Protein AF-0000000066524373 (afdb_homodimer)

pLDDT: mean 86.0, std 18.39, range [24.97, 98.81]

Sequence (520 aa):
MLSRLSRTVPLLGPRRSAAREKRLKDRVAAQLELEAQVKSRVACYPHRSLTRPALRLDKTQVNTPLFQSQLLSLKKMASDLRCISFSAPKGHWDATVVLIKGHPDEEVFEVWVSPSVPDYDARTSIAPMYGMWENCISCGATAAWVIRPQCVTCSGWDEYGNEKTELLDGMRARCLMHELDHLHGKTILHQALGPEFIVSGIAMGQRDLWPPNFPSAEAYVTAPHQFFDYVKNIPIVPPGMEWWYAQNMQQHFQDARLNQMLSRLSRTVPLLGPRRSAAREKRLKDRVAAQLELEAQVKSRVACYPHRSLTRPALRLDKTQVNTPLFQSQLLSLKKMASDLRCISFSAPKGHWDATVVLIKGHPDEEVFEVWVSPSVPDYDARTSIAPMYGMWENCISCGATAAWVIRPQCVTCSGWDEYGNEKTELLDGMRARCLMHELDHLHGKTILHQALGPEFIVSGIAMGQRDLWPPNFPSAEAYVTAPHQFFDYVKNIPIVPPGMEWWYAQNMQQHFQDARLNQ

Foldseek 3Di:
DPPPPPPPPPPPDPVVVVVLVVVVVVVVVVVVVLVVLLVVFWAAPPRVLQQAAFDADDLVPFQDPVLVVLVVVQLVSCVVSLHQKDASVRRVHRAGKMWHHLESPDNDTWIFHPKDWPCQLPQPDPAWKKWAFDDDSSHPQKTFIAITHQWTWIWGAGRNSHTDIDIDGWRRSVRVSQVVCRNGSHHSVVRHPDPQRMDGNVVLLVLVVDPAQPPHNQSSQEHHQWIQGPVVRGIDHTPSCVVVCVVCVVVCVVVSVSSD/DPPPPPPPPPPPDPVVVVVLVVVVVVVVVVVVVLLVLLVVFWAAPPRVLQQAAFDADDLVPFQDPVLVVLVVVQLVSCVVNLHQKDASVRRVHRAGKMWHHLESPDNDTWIFHPKDWPCQLVQPDPAWKKWAFDDDSNHPQKTFIAITHQWTWIWGAGRNSDTDIDIDGWRRSVRVSQVVCRNGSHHSVVRHPDPQRMDGNVVLLVLVVDPAQPPHNQSSQEHHQWIQGPVVRGIDHTPSCVVVCVVCVVVVVVVSVSSD

Radius of gyration: 25.82 Å; Cα contacts (8 Å, |Δi|>4): 911; chains: 2; bounding box: 102×69×76 Å

InterPro domains:
  IPR023635 Peptide deformylase [PF01327] (41-192)
  IPR023635 Peptide deformylase [PR01576] (146-164)
  IPR023635 Peptide deformylase [PR01576] (165-194)
  IPR023635 Peptide deformylase [PTHR10458] (31-192)
  IPR036821 Peptide deformylase superfamily [G3DSA:3.90.45.10] (38-196)
  IPR036821 Peptide deformylase superfamily [SSF56420] (35-192)

Structure (mmCIF, N/CA/C/O backbone):
data_AF-0000000066524373-model_v1
#
loop_
_entity.id
_entity.type
_entity.pdbx_description
1 polymer 'Peptide deformylase'
#
loop_
_atom_site.group_PDB
_atom_site.id
_atom_site.type_symbol
_atom_site.label_atom_id
_atom_site.label_alt_id
_atom_site.label_comp_id
_atom_site.label_asym_id
_atom_site.label_entity_id
_atom_site.label_seq_id
_atom_site.pdbx_PDB_ins_code
_atom_site.Cartn_x
_atom_site.Cartn_y
_atom_site.Cartn_z
_atom_site.occupancy
_atom_site.B_iso_or_equiv
_atom_site.auth_seq_id
_atom_site.auth_comp_id
_atom_site.auth_asym_id
_atom_site.auth_atom_id
_atom_site.pdbx_PDB_model_num
ATOM 1 N N . MET A 1 1 ? -43.281 -2.285 52.5 1 34.12 1 MET A N 1
ATOM 2 C CA . MET A 1 1 ? -41.906 -2.721 52.656 1 34.12 1 MET A CA 1
ATOM 3 C C . MET A 1 1 ? -41.281 -3.061 51.281 1 34.12 1 MET A C 1
ATOM 5 O O . MET A 1 1 ? -41.562 -4.125 50.719 1 34.12 1 MET A O 1
ATOM 9 N N . LEU A 1 2 ? -41.156 -2.045 50.375 1 41.28 2 LEU A N 1
ATOM 10 C CA . LEU A 1 2 ? -40.625 -2.045 49.031 1 41.28 2 LEU A CA 1
ATOM 11 C C . LEU A 1 2 ? -39.156 -2.447 49.031 1 41.28 2 LEU A C 1
ATOM 13 O O . LEU A 1 2 ? -38.312 -1.762 49.625 1 41.28 2 LEU A O 1
ATOM 17 N N . SER A 1 3 ? -38.812 -3.744 48.938 1 39.62 3 SER A N 1
ATOM 18 C CA . SER A 1 3 ? -37.5 -4.336 48.781 1 39.62 3 SER A CA 1
ATOM 19 C C . SER A 1 3 ? -36.781 -3.793 47.531 1 39.62 3 SER A C 1
ATOM 21 O O . SER A 1 3 ? -37.344 -3.818 46.438 1 39.62 3 SER A O 1
ATOM 23 N N . ARG A 1 4 ? -35.938 -2.76 47.719 1 37.66 4 ARG A N 1
ATOM 24 C CA . ARG A 1 4 ? -35.031 -2.217 46.719 1 37.66 4 ARG A CA 1
ATOM 25 C C . ARG A 1 4 ? -34.094 -3.303 46.188 1 37.66 4 ARG A C 1
ATOM 27 O O . ARG A 1 4 ? -33.25 -3.84 46.906 1 37.66 4 ARG A O 1
ATOM 34 N N . LEU A 1 5 ? -34.5 -4.082 45.219 1 41.94 5 LEU A N 1
ATOM 35 C CA . LEU A 1 5 ? -33.562 -4.938 44.469 1 41.94 5 LEU A CA 1
ATOM 36 C C . LEU A 1 5 ? -32.438 -4.129 43.875 1 41.94 5 LEU A C 1
ATOM 38 O O . LEU A 1 5 ? -32.656 -3.254 43.031 1 41.94 5 LEU A O 1
ATOM 42 N N . SER A 1 6 ? -31.375 -3.949 44.625 1 41.47 6 SER A N 1
ATOM 43 C CA . SER A 1 6 ? -30.125 -3.4 44.125 1 41.47 6 SER A CA 1
ATOM 44 C C . SER A 1 6 ? -29.594 -4.254 42.969 1 41.47 6 SER A C 1
ATOM 46 O O . SER A 1 6 ? -29.281 -5.43 43.156 1 41.47 6 SER A O 1
ATOM 48 N N . ARG A 1 7 ? -29.984 -3.986 41.75 1 43.38 7 ARG A N 1
ATOM 49 C CA . ARG A 1 7 ? -29.344 -4.578 40.594 1 43.38 7 ARG A CA 1
ATOM 50 C C . ARG A 1 7 ? -27.844 -4.277 40.594 1 43.38 7 ARG A C 1
ATOM 52 O O . ARG A 1 7 ? -27.438 -3.125 40.406 1 43.38 7 ARG A O 1
ATOM 59 N N . THR A 1 8 ? -27.078 -5.117 41.281 1 41.47 8 THR A N 1
ATOM 60 C CA . THR A 1 8 ? -25.625 -5.082 41.094 1 41.47 8 THR A CA 1
ATOM 61 C C . THR A 1 8 ? -25.25 -5.371 39.656 1 41.47 8 THR A C 1
ATOM 63 O O . THR A 1 8 ? -25.562 -6.441 39.125 1 41.47 8 THR A O 1
ATOM 66 N N . VAL A 1 9 ? -25.188 -4.344 38.875 1 46.12 9 VAL A N 1
ATOM 67 C CA . VAL A 1 9 ? -24.547 -4.504 37.594 1 46.12 9 VAL A CA 1
ATOM 68 C C . VAL A 1 9 ? -23.172 -5.145 37.75 1 46.12 9 VAL A C 1
ATOM 70 O O . VAL A 1 9 ? -22.344 -4.656 38.531 1 46.12 9 VAL A O 1
ATOM 73 N N . PRO A 1 10 ? -23.047 -6.434 37.375 1 40.16 10 PRO A N 1
ATOM 74 C CA . PRO A 1 10 ? -21.688 -6.992 37.406 1 40.16 10 PRO A CA 1
ATOM 75 C C . PRO A 1 10 ? -20.672 -6.109 36.719 1 40.16 10 PRO A C 1
ATOM 77 O O . PRO A 1 10 ? -20.938 -5.629 35.594 1 40.16 10 PRO A O 1
ATOM 80 N N . LEU A 1 11 ? -19.797 -5.473 37.438 1 38.28 11 LEU A N 1
ATOM 81 C CA . LEU A 1 11 ? -18.609 -4.84 36.875 1 38.28 11 LEU A CA 1
ATOM 82 C C . LEU A 1 11 ? -17.906 -5.781 35.906 1 38.28 11 LEU A C 1
ATOM 84 O O . LEU A 1 11 ? -17.562 -6.91 36.25 1 38.28 11 LEU A O 1
ATOM 88 N N . LEU A 1 12 ? -18.266 -5.754 34.719 1 44.31 12 LEU A N 1
ATOM 89 C CA . LEU A 1 12 ? -17.391 -6.395 33.75 1 44.31 12 LEU A CA 1
ATOM 90 C C . LEU A 1 12 ? -15.922 -6.191 34.125 1 44.31 12 LEU A C 1
ATOM 92 O O . LEU A 1 12 ? -15.43 -5.062 34.125 1 44.31 12 LEU A O 1
ATOM 96 N N . GLY A 1 13 ? -15.258 -6.934 35 1 41.53 13 GLY A N 1
ATOM 97 C CA . GLY A 1 13 ? -13.969 -6.945 35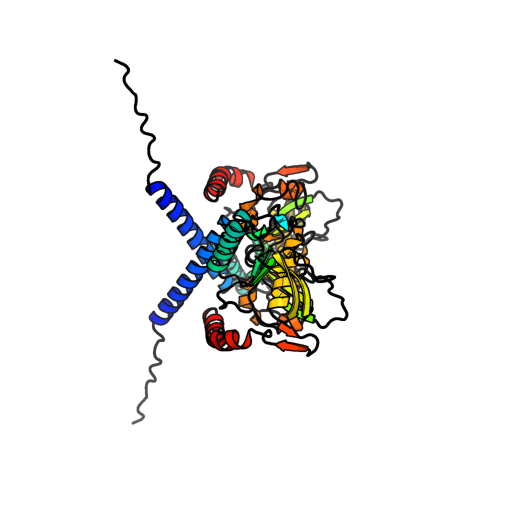.688 1 41.53 13 GLY A CA 1
ATOM 98 C C . GLY A 1 13 ? -12.789 -6.914 34.75 1 41.53 13 GLY A C 1
ATOM 99 O O . GLY A 1 13 ? -12.953 -7.117 33.531 1 41.53 13 GLY A O 1
ATOM 100 N N . PRO A 1 14 ? -11.523 -6.496 35.219 1 49.31 14 PRO A N 1
ATOM 101 C CA . PRO A 1 14 ? -10.188 -6.359 34.625 1 49.31 14 PRO A CA 1
ATOM 102 C C . PRO A 1 14 ? -9.773 -7.582 33.812 1 49.31 14 PRO A C 1
ATOM 104 O O . PRO A 1 14 ? -8.875 -7.492 32.969 1 49.31 14 PRO A O 1
ATOM 107 N N . ARG A 1 15 ? -10.375 -8.672 33.969 1 50.78 15 ARG A N 1
ATOM 108 C CA . ARG A 1 15 ? -9.945 -9.906 33.312 1 50.78 15 ARG A CA 1
ATOM 109 C C . ARG A 1 15 ? -10.25 -9.867 31.828 1 50.78 15 ARG A C 1
ATOM 111 O O . ARG A 1 15 ? -9.477 -10.383 31.016 1 50.78 15 ARG A O 1
ATOM 118 N N . ARG A 1 16 ? -11.43 -9.344 31.516 1 53.47 16 ARG A N 1
ATOM 119 C CA . ARG A 1 16 ? -11.812 -9.273 30.109 1 53.47 16 ARG A CA 1
ATOM 120 C C . ARG A 1 16 ? -10.867 -8.375 29.328 1 53.47 16 ARG A C 1
ATOM 122 O O . ARG A 1 16 ? -10.555 -8.648 28.172 1 53.47 16 ARG A O 1
ATOM 129 N N . SER A 1 17 ? -10.359 -7.348 30.062 1 58.66 17 SER A N 1
ATOM 130 C CA . SER A 1 17 ? -9.406 -6.422 29.453 1 58.66 17 SER A CA 1
ATOM 131 C C . SER A 1 17 ? -8.047 -7.086 29.234 1 58.66 17 SER A C 1
ATOM 133 O O . SER A 1 17 ? -7.422 -6.898 28.188 1 58.66 17 SER A O 1
ATOM 135 N N . ALA A 1 18 ? -7.789 -7.965 30.109 1 59.12 18 ALA A N 1
ATOM 136 C CA . ALA A 1 18 ? -6.5 -8.641 30.016 1 59.12 18 ALA A CA 1
ATOM 137 C C . ALA A 1 18 ? -6.496 -9.664 28.891 1 59.12 18 ALA A C 1
ATOM 139 O O . ALA A 1 18 ? -5.508 -9.789 28.156 1 59.12 18 ALA A O 1
ATOM 140 N N . ALA A 1 19 ? -7.555 -10.508 28.828 1 60.12 19 ALA A N 1
ATOM 141 C CA . ALA A 1 19 ? -7.66 -11.5 27.766 1 60.12 19 ALA A CA 1
ATOM 142 C C . ALA A 1 19 ? -7.691 -10.836 26.391 1 60.12 19 ALA A C 1
ATOM 144 O O . ALA A 1 19 ? -7.074 -11.328 25.438 1 60.12 19 ALA A O 1
ATOM 145 N N . ARG A 1 20 ? -8.5 -9.781 26.312 1 61.97 20 ARG A N 1
ATOM 146 C CA . ARG A 1 20 ? -8.539 -9.016 25.062 1 61.97 20 ARG A CA 1
ATOM 147 C C . ARG A 1 20 ? -7.164 -8.445 24.734 1 61.97 20 ARG A C 1
ATOM 149 O O . ARG A 1 20 ? -6.738 -8.469 23.578 1 61.97 20 ARG A O 1
ATOM 156 N N . GLU A 1 21 ? -6.59 -7.992 25.766 1 63.72 21 GLU A N 1
ATOM 157 C CA . GLU A 1 21 ? -5.246 -7.453 25.594 1 63.72 21 GLU A CA 1
ATOM 158 C C . GLU A 1 21 ? -4.262 -8.539 25.172 1 63.72 21 GLU A C 1
ATOM 160 O O . GLU A 1 21 ? -3.402 -8.312 24.328 1 63.72 21 GLU A O 1
ATOM 165 N N . LYS A 1 22 ? -4.387 -9.672 25.812 1 68.06 22 LYS A N 1
ATOM 166 C CA . LYS A 1 22 ? -3.514 -10.789 25.453 1 68.06 22 LYS A CA 1
ATOM 167 C C . LYS A 1 22 ? -3.754 -11.242 24.016 1 68.06 22 LYS A C 1
ATOM 169 O O . LYS A 1 22 ? -2.803 -11.5 23.281 1 68.06 22 LYS A O 1
ATOM 174 N N . ARG A 1 23 ? -5.012 -11.383 23.625 1 63.5 23 ARG A N 1
ATOM 175 C CA . ARG A 1 23 ? -5.34 -11.773 22.266 1 63.5 23 ARG A CA 1
ATOM 176 C C . ARG A 1 23 ? -4.785 -10.766 21.266 1 63.5 23 ARG A C 1
ATOM 178 O O . ARG A 1 23 ? -4.266 -11.148 20.219 1 63.5 23 ARG A O 1
ATOM 185 N N . LEU A 1 24 ? -4.906 -9.633 21.641 1 61.56 24 LEU A N 1
ATOM 186 C CA . LEU A 1 24 ? -4.371 -8.578 20.781 1 61.56 24 LEU A CA 1
ATOM 187 C C . LEU A 1 24 ? -2.854 -8.68 20.672 1 61.56 24 LEU A C 1
ATOM 189 O O . LEU A 1 24 ? -2.291 -8.531 19.594 1 61.56 24 LEU A O 1
ATOM 193 N N . LYS A 1 25 ? -2.309 -8.914 21.766 1 63.5 25 LYS A N 1
ATOM 194 C CA . LYS A 1 25 ? -0.856 -9.062 21.797 1 63.5 25 LYS A CA 1
ATOM 195 C C . LYS A 1 25 ? -0.406 -10.25 20.953 1 63.5 25 LYS A C 1
ATOM 197 O O . LYS A 1 25 ? 0.59 -10.172 20.234 1 63.5 25 LYS A O 1
ATOM 202 N N . ASP A 1 26 ? -1.103 -11.391 21.094 1 67.19 26 ASP A N 1
ATOM 203 C CA . ASP A 1 26 ? -0.769 -12.586 20.344 1 67.19 26 ASP A CA 1
ATOM 204 C C . ASP A 1 26 ? -0.929 -12.352 18.844 1 67.19 26 ASP A C 1
ATOM 206 O O . ASP A 1 26 ? -0.104 -12.805 18.047 1 67.19 26 ASP A O 1
ATOM 210 N N . ARG A 1 27 ? -1.938 -11.703 18.453 1 64.44 27 ARG A N 1
ATOM 211 C CA . ARG A 1 27 ? -2.189 -11.406 17.047 1 64.44 27 ARG A CA 1
ATOM 212 C C . ARG A 1 27 ? -1.107 -10.492 16.484 1 64.44 27 ARG A C 1
ATOM 214 O O . ARG A 1 27 ? -0.652 -10.695 15.352 1 64.44 27 ARG A O 1
ATOM 221 N N . VAL A 1 28 ? -0.823 -9.703 17.344 1 61.34 28 VAL A N 1
ATOM 222 C CA . VAL A 1 28 ? 0.194 -8.742 16.922 1 61.34 28 VAL A CA 1
ATOM 223 C C . VAL A 1 28 ? 1.541 -9.453 16.781 1 61.34 28 VAL A C 1
ATOM 225 O O . VAL A 1 28 ? 2.268 -9.227 15.805 1 61.34 28 VAL A O 1
ATOM 228 N N . ALA A 1 29 ? 1.812 -10.289 17.734 1 65.56 29 ALA A N 1
ATOM 229 C CA . ALA A 1 29 ? 3.057 -11.047 17.672 1 65.56 29 ALA A CA 1
ATOM 230 C C . ALA A 1 29 ? 3.102 -11.93 16.422 1 65.56 29 ALA A C 1
ATOM 232 O O . ALA A 1 29 ? 4.137 -12.023 15.766 1 65.56 29 ALA A O 1
ATOM 233 N N . ALA A 1 30 ? 2.02 -12.523 16.094 1 68.12 30 ALA A N 1
ATOM 234 C CA . ALA A 1 30 ? 1.94 -13.375 14.914 1 68.12 30 ALA A CA 1
ATOM 235 C C . ALA A 1 30 ? 2.141 -12.562 13.641 1 68.12 30 ALA A C 1
ATOM 237 O O . ALA A 1 30 ? 2.84 -13 12.719 1 68.12 30 ALA A O 1
ATOM 238 N N . GLN A 1 31 ? 1.582 -11.43 13.562 1 68.88 31 GLN A N 1
ATOM 239 C CA . GLN A 1 31 ? 1.699 -10.562 12.398 1 68.88 31 GLN A CA 1
ATOM 240 C C . GLN A 1 31 ? 3.133 -10.078 12.211 1 68.88 31 GLN A C 1
ATOM 242 O O . GLN A 1 31 ? 3.631 -10.008 11.086 1 68.88 31 GLN A O 1
ATOM 247 N N . LEU A 1 32 ? 3.768 -9.867 13.25 1 64.81 32 LEU A N 1
ATOM 248 C CA . LEU A 1 32 ? 5.145 -9.391 13.188 1 64.81 32 LEU A CA 1
ATOM 249 C C . LEU A 1 32 ? 6.09 -10.492 12.734 1 64.81 32 LEU A C 1
ATOM 251 O O . LEU A 1 32 ? 7.004 -10.25 11.945 1 64.81 32 LEU A O 1
ATOM 255 N N . GLU A 1 33 ? 5.852 -11.594 13.359 1 71.94 33 GLU A N 1
ATOM 256 C CA . GLU A 1 33 ? 6.656 -12.734 12.922 1 71.94 33 GLU A CA 1
ATOM 257 C C . GLU A 1 33 ? 6.5 -12.969 11.422 1 71.94 33 GLU A C 1
ATOM 259 O O . GLU A 1 33 ? 7.48 -13.242 10.727 1 71.94 33 GLU A O 1
ATOM 264 N N . LEU A 1 34 ? 5.344 -12.766 11.016 1 76.12 34 LEU A N 1
ATOM 265 C CA . LEU A 1 34 ? 5.09 -12.938 9.586 1 76.12 34 LEU A CA 1
ATOM 266 C C . LEU A 1 34 ? 5.82 -11.883 8.766 1 76.12 34 LEU A C 1
ATOM 268 O O . LEU A 1 34 ? 6.449 -12.195 7.758 1 76.12 34 LEU A O 1
ATOM 272 N N . GLU A 1 35 ? 5.824 -10.703 9.219 1 74.31 35 GLU A N 1
ATOM 273 C CA . GLU A 1 35 ? 6.492 -9.625 8.5 1 74.31 35 GLU A CA 1
ATOM 274 C C . GLU A 1 35 ? 8 -9.844 8.461 1 74.31 35 GLU A C 1
ATOM 276 O O . GLU A 1 35 ? 8.648 -9.539 7.453 1 74.31 35 GLU A O 1
ATOM 281 N N . ALA A 1 36 ? 8.5 -10.312 9.508 1 76.5 36 ALA A N 1
ATOM 282 C CA . ALA A 1 36 ? 9.93 -10.602 9.555 1 76.5 36 ALA A CA 1
ATOM 283 C C . ALA A 1 36 ? 10.297 -11.711 8.57 1 76.5 36 ALA A C 1
ATOM 285 O O . ALA A 1 36 ? 11.328 -11.641 7.902 1 76.5 36 ALA A O 1
ATOM 286 N N . GLN A 1 37 ? 9.484 -12.656 8.57 1 81.06 37 GLN A N 1
ATOM 287 C CA . GLN A 1 37 ? 9.711 -13.75 7.633 1 81.06 37 GLN A CA 1
ATOM 288 C C . GLN A 1 37 ? 9.633 -13.258 6.188 1 81.06 37 GLN A C 1
ATOM 290 O O . GLN A 1 37 ? 10.461 -13.633 5.355 1 81.06 37 GLN A O 1
ATOM 295 N N . VAL A 1 38 ? 8.719 -12.414 5.953 1 82.62 38 VAL A N 1
ATOM 296 C CA . VAL A 1 38 ? 8.547 -11.883 4.605 1 82.62 38 VAL A CA 1
ATOM 297 C C . VAL A 1 38 ? 9.773 -11.055 4.219 1 82.62 38 VAL A C 1
ATOM 299 O O . VAL A 1 38 ? 10.328 -11.234 3.133 1 82.62 38 VAL A O 1
ATOM 302 N N . LYS A 1 39 ? 10.195 -10.297 5.105 1 79.81 39 LYS A N 1
ATOM 303 C CA . LYS A 1 39 ? 11.336 -9.43 4.836 1 79.81 39 LYS A CA 1
ATOM 304 C C . LYS A 1 39 ? 12.586 -10.242 4.531 1 79.81 39 LYS A C 1
ATOM 306 O O . LYS A 1 39 ? 13.383 -9.875 3.67 1 79.81 39 LYS A O 1
ATOM 311 N N . SER A 1 40 ? 12.703 -11.328 5.133 1 86.19 40 SER A N 1
ATOM 312 C CA . SER A 1 40 ? 13.938 -12.102 5.023 1 86.19 40 SER A CA 1
ATOM 313 C C . SER A 1 40 ? 13.859 -13.117 3.891 1 86.19 40 SER A C 1
ATOM 315 O O . SER A 1 40 ? 14.883 -13.492 3.312 1 86.19 40 SER A O 1
ATOM 317 N N . ARG A 1 41 ? 12.664 -13.477 3.541 1 91.44 41 ARG A N 1
ATOM 318 C CA . ARG A 1 41 ? 12.578 -14.656 2.686 1 91.44 41 ARG A CA 1
ATOM 319 C C . ARG A 1 41 ? 11.906 -14.32 1.357 1 91.44 41 ARG A C 1
ATOM 321 O O . ARG A 1 41 ? 12.102 -15.023 0.362 1 91.44 41 ARG A O 1
ATOM 328 N N . VAL A 1 42 ? 11.125 -13.336 1.325 1 96.19 42 VAL A N 1
ATOM 329 C CA . VAL A 1 42 ? 10.273 -13.086 0.168 1 96.19 42 VAL A CA 1
ATOM 330 C C . VAL A 1 42 ? 10.836 -11.93 -0.652 1 96.19 42 VAL A C 1
ATOM 332 O O . VAL A 1 42 ? 11.266 -10.914 -0.094 1 96.19 42 VAL A O 1
ATOM 335 N N . ALA A 1 43 ? 10.906 -12.086 -1.958 1 97.69 43 ALA A N 1
ATOM 336 C CA . ALA A 1 43 ? 11.148 -10.953 -2.846 1 97.69 43 ALA A CA 1
ATOM 337 C C . ALA A 1 43 ? 9.922 -10.047 -2.926 1 97.69 43 ALA A C 1
ATOM 339 O O . ALA A 1 43 ? 8.859 -10.469 -3.402 1 97.69 43 ALA A O 1
ATOM 340 N N . CYS A 1 44 ? 10.086 -8.875 -2.494 1 96.69 44 CYS A N 1
ATOM 341 C CA . CYS A 1 44 ? 8.969 -7.934 -2.545 1 96.69 44 CYS A CA 1
ATOM 342 C C . CYS A 1 44 ? 9.102 -6.988 -3.734 1 96.69 44 CYS A C 1
ATOM 344 O O . CYS A 1 44 ? 10.211 -6.578 -4.086 1 96.69 44 CYS A O 1
ATOM 346 N N . TYR A 1 45 ? 7.926 -6.723 -4.395 1 97.69 45 TYR A N 1
ATOM 347 C CA . TYR A 1 45 ? 7.945 -5.723 -5.453 1 97.69 45 TYR A CA 1
ATOM 348 C C . TYR A 1 45 ? 8.531 -4.406 -4.949 1 97.69 45 TYR A C 1
ATOM 350 O O . TYR A 1 45 ? 8.164 -3.93 -3.873 1 97.69 45 TYR A O 1
ATOM 358 N N . PRO A 1 46 ? 9.547 -3.754 -5.648 1 98.19 46 PRO A N 1
ATOM 359 C CA . PRO A 1 46 ? 9.969 -4.004 -7.027 1 98.19 46 PRO A CA 1
ATOM 360 C C . PRO A 1 46 ? 11.289 -4.766 -7.109 1 98.19 46 PRO A C 1
ATOM 362 O O . PRO A 1 46 ? 12.18 -4.383 -7.875 1 98.19 46 PRO A O 1
ATOM 365 N N . HIS A 1 47 ? 11.375 -5.898 -6.398 1 97.62 47 HIS A N 1
ATOM 366 C CA . HIS A 1 47 ? 12.508 -6.785 -6.629 1 97.62 47 HIS A CA 1
ATOM 367 C C . HIS A 1 47 ? 12.781 -6.957 -8.117 1 97.62 47 HIS A C 1
ATOM 369 O O . HIS A 1 47 ? 11.844 -7.035 -8.922 1 97.62 47 HIS A O 1
ATOM 375 N N . ARG A 1 48 ? 13.977 -7.098 -8.508 1 97.44 48 ARG A N 1
ATOM 376 C CA . ARG A 1 48 ? 14.391 -7.121 -9.906 1 97.44 48 ARG A CA 1
ATOM 377 C C . ARG A 1 48 ? 13.664 -8.227 -10.672 1 97.44 48 ARG A C 1
ATOM 379 O O . ARG A 1 48 ? 13.383 -8.078 -11.859 1 97.44 48 ARG A O 1
ATOM 386 N N . SER A 1 49 ? 13.328 -9.305 -10.039 1 97.12 49 SER A N 1
ATOM 387 C CA . SER A 1 49 ? 12.641 -10.398 -10.719 1 97.12 49 SER A CA 1
ATOM 388 C C . SER A 1 49 ? 11.133 -10.156 -10.781 1 97.12 49 SER A C 1
ATOM 390 O O . SER A 1 49 ? 10.406 -10.93 -11.398 1 97.12 49 SER A O 1
ATOM 392 N N . LEU A 1 50 ? 10.656 -9.102 -10.18 1 98.31 50 LEU A N 1
ATOM 393 C CA . LEU A 1 50 ? 9.219 -8.867 -10.094 1 98.31 50 LEU A CA 1
ATOM 394 C C . LEU A 1 50 ? 8.812 -7.648 -10.914 1 98.31 50 LEU A C 1
ATOM 396 O O . LEU A 1 50 ? 7.645 -7.254 -10.922 1 98.31 50 LEU A O 1
ATOM 400 N N . THR A 1 51 ? 9.742 -7.012 -11.656 1 98.25 51 THR A N 1
ATOM 401 C CA . THR A 1 51 ? 9.43 -5.82 -12.445 1 98.25 51 THR A CA 1
ATOM 402 C C . THR A 1 51 ? 9.516 -6.117 -13.938 1 98.25 51 THR A C 1
ATOM 404 O O . THR A 1 51 ? 9.406 -5.211 -14.766 1 98.25 51 THR A O 1
ATOM 407 N N . ARG A 1 52 ? 9.758 -7.297 -14.305 1 97.75 52 ARG A N 1
ATOM 408 C CA . ARG A 1 52 ? 9.859 -7.781 -15.672 1 97.75 52 ARG A CA 1
ATOM 409 C C . ARG A 1 52 ? 9.305 -9.195 -15.797 1 97.75 52 ARG A C 1
ATOM 411 O O . ARG A 1 52 ? 9.062 -9.867 -14.789 1 97.75 52 ARG A O 1
ATOM 418 N N . PRO A 1 53 ? 9.047 -9.648 -17.031 1 97.88 53 PRO A N 1
ATOM 419 C CA . PRO A 1 53 ? 8.625 -11.047 -17.172 1 97.88 53 PRO A CA 1
ATOM 420 C C . PRO A 1 53 ? 9.648 -12.031 -16.625 1 97.88 53 PRO A C 1
ATOM 422 O O . PRO A 1 53 ? 10.852 -11.852 -16.812 1 97.88 53 PRO A O 1
ATOM 425 N N . ALA A 1 54 ? 9.188 -12.969 -15.859 1 98.19 54 ALA A N 1
ATOM 426 C CA . ALA A 1 54 ? 10.039 -14.031 -15.344 1 98.19 54 ALA A CA 1
ATOM 427 C C . ALA A 1 54 ? 10.602 -14.891 -16.469 1 98.19 54 ALA A C 1
ATOM 429 O O . ALA A 1 54 ? 10.031 -14.93 -17.562 1 98.19 54 ALA A O 1
ATOM 430 N N . LEU A 1 55 ? 11.672 -15.523 -16.203 1 97.25 55 LEU A N 1
ATOM 431 C CA . LEU A 1 55 ? 12.32 -16.344 -17.219 1 97.25 55 LEU A CA 1
ATOM 432 C C . LEU A 1 55 ? 11.523 -17.625 -17.469 1 97.25 55 LEU A C 1
ATOM 434 O O . LEU A 1 55 ? 11.266 -18.391 -16.547 1 97.25 55 LEU A O 1
ATOM 438 N N . ARG A 1 56 ? 11.227 -17.781 -18.688 1 95.69 56 ARG A N 1
ATOM 439 C CA . ARG A 1 56 ? 10.5 -19 -19.047 1 95.69 56 ARG A CA 1
ATOM 440 C C . ARG A 1 56 ? 11.406 -20.219 -18.969 1 95.69 56 ARG A C 1
ATOM 442 O O . ARG A 1 56 ? 12.531 -20.203 -19.484 1 95.69 56 ARG A O 1
ATOM 449 N N . LEU A 1 57 ? 10.922 -21.219 -18.391 1 95.06 57 LEU A N 1
ATOM 450 C CA . LEU A 1 57 ? 11.688 -22.469 -18.312 1 95.06 57 LEU A CA 1
ATOM 451 C C . LEU A 1 57 ? 11.578 -23.25 -19.609 1 95.06 57 LEU A C 1
ATOM 453 O O . LEU A 1 57 ? 10.531 -23.266 -20.25 1 95.06 57 LEU A O 1
ATOM 457 N N . ASP A 1 58 ? 12.703 -23.891 -19.906 1 93.25 58 ASP A N 1
ATOM 458 C CA . ASP A 1 58 ? 12.656 -24.906 -20.969 1 93.25 58 ASP A CA 1
ATOM 459 C C . ASP A 1 58 ? 12.055 -26.203 -20.453 1 93.25 58 ASP A C 1
ATOM 461 O O . ASP A 1 58 ? 12.273 -26.594 -19.297 1 93.25 58 ASP A O 1
ATOM 465 N N . LYS A 1 59 ? 11.406 -26.844 -21.297 1 92.31 59 LYS A N 1
ATOM 466 C CA . LYS A 1 59 ? 10.773 -28.109 -20.906 1 92.31 59 LYS A CA 1
ATOM 467 C C . LYS A 1 59 ? 11.805 -29.094 -20.344 1 92.31 59 LYS A C 1
ATOM 469 O O . LYS A 1 59 ? 11.5 -29.875 -19.453 1 92.31 59 LYS A O 1
ATOM 474 N N . THR A 1 60 ? 13.031 -29.016 -20.891 1 94 60 THR A N 1
ATOM 475 C CA . THR A 1 60 ? 14.086 -29.938 -20.484 1 94 60 THR A CA 1
ATOM 476 C C . THR A 1 60 ? 14.516 -29.672 -19.047 1 94 60 THR A C 1
ATOM 478 O O . THR A 1 60 ? 15.172 -30.5 -18.422 1 94 60 THR A O 1
ATOM 481 N N . GLN A 1 61 ? 14.156 -28.516 -18.531 1 94.94 61 GLN A N 1
ATOM 482 C CA . GLN A 1 61 ? 14.555 -28.141 -17.172 1 94.94 61 GLN A CA 1
ATOM 483 C C . GLN A 1 61 ? 13.547 -28.641 -16.141 1 94.94 61 GLN A C 1
ATOM 485 O O . GLN A 1 61 ? 13.828 -28.656 -14.945 1 94.94 61 GLN A O 1
ATOM 490 N N . VAL A 1 62 ? 12.469 -29 -16.703 1 94.56 62 VAL A N 1
ATOM 491 C CA . VAL A 1 62 ? 11.391 -29.422 -15.812 1 94.56 62 VAL A CA 1
ATOM 492 C C . VAL A 1 62 ? 1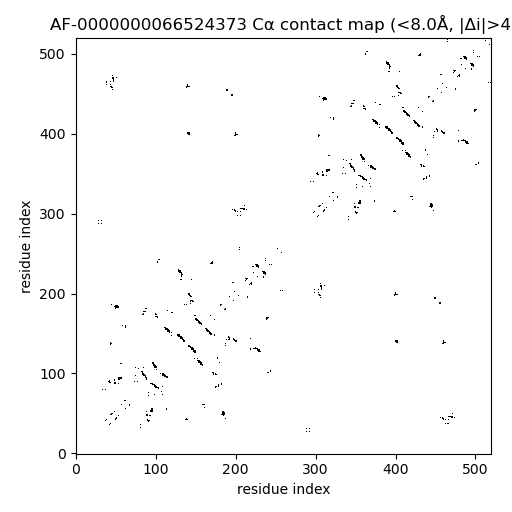1.594 -30.891 -15.445 1 94.56 62 VAL A C 1
ATOM 494 O O . VAL A 1 62 ? 12.117 -31.672 -16.234 1 94.56 62 VAL A O 1
ATOM 497 N N . ASN A 1 63 ? 11.352 -31.266 -14.297 1 92.25 63 ASN A N 1
ATOM 498 C CA . ASN A 1 63 ? 11.469 -32.594 -13.75 1 92.25 63 ASN A CA 1
ATOM 499 C C . ASN A 1 63 ? 12.93 -33 -13.578 1 92.25 63 ASN A C 1
ATOM 501 O O . ASN A 1 63 ? 13.273 -34.188 -13.75 1 92.25 63 ASN A O 1
ATOM 505 N N . THR A 1 64 ? 13.805 -32.125 -13.523 1 96.25 64 THR A N 1
ATOM 506 C CA . THR A 1 64 ? 15.18 -32.375 -13.109 1 96.25 64 THR A CA 1
ATOM 507 C C . THR A 1 64 ? 15.305 -32.312 -11.586 1 96.25 64 THR A C 1
ATOM 509 O O . THR A 1 64 ? 14.445 -31.734 -10.914 1 96.25 64 THR A O 1
ATOM 512 N N . PRO A 1 65 ? 16.344 -32.938 -11.07 1 97.25 65 PRO A N 1
ATOM 513 C CA . PRO A 1 65 ? 16.547 -32.875 -9.617 1 97.25 65 PRO A CA 1
ATOM 514 C C . PRO A 1 65 ? 16.641 -31.422 -9.117 1 97.25 65 PRO A C 1
ATOM 516 O O . PRO A 1 65 ? 16.109 -31.109 -8.047 1 97.25 65 PRO A O 1
ATOM 519 N N . LEU A 1 66 ? 17.297 -30.562 -9.883 1 97 66 LEU A N 1
ATOM 520 C CA . LEU A 1 66 ? 17.406 -29.156 -9.5 1 97 66 LEU A CA 1
ATOM 521 C C . LEU A 1 66 ? 16.047 -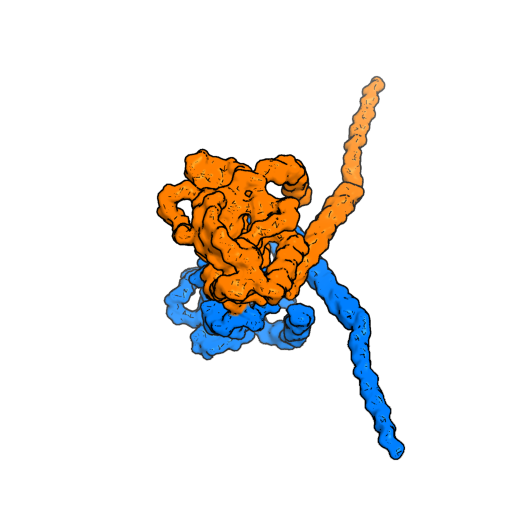28.484 -9.453 1 97 66 LEU A C 1
ATOM 523 O O . LEU A 1 66 ? 15.727 -27.781 -8.492 1 97 66 LEU A O 1
ATOM 527 N N . PHE A 1 67 ? 15.281 -28.734 -10.492 1 97.94 67 PHE A N 1
ATOM 528 C CA . PHE A 1 67 ? 13.93 -28.172 -10.547 1 97.94 67 PHE A CA 1
ATOM 529 C C . PHE A 1 67 ? 13.109 -28.641 -9.344 1 97.94 67 PHE A C 1
ATOM 531 O O . PHE A 1 67 ? 12.469 -27.828 -8.68 1 97.94 67 PHE A O 1
ATOM 538 N N . GLN A 1 68 ? 13.141 -29.922 -9.07 1 97.88 68 GLN A N 1
ATOM 539 C CA . GLN A 1 68 ? 12.352 -30.5 -7.988 1 97.88 68 GLN A CA 1
ATOM 540 C C . GLN A 1 68 ? 12.781 -29.938 -6.637 1 97.88 68 GLN A C 1
ATOM 542 O O . GLN A 1 68 ? 11.953 -29.703 -5.758 1 97.88 68 GLN A O 1
ATOM 547 N N . SER A 1 69 ? 14.062 -29.766 -6.469 1 98.19 69 SER A N 1
ATOM 548 C CA . SER A 1 69 ? 14.57 -29.188 -5.23 1 98.19 69 SER A CA 1
ATOM 549 C C . SER A 1 69 ? 14.078 -27.75 -5.039 1 98.19 69 SER A C 1
ATOM 551 O O . SER A 1 69 ? 13.664 -27.375 -3.943 1 98.19 69 SER A O 1
ATOM 553 N N . GLN A 1 70 ? 14.148 -26.953 -6.082 1 98.12 70 GLN A N 1
ATOM 554 C CA . GLN A 1 70 ? 13.672 -25.562 -6.031 1 98.12 70 GLN A CA 1
ATOM 555 C C . GLN A 1 70 ? 12.172 -25.516 -5.766 1 98.12 70 GLN A C 1
ATOM 557 O O . GLN A 1 70 ? 11.703 -24.672 -4.992 1 98.12 70 GLN A O 1
ATOM 562 N N . LEU A 1 71 ? 11.492 -26.422 -6.414 1 98.44 71 LEU A N 1
ATOM 563 C CA . LEU A 1 71 ? 10.047 -26.484 -6.238 1 98.44 71 LEU A CA 1
ATOM 564 C C . LEU A 1 71 ? 9.68 -26.812 -4.797 1 98.44 71 LEU A C 1
ATOM 566 O O . LEU A 1 71 ? 8.773 -26.219 -4.223 1 98.44 71 LEU A O 1
ATOM 570 N N . LEU A 1 72 ? 10.359 -27.781 -4.254 1 97.94 72 LEU A N 1
ATOM 571 C CA . LEU A 1 72 ? 10.117 -28.172 -2.867 1 97.94 72 LEU A CA 1
ATOM 572 C C . LEU A 1 72 ? 10.359 -27 -1.926 1 97.94 72 LEU A C 1
ATOM 574 O O . LEU A 1 72 ? 9.586 -26.766 -0.991 1 97.94 72 LEU A O 1
ATOM 578 N N . SER A 1 73 ? 11.422 -26.266 -2.141 1 97.88 73 SER A N 1
ATOM 579 C CA . SER A 1 73 ? 11.727 -25.078 -1.342 1 97.88 73 SER A CA 1
ATOM 580 C C . SER A 1 73 ? 10.633 -24.016 -1.471 1 97.88 73 SER A C 1
ATOM 582 O O . SER A 1 73 ? 10.25 -23.391 -0.481 1 97.88 73 SER A O 1
ATOM 584 N N . LEU A 1 74 ? 10.156 -23.844 -2.674 1 98.44 74 LEU A N 1
ATOM 585 C CA . LEU A 1 74 ? 9.102 -22.859 -2.926 1 98.44 74 LEU A CA 1
ATOM 586 C C . LEU A 1 74 ? 7.816 -23.25 -2.197 1 98.44 74 LEU A C 1
ATOM 588 O O . LEU A 1 74 ? 7.184 -22.406 -1.559 1 98.44 74 LEU A O 1
ATOM 592 N N . LYS A 1 75 ? 7.441 -24.531 -2.318 1 97.81 75 LYS A N 1
ATOM 593 C CA . LYS A 1 75 ? 6.25 -25.047 -1.645 1 97.81 75 LYS A CA 1
ATOM 594 C C . LYS A 1 75 ? 6.348 -24.844 -0.133 1 97.81 75 LYS A C 1
ATOM 596 O O . LYS A 1 75 ? 5.383 -24.438 0.51 1 97.81 75 LYS A O 1
ATOM 601 N N . LYS A 1 76 ? 7.492 -25.188 0.403 1 96.5 76 LYS A N 1
ATOM 602 C CA . LYS A 1 76 ? 7.711 -25.047 1.84 1 96.5 76 LYS A CA 1
ATOM 603 C C . LYS A 1 76 ? 7.562 -23.594 2.277 1 96.5 76 LYS A C 1
ATOM 605 O O . LYS A 1 76 ? 6.926 -23.297 3.291 1 96.5 76 LYS A O 1
ATOM 610 N N . MET A 1 77 ? 8.164 -22.703 1.536 1 96.12 77 MET A N 1
ATOM 611 C CA . MET A 1 77 ? 8.062 -21.281 1.844 1 96.12 77 MET A CA 1
ATOM 612 C C . MET A 1 77 ? 6.613 -20.812 1.821 1 96.12 77 MET A C 1
ATOM 614 O O . MET A 1 77 ? 6.145 -20.188 2.768 1 96.12 77 MET A O 1
ATOM 618 N N . ALA A 1 78 ? 5.914 -21.141 0.756 1 96.19 78 ALA A N 1
ATOM 619 C CA . ALA A 1 78 ? 4.516 -20.734 0.604 1 96.19 78 ALA A CA 1
ATOM 620 C C . ALA A 1 78 ? 3.666 -21.281 1.748 1 96.19 78 ALA A C 1
ATOM 622 O O . ALA A 1 78 ? 2.795 -20.594 2.273 1 96.19 78 ALA A O 1
ATOM 623 N N . SER A 1 79 ? 3.949 -22.516 2.107 1 93.56 79 SER A N 1
ATOM 624 C CA . SER A 1 79 ? 3.221 -23.141 3.203 1 93.56 79 SER A CA 1
ATOM 625 C C . SER A 1 79 ? 3.512 -22.453 4.531 1 93.56 79 SER A C 1
ATOM 627 O O . SER A 1 79 ? 2.594 -22.156 5.301 1 93.56 79 SER A O 1
ATOM 629 N N . ASP A 1 80 ? 4.809 -22.203 4.82 1 90.81 80 ASP A N 1
ATOM 630 C CA . ASP A 1 80 ? 5.219 -21.531 6.047 1 90.81 80 ASP A CA 1
ATOM 631 C C . ASP A 1 80 ? 4.543 -20.156 6.176 1 90.81 80 ASP A C 1
ATOM 633 O O . ASP A 1 80 ? 4.188 -19.75 7.277 1 90.81 80 ASP A O 1
ATOM 637 N N . LEU A 1 81 ? 4.34 -19.516 5.074 1 90.62 81 LEU A N 1
ATOM 638 C CA . LEU A 1 81 ? 3.799 -18.172 5.062 1 90.62 81 LEU A CA 1
ATOM 639 C C . LEU A 1 81 ? 2.281 -18.188 4.914 1 90.62 81 LEU A C 1
ATOM 641 O O . LEU A 1 81 ? 1.65 -17.141 4.773 1 90.62 81 LEU A O 1
ATOM 645 N N . ARG A 1 82 ? 1.716 -19.375 4.789 1 88 82 ARG A N 1
ATOM 646 C CA . ARG A 1 82 ? 0.276 -19.609 4.75 1 88 82 ARG A CA 1
ATOM 647 C C . ARG A 1 82 ? -0.355 -18.938 3.531 1 88 82 ARG A C 1
ATOM 649 O O . ARG A 1 82 ? -1.431 -18.344 3.627 1 88 82 ARG A O 1
ATOM 656 N N . CYS A 1 83 ? 0.346 -19.031 2.447 1 92.62 83 CYS A N 1
ATOM 657 C CA . CYS A 1 83 ? -0.138 -18.438 1.202 1 92.62 83 CYS A CA 1
ATOM 658 C C . CYS A 1 83 ? -1.121 -19.375 0.508 1 92.62 83 CYS A C 1
ATOM 660 O O . CYS A 1 83 ? -0.972 -20.594 0.569 1 92.62 83 CYS A O 1
ATOM 662 N N . ILE A 1 84 ? -2.096 -18.812 -0.137 1 92.62 84 ILE A N 1
ATOM 663 C CA . ILE A 1 84 ? -3.023 -19.578 -0.958 1 92.62 84 ILE A CA 1
ATOM 664 C C . ILE A 1 84 ? -2.445 -19.75 -2.361 1 92.62 84 ILE A C 1
ATOM 666 O O . ILE A 1 84 ? -2.746 -20.734 -3.045 1 92.62 84 ILE A O 1
ATOM 670 N N . SER A 1 85 ? -1.687 -18.828 -2.797 1 96.94 85 SER A N 1
ATOM 671 C CA . SER A 1 85 ? -0.938 -18.906 -4.047 1 96.94 85 SER A CA 1
ATOM 672 C C . SER A 1 85 ? 0.424 -18.234 -3.92 1 96.94 85 SER A C 1
ATOM 674 O O . SER A 1 85 ? 0.651 -17.453 -2.996 1 96.94 85 SER A O 1
ATOM 676 N N . PHE A 1 86 ? 1.289 -18.578 -4.801 1 98.44 86 PHE A N 1
ATOM 677 C CA . PHE A 1 86 ? 2.664 -18.109 -4.75 1 98.44 86 PHE A CA 1
ATOM 678 C C . PHE A 1 86 ? 3.359 -18.312 -6.09 1 98.44 86 PHE A C 1
ATOM 680 O O . PHE A 1 86 ? 3.066 -19.266 -6.809 1 98.44 86 PHE A O 1
ATOM 687 N N . SER A 1 87 ? 4.223 -17.422 -6.449 1 98.69 87 SER A N 1
ATOM 688 C CA . SER A 1 87 ? 4.984 -17.578 -7.688 1 98.69 87 SER A CA 1
ATOM 689 C C . SER A 1 87 ? 6.477 -17.719 -7.406 1 98.69 87 SER A C 1
ATOM 691 O O . SER A 1 87 ? 6.961 -17.25 -6.367 1 98.69 87 SER A O 1
ATOM 693 N N . ALA A 1 88 ? 7.188 -18.281 -8.273 1 98.81 88 ALA A N 1
ATOM 694 C CA . ALA A 1 88 ? 8.617 -18.547 -8.133 1 98.81 88 ALA A CA 1
ATOM 695 C C . ALA A 1 88 ? 9.398 -17.25 -7.926 1 98.81 88 ALA A C 1
ATOM 697 O O . ALA A 1 88 ? 10.266 -17.172 -7.051 1 98.81 88 ALA A O 1
ATOM 698 N N . PRO A 1 89 ? 9.102 -16.172 -8.688 1 98.44 89 PRO A N 1
ATOM 699 C CA . PRO A 1 89 ? 9.898 -14.961 -8.484 1 98.44 89 PRO A CA 1
ATOM 700 C C . PRO A 1 89 ? 9.75 -14.398 -7.07 1 98.44 89 PRO A C 1
ATOM 702 O O . PRO A 1 89 ? 10.695 -13.805 -6.539 1 98.44 89 PRO A O 1
ATOM 705 N N . LYS A 1 90 ? 8.633 -14.578 -6.453 1 98.12 90 LYS A N 1
ATOM 706 C CA . LYS A 1 90 ? 8.477 -14.141 -5.07 1 98.12 90 LYS A CA 1
ATOM 707 C C . LYS A 1 90 ? 9.422 -14.898 -4.141 1 98.12 90 LYS A C 1
ATOM 709 O O . LYS A 1 90 ? 9.773 -14.398 -3.07 1 98.12 90 LYS A O 1
ATOM 714 N N . GLY A 1 91 ? 9.789 -16.062 -4.523 1 97.94 91 GLY A N 1
ATOM 715 C CA . GLY A 1 91 ? 10.727 -16.875 -3.771 1 97.94 91 GLY A CA 1
ATOM 716 C C . GLY A 1 91 ? 12.156 -16.766 -4.273 1 97.94 91 GLY A C 1
ATOM 717 O O . GLY A 1 91 ? 12.938 -17.719 -4.133 1 97.94 91 GLY A O 1
ATOM 718 N N . HIS A 1 92 ? 12.477 -15.789 -4.973 1 97.31 92 HIS A N 1
ATOM 719 C CA . HIS A 1 92 ? 13.805 -15.508 -5.504 1 97.31 92 HIS A CA 1
ATOM 720 C C . HIS A 1 92 ? 14.219 -16.562 -6.535 1 97.31 92 HIS A C 1
ATOM 722 O O . HIS A 1 92 ? 15.406 -16.844 -6.684 1 97.31 92 HIS A O 1
ATOM 728 N N . TRP A 1 93 ? 13.289 -17.203 -7.07 1 98.06 93 TRP A N 1
ATOM 729 C CA . TRP A 1 93 ? 13.484 -18.141 -8.18 1 98.06 93 TRP A CA 1
ATOM 730 C C . TRP A 1 93 ? 12.93 -17.547 -9.477 1 98.06 93 TRP A C 1
ATOM 732 O O . TRP A 1 93 ? 11.719 -17.562 -9.703 1 98.06 93 TRP A O 1
ATOM 742 N N . ASP A 1 94 ? 13.844 -17.016 -10.32 1 97.75 94 ASP A N 1
ATOM 743 C CA . ASP A 1 94 ? 13.438 -16.375 -11.562 1 97.75 94 ASP A CA 1
ATOM 744 C C . ASP A 1 94 ? 12.969 -17.406 -12.594 1 97.75 94 ASP A C 1
ATOM 746 O O . ASP A 1 94 ? 13.727 -17.797 -13.477 1 97.75 94 ASP A O 1
ATOM 750 N N . ALA A 1 95 ? 11.742 -17.828 -12.461 1 98.5 95 ALA A N 1
ATOM 751 C CA . ALA A 1 95 ? 11.156 -18.844 -13.328 1 98.5 95 ALA A CA 1
ATOM 752 C C . ALA A 1 95 ? 9.641 -18.703 -13.398 1 98.5 95 ALA A C 1
ATOM 754 O O . ALA A 1 95 ? 9.008 -18.219 -12.461 1 98.5 95 ALA A O 1
ATOM 755 N N . THR A 1 96 ? 9.078 -19.125 -14.477 1 98.44 96 THR A N 1
ATOM 756 C CA . THR A 1 96 ? 7.633 -19.062 -14.68 1 98.44 96 THR A CA 1
ATOM 757 C C . THR A 1 96 ? 6.938 -20.25 -14.023 1 98.44 96 THR A C 1
ATOM 759 O O . THR A 1 96 ? 6.395 -21.109 -14.711 1 98.44 96 THR A O 1
ATOM 762 N N . VAL A 1 97 ? 6.953 -20.281 -12.703 1 98.81 97 VAL A N 1
ATOM 763 C CA . VAL A 1 97 ? 6.32 -21.328 -11.914 1 98.81 97 VAL A CA 1
ATOM 764 C C . VAL A 1 97 ? 5.355 -20.719 -10.906 1 98.81 97 VAL A C 1
ATOM 766 O O . VAL A 1 97 ? 5.688 -19.734 -10.25 1 98.81 97 VAL A O 1
ATOM 769 N N . VAL A 1 98 ? 4.203 -21.281 -10.828 1 98.5 98 VAL A N 1
ATOM 770 C CA . VAL A 1 98 ? 3.174 -20.781 -9.93 1 98.5 98 VAL A CA 1
ATOM 771 C C . VAL A 1 98 ? 2.611 -21.906 -9.078 1 98.5 98 VAL A C 1
ATOM 773 O O . VAL A 1 98 ? 2.475 -23.047 -9.555 1 98.5 98 VAL A O 1
ATOM 776 N N . LEU A 1 99 ? 2.357 -21.625 -7.859 1 98.56 99 LEU A N 1
ATOM 777 C CA . LEU A 1 99 ? 1.635 -22.469 -6.926 1 98.56 99 LEU A CA 1
ATOM 778 C C . LEU A 1 99 ? 0.248 -21.906 -6.629 1 98.56 99 LEU A C 1
ATOM 780 O O . LEU A 1 99 ? 0.108 -20.719 -6.32 1 98.56 99 LEU A O 1
ATOM 784 N N . ILE A 1 100 ? -0.803 -22.719 -6.738 1 96.94 100 ILE A N 1
ATOM 785 C CA . ILE A 1 100 ? -2.123 -22.234 -6.348 1 96.94 100 ILE A CA 1
ATOM 786 C C . ILE A 1 100 ? -2.846 -23.312 -5.535 1 96.94 100 ILE A C 1
ATOM 788 O O . ILE A 1 100 ? -2.578 -24.5 -5.691 1 96.94 100 ILE A O 1
ATOM 792 N N . LYS A 1 101 ? -3.635 -22.859 -4.621 1 90.81 101 LYS A N 1
ATOM 793 C CA . LYS A 1 101 ? -4.605 -23.672 -3.895 1 90.81 101 LYS A CA 1
ATOM 794 C C . LYS A 1 101 ? -6.031 -23.234 -4.199 1 90.81 101 LYS A C 1
ATOM 796 O O . LYS A 1 101 ? -6.254 -22.125 -4.68 1 90.81 101 LYS A O 1
ATOM 801 N N . GLY A 1 102 ? -6.906 -24.172 -3.975 1 80.88 102 GLY A N 1
ATOM 802 C CA . GLY A 1 102 ? -8.305 -23.797 -4.113 1 80.88 102 GLY A CA 1
ATOM 803 C C . GLY A 1 102 ? -8.875 -23.125 -2.883 1 80.88 102 GLY A C 1
ATOM 804 O O . GLY A 1 102 ? -9.867 -22.391 -2.969 1 80.88 102 GLY A O 1
ATOM 805 N N . HIS A 1 103 ? -8.352 -23.422 -1.745 1 80.62 103 HIS A N 1
ATOM 806 C CA . HIS A 1 103 ? -8.711 -22.766 -0.49 1 80.62 103 HIS A CA 1
ATOM 807 C C . HIS A 1 103 ? -7.543 -22.797 0.493 1 80.62 103 HIS A C 1
ATOM 809 O O . HIS A 1 103 ? -6.613 -23.578 0.341 1 80.62 103 HIS A O 1
ATOM 815 N N . PRO A 1 104 ? -7.539 -21.922 1.545 1 79.81 104 PRO A N 1
ATOM 816 C CA . PRO A 1 104 ? -6.391 -21.719 2.434 1 79.81 104 PRO A CA 1
ATOM 817 C C . PRO A 1 104 ? -6 -22.984 3.188 1 79.81 104 PRO A C 1
ATOM 819 O O . PRO A 1 104 ? -4.828 -23.172 3.529 1 79.81 104 PRO A O 1
ATOM 822 N N . ASP A 1 105 ? -6.914 -23.906 3.422 1 81 105 ASP A N 1
ATOM 823 C CA . ASP A 1 105 ? -6.629 -25.062 4.266 1 81 105 ASP A CA 1
ATOM 824 C C . ASP A 1 105 ? -6.145 -26.25 3.428 1 81 105 ASP A C 1
ATOM 826 O O . ASP A 1 105 ? -5.777 -27.281 3.973 1 81 105 ASP A O 1
ATOM 830 N N . GLU A 1 106 ? -6.156 -26.031 2.166 1 84.81 106 GLU A N 1
ATOM 831 C CA . GLU A 1 106 ? -5.602 -27.094 1.326 1 84.81 106 GLU A CA 1
ATOM 832 C C . GLU A 1 106 ? -4.109 -27.281 1.589 1 84.81 106 GLU A C 1
ATOM 834 O O . GLU A 1 106 ? -3.363 -26.312 1.687 1 84.81 106 GLU A O 1
ATOM 839 N N . GLU A 1 107 ? -3.67 -28.469 1.718 1 84.88 107 GLU A N 1
ATOM 840 C CA . GLU A 1 107 ? -2.289 -28.766 2.092 1 84.88 107 GLU A CA 1
ATOM 841 C C . GLU A 1 107 ? -1.375 -28.766 0.871 1 84.88 107 GLU A C 1
ATOM 843 O O . GLU A 1 107 ? -0.215 -28.359 0.954 1 84.88 107 GLU A O 1
ATOM 848 N N . VAL A 1 108 ? -1.94 -29.266 -0.164 1 91.31 108 VAL A N 1
ATOM 849 C CA . VAL A 1 108 ? -1.092 -29.484 -1.33 1 91.31 108 VAL A CA 1
ATOM 850 C C . VAL A 1 108 ? -1.31 -28.359 -2.346 1 91.31 108 VAL A C 1
ATOM 852 O O . VAL A 1 108 ? -2.449 -27.984 -2.635 1 91.31 108 VAL A O 1
ATOM 855 N N . PHE A 1 109 ? -0.23 -27.828 -2.885 1 96.56 109 PHE A N 1
ATOM 856 C CA . PHE A 1 109 ? -0.284 -26.828 -3.939 1 96.56 109 PHE A CA 1
ATOM 857 C C . PHE A 1 109 ? -0.395 -27.484 -5.309 1 96.56 109 PHE A C 1
ATOM 859 O O . PHE A 1 109 ? 0.298 -28.469 -5.59 1 96.56 109 PHE A O 1
ATOM 866 N N . GLU A 1 110 ? -1.317 -26.969 -6.078 1 96.5 110 GLU A N 1
ATOM 867 C CA . GLU A 1 110 ? -1.261 -27.203 -7.52 1 96.5 110 GLU A CA 1
ATOM 868 C C . GLU A 1 110 ? -0.123 -26.422 -8.164 1 96.5 110 GLU A C 1
ATOM 870 O O . GLU A 1 110 ? 0.106 -25.25 -7.816 1 96.5 110 GLU A O 1
ATOM 875 N N . VAL A 1 111 ? 0.606 -27.125 -9.117 1 98.5 111 VAL A N 1
ATOM 876 C CA . VAL A 1 111 ? 1.772 -26.5 -9.719 1 98.5 111 VAL A CA 1
ATOM 877 C C . VAL A 1 111 ? 1.502 -26.219 -11.203 1 98.5 111 VAL A C 1
ATOM 879 O O . VAL A 1 111 ? 1.005 -27.094 -11.922 1 98.5 111 VAL A O 1
ATOM 882 N N . TRP A 1 112 ? 1.74 -25.031 -11.656 1 98.56 112 TRP A N 1
ATOM 883 C CA . TRP A 1 112 ? 1.737 -24.656 -13.07 1 98.56 112 TRP A CA 1
ATOM 884 C C . TRP A 1 112 ? 3.109 -24.156 -13.5 1 98.56 112 TRP A C 1
ATOM 886 O O . TRP A 1 112 ? 3.654 -23.219 -12.906 1 98.56 112 TRP A O 1
ATOM 896 N N . VAL A 1 113 ? 3.66 -24.797 -14.445 1 98.56 113 VAL A N 1
ATOM 897 C CA . VAL A 1 113 ? 4.914 -24.359 -15.055 1 98.56 113 VAL A CA 1
ATOM 898 C C . VAL A 1 113 ? 4.641 -23.719 -16.406 1 98.56 113 VAL A C 1
ATOM 900 O O . VAL A 1 113 ? 4 -24.312 -17.281 1 98.56 113 VAL A O 1
ATOM 903 N N . SER A 1 114 ? 5.082 -22.469 -16.594 1 98 114 SER A N 1
ATOM 904 C CA . SER A 1 114 ? 4.914 -21.656 -17.797 1 98 114 SER A CA 1
ATOM 905 C C . SER A 1 114 ? 3.443 -21.562 -18.188 1 98 114 SER A C 1
ATOM 907 O O . SER A 1 114 ? 3.088 -21.812 -19.344 1 98 114 SER A O 1
ATOM 909 N N . PRO A 1 115 ? 2.643 -21.203 -17.188 1 98.12 115 PRO A N 1
ATOM 910 C CA . PRO A 1 115 ? 1.219 -21.062 -17.5 1 98.12 115 PRO A CA 1
ATOM 911 C C . PRO A 1 115 ? 0.94 -19.922 -18.484 1 98.12 115 PRO A C 1
ATOM 913 O O . PRO A 1 115 ? 1.589 -18.875 -18.422 1 98.12 115 PRO A O 1
ATOM 916 N N . SER A 1 116 ? 0.006 -20.172 -19.281 1 96.56 116 SER A N 1
ATOM 917 C CA . SER A 1 116 ? -0.403 -19.188 -20.281 1 96.56 116 SER A CA 1
ATOM 918 C C . SER A 1 116 ? -1.921 -19.062 -20.328 1 96.56 116 SER A C 1
ATOM 920 O O . SER A 1 116 ? -2.635 -20.062 -20.453 1 96.56 116 SER A O 1
ATOM 922 N N . VAL A 1 117 ? -2.373 -17.891 -20.141 1 96 117 VAL A N 1
ATOM 923 C CA . VAL A 1 117 ? -3.773 -17.516 -20.297 1 96 117 VAL A CA 1
ATOM 924 C C . VAL A 1 117 ? -3.883 -16.312 -21.234 1 96 117 VAL A C 1
ATOM 926 O O . VAL A 1 117 ? -3.609 -15.18 -20.828 1 96 117 VAL A O 1
ATOM 929 N N . PRO A 1 118 ? -4.289 -16.578 -22.406 1 87 118 PRO A N 1
ATOM 930 C CA . PRO A 1 118 ? -4.426 -15.43 -23.312 1 87 118 PRO A CA 1
ATOM 931 C C . PRO A 1 118 ? -5.363 -14.352 -22.781 1 87 118 PRO A C 1
ATOM 933 O O . PRO A 1 118 ? -6.418 -14.672 -22.219 1 87 118 PRO A O 1
ATOM 936 N N . ASP A 1 119 ? -5.074 -13.125 -22.75 1 82.88 119 ASP A N 1
ATOM 937 C CA . ASP A 1 119 ? -5.863 -11.953 -22.391 1 82.88 119 ASP A CA 1
ATOM 938 C C . ASP A 1 119 ? -6.336 -12.023 -20.953 1 82.88 119 ASP A C 1
ATOM 940 O O . ASP A 1 119 ? -7.465 -11.633 -20.641 1 82.88 119 ASP A O 1
ATOM 944 N N . TYR A 1 120 ? -5.512 -12.641 -20.094 1 83.44 120 TYR A N 1
ATOM 945 C CA . TYR A 1 120 ? -5.902 -12.82 -18.703 1 83.44 120 TYR A CA 1
ATOM 946 C C . TYR A 1 120 ? -6.109 -11.469 -18.016 1 83.44 120 TYR A C 1
ATOM 948 O O . TYR A 1 120 ? -6.816 -11.383 -17.016 1 83.44 120 TYR A O 1
ATOM 956 N N . ASP A 1 121 ? -5.469 -10.406 -18.625 1 75.62 121 ASP A N 1
ATOM 957 C CA . ASP A 1 121 ? -5.531 -9.086 -18 1 75.62 121 ASP A CA 1
ATOM 958 C C . ASP A 1 121 ? -6.559 -8.203 -18.703 1 75.62 121 ASP A C 1
ATOM 960 O O . ASP A 1 121 ? -6.586 -6.988 -18.484 1 75.62 121 ASP A O 1
ATOM 964 N N . ALA A 1 122 ? -7.371 -8.836 -19.531 1 76.75 122 ALA A N 1
ATOM 965 C CA . ALA A 1 122 ? -8.398 -8.062 -20.219 1 76.75 122 ALA A CA 1
ATOM 966 C C . ALA A 1 122 ? -9.516 -7.648 -19.266 1 76.75 122 ALA A C 1
ATOM 968 O O . ALA A 1 122 ? -10.172 -8.5 -18.656 1 76.75 122 ALA A O 1
ATOM 969 N N . ARG A 1 123 ? -9.609 -6.469 -18.969 1 69.94 123 ARG A N 1
ATOM 970 C CA . ARG A 1 123 ? -10.617 -5.945 -18.047 1 69.94 123 ARG A CA 1
ATOM 971 C C . ARG A 1 123 ? -11.906 -5.598 -18.781 1 69.94 123 ARG A C 1
ATOM 973 O O . ARG A 1 123 ? -12.961 -5.484 -18.156 1 69.94 123 ARG A O 1
ATOM 980 N N . THR A 1 124 ? -11.695 -5.434 -19.969 1 68.94 124 THR A N 1
ATOM 981 C CA . THR A 1 124 ? -12.844 -4.965 -20.734 1 68.94 124 THR A CA 1
ATOM 982 C C . THR A 1 124 ? -13.453 -6.105 -21.547 1 68.94 124 THR A C 1
ATOM 984 O O . THR A 1 124 ? -14.227 -5.867 -22.484 1 68.94 124 THR A O 1
ATOM 987 N N . SER A 1 125 ? -13.031 -7.156 -21.156 1 67.81 125 SER A N 1
ATOM 988 C CA . SER A 1 125 ? -13.594 -8.273 -21.906 1 67.81 125 SER A CA 1
ATOM 989 C C . SER A 1 125 ? -15.086 -8.438 -21.625 1 67.81 125 SER A C 1
ATOM 991 O O . SER A 1 125 ? -15.57 -8.031 -20.562 1 67.81 125 SER A O 1
ATOM 993 N N . ILE A 1 126 ? -15.734 -8.766 -22.562 1 75.81 126 ILE A N 1
ATOM 994 C CA . ILE A 1 126 ? -17.156 -9.07 -22.484 1 75.81 126 ILE A CA 1
ATOM 995 C C . ILE A 1 126 ? -17.375 -10.281 -21.578 1 75.81 126 ILE A C 1
ATOM 997 O O . ILE A 1 126 ? -18.516 -10.648 -21.281 1 75.81 126 ILE A O 1
ATOM 1001 N N . ALA A 1 127 ? -16.406 -10.766 -21.047 1 83.25 127 ALA A N 1
ATOM 1002 C CA . ALA A 1 127 ? -16.5 -11.961 -20.203 1 83.25 127 ALA A CA 1
ATOM 1003 C C . ALA A 1 127 ? -17.047 -11.617 -18.828 1 83.25 127 ALA A C 1
ATOM 1005 O O . ALA A 1 127 ? -16.906 -10.492 -18.359 1 83.25 127 ALA A O 1
ATOM 1006 N N . PRO A 1 128 ? -17.797 -12.625 -18.281 1 93.62 128 PRO A N 1
ATOM 1007 C CA . PRO A 1 128 ? -18.219 -12.43 -16.891 1 93.62 128 PRO A CA 1
ATOM 1008 C C . PRO A 1 128 ? -17.062 -12.141 -15.945 1 93.62 128 PRO A C 1
ATOM 1010 O O . PRO A 1 128 ? -15.977 -12.719 -16.094 1 93.62 128 PRO A O 1
ATOM 1013 N N . MET A 1 129 ? -17.281 -11.172 -15 1 96.06 129 MET A N 1
ATOM 1014 C CA . MET A 1 129 ? -16.172 -10.695 -14.172 1 96.06 129 MET A CA 1
ATOM 1015 C C . MET A 1 129 ? -16.5 -10.859 -12.688 1 96.06 129 MET A C 1
ATOM 1017 O O . MET A 1 129 ? -17.672 -10.781 -12.297 1 96.06 129 MET A O 1
ATOM 1021 N N . TYR A 1 130 ? -15.484 -11.117 -11.914 1 96.56 130 TYR A N 1
ATOM 1022 C CA . TYR A 1 130 ? -15.539 -10.992 -10.469 1 96.56 130 TYR A CA 1
ATOM 1023 C C . TYR A 1 130 ? -14.695 -9.812 -9.992 1 96.56 130 TYR A C 1
ATOM 1025 O O . TYR A 1 130 ? -13.609 -9.57 -10.516 1 96.56 130 TYR A O 1
ATOM 1033 N N . GLY A 1 131 ? -15.25 -9.062 -9.039 1 97.44 131 GLY A N 1
ATOM 1034 C CA . GLY A 1 131 ? -14.43 -8.156 -8.25 1 97.44 131 GLY A CA 1
ATOM 1035 C C . GLY A 1 131 ? -14.016 -8.742 -6.914 1 97.44 131 GLY A C 1
ATOM 1036 O O . GLY A 1 131 ? -14.727 -9.57 -6.348 1 97.44 131 GLY A O 1
ATOM 1037 N N . MET A 1 132 ? -12.836 -8.312 -6.422 1 97.81 132 MET A N 1
ATOM 1038 C CA . MET A 1 132 ? -12.375 -8.766 -5.113 1 97.81 132 MET A CA 1
ATOM 1039 C C . MET A 1 132 ? -11.297 -7.832 -4.566 1 97.81 132 MET A C 1
ATOM 1041 O O . MET A 1 132 ? -10.477 -7.309 -5.32 1 97.81 132 MET A O 1
ATOM 1045 N N . TRP A 1 133 ? -11.383 -7.602 -3.262 1 97.81 133 TRP A N 1
ATOM 1046 C CA . TRP A 1 133 ? -10.227 -7.027 -2.59 1 97.81 133 TRP A CA 1
ATOM 1047 C C . TRP A 1 133 ? -9.086 -8.039 -2.506 1 97.81 133 TRP A C 1
ATOM 1049 O O . TRP A 1 133 ? -9.18 -9.023 -1.775 1 97.81 133 TRP A O 1
ATOM 1059 N N . GLU A 1 134 ? -8.023 -7.777 -3.254 1 97.38 134 GLU A N 1
ATOM 1060 C CA . GLU A 1 134 ? -6.863 -8.664 -3.246 1 97.38 134 GLU A CA 1
ATOM 1061 C C . GLU A 1 134 ? -5.746 -8.109 -2.371 1 97.38 134 GLU A C 1
ATOM 1063 O O . GLU A 1 134 ? -5.562 -6.891 -2.287 1 97.38 134 GLU A O 1
ATOM 1068 N N . ASN A 1 135 ? -5.047 -8.93 -1.758 1 94.69 135 ASN A N 1
ATOM 1069 C CA . ASN A 1 135 ? -3.773 -8.633 -1.11 1 94.69 135 ASN A CA 1
ATOM 1070 C C . ASN A 1 135 ? -2.635 -9.445 -1.72 1 94.69 135 ASN A C 1
ATOM 1072 O O . ASN A 1 135 ? -2.873 -10.391 -2.471 1 94.69 135 ASN A O 1
ATOM 1076 N N . CYS A 1 136 ? -1.501 -9.07 -1.462 1 95.5 136 CYS A N 1
ATOM 1077 C CA . CYS A 1 136 ? -0.315 -9.742 -1.976 1 95.5 136 CYS A CA 1
ATOM 1078 C C . CYS A 1 136 ? 0.838 -9.648 -0.984 1 95.5 136 CYS A C 1
ATOM 1080 O O . CYS A 1 136 ? 1.215 -8.555 -0.562 1 95.5 136 CYS A O 1
ATOM 1082 N N . ILE A 1 137 ? 1.391 -10.727 -0.718 1 93.69 137 ILE A N 1
ATOM 1083 C CA . ILE A 1 137 ? 2.457 -10.789 0.274 1 93.69 137 ILE A CA 1
ATOM 1084 C C . ILE A 1 137 ? 3.656 -9.969 -0.2 1 93.69 137 ILE A C 1
ATOM 1086 O O . ILE A 1 137 ? 4.391 -9.406 0.614 1 93.69 137 ILE A O 1
ATOM 1090 N N . SER A 1 138 ? 3.867 -9.898 -1.442 1 95.81 138 SER A N 1
ATOM 1091 C CA . SER A 1 138 ? 5.02 -9.18 -1.98 1 95.81 138 SER A CA 1
ATOM 1092 C C . SER A 1 138 ? 4.75 -7.68 -2.051 1 95.81 138 SER A C 1
ATOM 1094 O O . SER A 1 138 ? 5.641 -6.898 -2.398 1 95.81 138 SER A O 1
ATOM 1096 N N . CYS A 1 139 ? 3.549 -7.227 -1.76 1 95.06 139 CYS A N 1
ATOM 1097 C CA . CYS A 1 139 ? 3.191 -5.812 -1.813 1 95.06 139 CYS A CA 1
ATOM 1098 C C . CYS A 1 139 ? 2.91 -5.27 -0.418 1 95.06 139 CYS A C 1
ATOM 1100 O O . CYS A 1 139 ? 2.383 -4.164 -0.273 1 95.06 139 CYS A O 1
ATOM 1102 N N . GLY A 1 140 ? 3.227 -6.027 0.604 1 90.31 140 GLY A N 1
ATOM 1103 C CA . GLY A 1 140 ? 3.002 -5.574 1.968 1 90.31 140 GLY A CA 1
ATOM 1104 C C . GLY A 1 140 ? 1.544 -5.625 2.381 1 90.31 140 GLY A C 1
ATOM 1105 O O . GLY A 1 140 ? 0.765 -6.41 1.834 1 90.31 140 GLY A O 1
ATOM 1106 N N . ALA A 1 141 ? 1.175 -4.836 3.406 1 87.06 141 ALA A N 1
ATOM 1107 C CA . ALA A 1 141 ? -0.173 -4.867 3.971 1 87.06 141 ALA A CA 1
ATOM 1108 C C . ALA A 1 141 ? -1.095 -3.895 3.238 1 87.06 141 ALA A C 1
ATOM 1110 O O . ALA A 1 141 ? -1.666 -2.99 3.854 1 87.06 141 ALA A O 1
ATOM 1111 N N . THR A 1 142 ? -1.167 -4.039 2.018 1 93.06 142 THR A N 1
ATOM 1112 C CA . THR A 1 142 ? -2 -3.234 1.132 1 93.06 142 THR A CA 1
ATOM 1113 C C . THR A 1 142 ? -3.008 -4.109 0.391 1 93.06 142 THR A C 1
ATOM 1115 O O . THR A 1 142 ? -2.699 -5.246 0.023 1 93.06 142 THR A O 1
ATOM 1118 N N . ALA A 1 143 ? -4.168 -3.586 0.244 1 96.69 143 ALA A N 1
ATOM 1119 C CA . ALA A 1 143 ? -5.191 -4.25 -0.56 1 96.69 143 ALA A CA 1
ATOM 1120 C C . ALA A 1 143 ? -5.613 -3.377 -1.738 1 96.69 143 ALA A C 1
ATOM 1122 O O . ALA A 1 143 ? -5.582 -2.146 -1.65 1 96.69 143 ALA A O 1
ATOM 1123 N N . ALA A 1 144 ? -5.953 -3.959 -2.811 1 98.38 144 ALA A N 1
ATOM 1124 C CA . ALA A 1 144 ? -6.492 -3.273 -3.982 1 98.38 144 ALA A CA 1
ATOM 1125 C C . ALA A 1 144 ? -7.742 -3.977 -4.5 1 98.38 144 ALA A C 1
ATOM 1127 O O . ALA A 1 144 ? -7.832 -5.207 -4.465 1 98.38 144 ALA A O 1
ATOM 1128 N N . TRP A 1 145 ? -8.742 -3.209 -4.871 1 98.38 145 TRP A N 1
ATOM 1129 C CA . TRP A 1 145 ? -9.898 -3.752 -5.574 1 98.38 145 TRP A CA 1
ATOM 1130 C C . TRP A 1 145 ? -9.547 -4.109 -7.012 1 98.38 145 TRP A C 1
ATOM 1132 O O . TRP A 1 145 ? -9.117 -3.25 -7.785 1 98.38 145 TRP A O 1
ATOM 1142 N N . VAL A 1 146 ? -9.727 -5.391 -7.379 1 97.88 146 VAL A N 1
ATOM 1143 C CA . VAL A 1 146 ? -9.297 -5.871 -8.688 1 97.88 146 VAL A CA 1
ATOM 1144 C C . VAL A 1 146 ? -10.438 -6.637 -9.352 1 97.88 146 VAL A C 1
ATOM 1146 O O . VAL A 1 146 ? -11.117 -7.434 -8.703 1 97.88 146 VAL A O 1
ATOM 1149 N N . ILE A 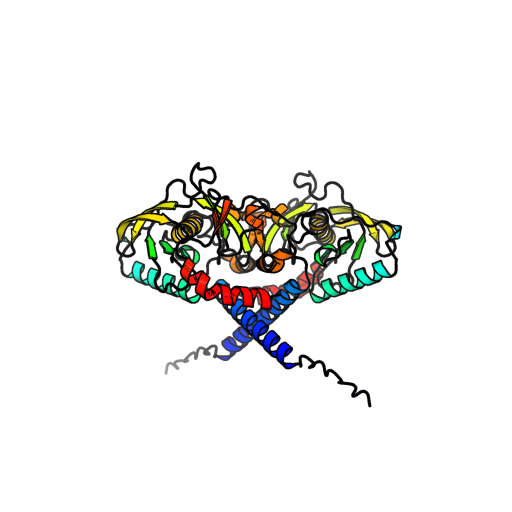1 147 ? -10.625 -6.402 -10.625 1 96.75 147 ILE A N 1
ATOM 1150 C CA . ILE A 1 147 ? -11.633 -7.09 -11.43 1 96.75 147 ILE A CA 1
ATOM 1151 C C . ILE A 1 147 ? -10.945 -8.07 -12.383 1 96.75 147 ILE A C 1
ATOM 1153 O O . ILE A 1 147 ? -10 -7.703 -13.086 1 96.75 147 ILE A O 1
ATOM 1157 N N . ARG A 1 148 ? -11.383 -9.344 -12.32 1 95.88 148 ARG A N 1
ATOM 1158 C CA . ARG A 1 148 ? -10.828 -10.383 -13.18 1 95.88 148 ARG A CA 1
ATOM 1159 C C . ARG A 1 148 ? -11.93 -11.266 -13.758 1 95.88 148 ARG A C 1
ATOM 1161 O O . ARG A 1 148 ? -13.023 -11.352 -13.188 1 95.88 148 ARG A O 1
ATOM 1168 N N . PRO A 1 149 ? -11.602 -11.969 -14.883 1 95 149 PRO A N 1
ATOM 1169 C CA . PRO A 1 149 ? -12.57 -12.922 -15.414 1 95 149 PRO A CA 1
ATOM 1170 C C . PRO A 1 149 ? -12.953 -14.008 -14.406 1 95 149 PRO A C 1
ATOM 1172 O O . PRO A 1 149 ? -12.117 -14.414 -13.586 1 95 149 PRO A O 1
ATOM 1175 N N . GLN A 1 150 ? -14.195 -14.508 -14.5 1 94.5 150 GLN A N 1
ATOM 1176 C CA . GLN A 1 150 ? -14.688 -15.547 -13.602 1 94.5 150 GLN A CA 1
ATOM 1177 C C . GLN A 1 150 ? -14 -16.875 -13.875 1 94.5 150 GLN A C 1
ATOM 1179 O O . GLN A 1 150 ? -13.828 -17.703 -12.961 1 94.5 150 GLN A O 1
ATOM 1184 N N . CYS A 1 151 ? -13.68 -17.031 -15.117 1 93.38 151 CYS A N 1
ATOM 1185 C CA . CYS A 1 151 ? -13.047 -18.281 -15.555 1 93.38 151 CYS A CA 1
ATOM 1186 C C . CYS A 1 151 ? -12.008 -18 -16.625 1 93.38 151 CYS A C 1
ATOM 1188 O O . CYS A 1 151 ? -12.117 -17.031 -17.391 1 93.38 151 CYS A O 1
ATOM 1190 N N . VAL A 1 152 ? -11.016 -18.859 -16.609 1 95 152 VAL A N 1
ATOM 1191 C CA . VAL A 1 152 ? -9.992 -18.781 -17.641 1 95 152 VAL A CA 1
ATOM 1192 C C . VAL A 1 152 ? -9.516 -20.188 -18.016 1 95 152 VAL A C 1
ATOM 1194 O O . VAL A 1 152 ? -9.508 -21.078 -17.172 1 95 152 VAL A O 1
ATOM 1197 N N . THR A 1 153 ? -9.172 -20.359 -19.219 1 96.62 153 THR A N 1
ATOM 1198 C CA . THR A 1 153 ? -8.484 -21.562 -19.641 1 96.62 153 THR A CA 1
ATOM 1199 C C . THR A 1 153 ? -6.973 -21.375 -19.609 1 96.62 153 THR A C 1
ATOM 1201 O O . THR A 1 153 ? -6.441 -20.453 -20.25 1 96.62 153 THR A O 1
ATOM 1204 N N . CYS A 1 154 ? -6.348 -22.188 -18.844 1 97.94 154 CYS A N 1
ATOM 1205 C CA . CYS A 1 154 ? -4.902 -22.094 -18.703 1 97.94 154 CYS A CA 1
ATOM 1206 C C . CYS A 1 154 ? -4.203 -23.281 -19.328 1 97.94 154 CYS A C 1
ATOM 1208 O O . CYS A 1 154 ? -4.648 -24.422 -19.172 1 97.94 154 CYS A O 1
ATOM 1210 N N . SER A 1 155 ? -3.193 -23.016 -20.094 1 98.25 155 SER A N 1
ATOM 1211 C CA . SER A 1 155 ? -2.316 -24.047 -20.625 1 98.25 155 SER A CA 1
ATOM 1212 C C . SER A 1 155 ? -0.902 -23.922 -20.078 1 98.25 155 SER A C 1
ATOM 1214 O O . SER A 1 155 ? -0.45 -22.812 -19.766 1 98.25 155 SER A O 1
ATOM 1216 N N . GLY A 1 156 ? -0.166 -25 -19.906 1 97.88 156 GLY A N 1
ATOM 1217 C CA . GLY A 1 156 ? 1.196 -25.062 -19.391 1 97.88 156 GLY A CA 1
ATOM 1218 C C . GLY A 1 156 ? 1.669 -26.469 -19.094 1 97.88 156 GLY A C 1
ATOM 1219 O O . GLY A 1 156 ? 1.329 -27.406 -19.828 1 97.88 156 GLY A O 1
ATOM 1220 N N . TRP A 1 157 ? 2.555 -26.641 -18.141 1 98.38 157 TRP A N 1
ATOM 1221 C CA . TRP A 1 157 ? 3.062 -27.938 -17.734 1 98.38 157 TRP A CA 1
ATOM 1222 C C . TRP A 1 157 ? 2.857 -28.172 -16.234 1 98.38 157 TRP A C 1
ATOM 1224 O O . TRP A 1 157 ? 2.742 -27.219 -15.469 1 98.38 157 TRP A O 1
ATOM 1234 N N . ASP A 1 158 ? 2.707 -29.406 -15.875 1 97.69 158 ASP A N 1
ATOM 1235 C CA . ASP A 1 158 ? 2.717 -29.734 -14.453 1 97.69 158 ASP A CA 1
ATOM 1236 C C . ASP A 1 158 ? 4.145 -29.906 -13.945 1 97.69 158 ASP A C 1
ATOM 1238 O O . ASP A 1 158 ? 5.105 -29.625 -14.656 1 97.69 158 ASP A O 1
ATOM 1242 N N . GLU A 1 159 ? 4.363 -30.266 -12.695 1 96.75 159 GLU A N 1
ATOM 1243 C CA . GLU A 1 159 ? 5.668 -30.312 -12.047 1 96.75 159 GLU A CA 1
ATOM 1244 C C . GLU A 1 159 ? 6.527 -31.438 -12.617 1 96.75 159 GLU A C 1
ATOM 1246 O O . GLU A 1 159 ? 7.727 -31.516 -12.344 1 96.75 159 GLU A O 1
ATOM 1251 N N . TYR A 1 160 ? 5.961 -32.281 -13.516 1 96.12 160 TYR A N 1
ATOM 1252 C CA . TYR A 1 160 ? 6.691 -33.375 -14.125 1 96.12 160 TYR A CA 1
ATOM 1253 C C . TYR A 1 160 ? 6.949 -33.125 -15.602 1 96.12 160 TYR A C 1
ATOM 1255 O O . TYR A 1 160 ? 7.539 -33.938 -16.297 1 96.12 160 TYR A O 1
ATOM 1263 N N . GLY A 1 161 ? 6.434 -32 -16.094 1 96.19 161 GLY A N 1
ATOM 1264 C CA . GLY A 1 161 ? 6.68 -31.609 -17.469 1 96.19 161 GLY A CA 1
ATOM 1265 C C . GLY A 1 161 ? 5.582 -32.062 -18.422 1 96.19 161 GLY A C 1
ATOM 1266 O O . GLY A 1 161 ? 5.699 -31.875 -19.641 1 96.19 161 GLY A O 1
ATOM 1267 N N . ASN A 1 162 ? 4.566 -32.625 -17.891 1 97.38 162 ASN A N 1
ATOM 1268 C CA . ASN A 1 162 ? 3.439 -33.031 -18.719 1 97.38 162 ASN A CA 1
ATOM 1269 C C . ASN A 1 162 ? 2.588 -31.812 -19.109 1 97.38 162 ASN A C 1
ATOM 1271 O O . ASN A 1 162 ? 2.352 -30.922 -18.297 1 97.38 162 ASN A O 1
ATOM 1275 N N . GLU A 1 163 ? 2.16 -31.812 -20.344 1 97.25 163 GLU A N 1
ATOM 1276 C CA . GLU A 1 163 ? 1.267 -30.75 -20.797 1 97.25 163 GLU A CA 1
ATOM 1277 C C . GLU A 1 163 ? -0.069 -30.797 -20.062 1 97.25 163 GLU A C 1
ATOM 1279 O O . GLU A 1 163 ? -0.604 -31.891 -19.812 1 97.25 163 GLU A O 1
ATOM 1284 N N . LYS A 1 164 ? -0.523 -29.641 -19.734 1 95.88 164 LYS A N 1
ATOM 1285 C CA . LYS A 1 164 ? -1.822 -29.547 -19.078 1 95.88 164 LYS A CA 1
ATOM 1286 C C . LYS A 1 164 ? -2.592 -28.328 -19.547 1 95.88 164 LYS A C 1
ATOM 1288 O O . LYS A 1 164 ? -2.006 -27.266 -19.766 1 95.88 164 LYS A O 1
ATOM 1293 N N . THR A 1 165 ? -3.855 -28.469 -19.828 1 98.06 165 THR A N 1
ATOM 1294 C CA . THR A 1 165 ? -4.824 -27.422 -20.125 1 98.06 165 THR A CA 1
ATOM 1295 C C . THR A 1 165 ? -6.094 -27.609 -19.297 1 98.06 165 THR A C 1
ATOM 1297 O O . THR A 1 165 ? -6.711 -28.672 -19.328 1 98.06 165 THR A O 1
ATOM 1300 N N . GLU A 1 166 ? -6.461 -26.656 -18.562 1 97.12 166 GLU A N 1
ATOM 1301 C CA . GLU A 1 166 ? -7.594 -26.766 -17.641 1 97.12 166 GLU A CA 1
ATOM 1302 C C . GLU A 1 166 ? -8.406 -25.484 -17.609 1 97.12 166 GLU A C 1
ATOM 1304 O O . GLU A 1 166 ? -7.84 -24.391 -17.641 1 97.12 166 GLU A O 1
ATOM 1309 N N . LEU A 1 167 ? -9.727 -25.625 -17.594 1 95.94 167 LEU A N 1
ATOM 1310 C CA . LEU A 1 167 ? -10.602 -24.516 -17.266 1 95.94 167 LEU A CA 1
ATOM 1311 C C . LEU A 1 167 ? -10.656 -24.281 -15.758 1 95.94 167 LEU A C 1
ATOM 1313 O O . LEU A 1 167 ? -11.062 -25.172 -15.008 1 95.94 167 LEU A O 1
ATOM 1317 N N . LEU A 1 168 ? -10.148 -23.156 -15.344 1 94.81 168 LEU A N 1
ATOM 1318 C CA . LEU A 1 168 ? -10.164 -22.797 -13.93 1 94.81 168 LEU A CA 1
ATOM 1319 C C . LEU A 1 168 ? -11.258 -21.781 -13.641 1 94.81 168 LEU A C 1
ATOM 1321 O O . LEU A 1 168 ? -11.547 -20.922 -14.477 1 94.81 168 LEU A O 1
ATOM 1325 N N . ASP A 1 169 ? -11.875 -21.859 -12.492 1 93.06 169 ASP A N 1
ATOM 1326 C CA . ASP A 1 169 ? -12.883 -20.906 -12.047 1 93.06 169 ASP A CA 1
ATOM 1327 C C . ASP A 1 169 ? -12.703 -20.562 -10.57 1 93.06 169 ASP A C 1
ATOM 1329 O O . ASP A 1 169 ? -11.797 -21.094 -9.914 1 93.06 169 ASP A O 1
ATOM 1333 N N . GLY A 1 170 ? -13.484 -19.562 -10.18 1 92.12 170 GLY A N 1
ATOM 1334 C CA . GLY A 1 170 ? -13.484 -19.219 -8.766 1 92.12 170 GLY A CA 1
ATOM 1335 C C . GLY A 1 170 ? -12.117 -18.781 -8.258 1 92.12 170 GLY A C 1
ATOM 1336 O O . GLY A 1 170 ? -11.414 -18.031 -8.922 1 92.12 170 GLY A O 1
ATOM 1337 N N . MET A 1 171 ? -11.789 -19.312 -7.074 1 92.62 171 MET A N 1
ATOM 1338 C CA . MET A 1 171 ? -10.57 -18.875 -6.395 1 92.62 171 MET A CA 1
ATOM 1339 C C . MET A 1 171 ? -9.328 -19.391 -7.113 1 92.62 171 MET A C 1
ATOM 1341 O O . MET A 1 171 ? -8.305 -18.703 -7.152 1 92.62 171 MET A O 1
ATOM 1345 N N . ARG A 1 172 ? -9.414 -20.547 -7.707 1 94.38 172 ARG A N 1
ATOM 1346 C CA . ARG A 1 172 ? -8.273 -21.062 -8.453 1 94.38 172 ARG A CA 1
ATOM 1347 C C . ARG A 1 172 ? -7.91 -20.156 -9.617 1 94.38 172 ARG A C 1
ATOM 1349 O O . ARG A 1 172 ? -6.734 -19.859 -9.836 1 94.38 172 ARG A O 1
ATOM 1356 N N . ALA A 1 173 ? -8.969 -19.734 -10.352 1 95.12 173 ALA A N 1
ATOM 1357 C CA . ALA A 1 173 ? -8.742 -18.812 -11.461 1 95.12 173 ALA A CA 1
ATOM 1358 C C . ALA A 1 173 ? -8.18 -17.484 -10.969 1 95.12 173 ALA A C 1
ATOM 1360 O O . ALA A 1 173 ? -7.23 -16.953 -11.547 1 95.12 173 ALA A O 1
ATOM 1361 N N . ARG A 1 174 ? -8.789 -17 -9.906 1 95.06 174 ARG A N 1
ATOM 1362 C CA . ARG A 1 174 ? -8.352 -15.742 -9.305 1 95.06 174 ARG A CA 1
ATOM 1363 C C . ARG A 1 174 ? -6.875 -15.797 -8.922 1 95.06 174 ARG A C 1
ATOM 1365 O O . ARG A 1 174 ? -6.098 -14.914 -9.289 1 95.06 174 ARG A O 1
ATOM 1372 N N . CYS A 1 175 ? -6.504 -16.812 -8.242 1 95.88 175 CYS A N 1
ATOM 1373 C CA . CYS A 1 175 ? -5.137 -16.984 -7.762 1 95.88 175 CYS A CA 1
ATOM 1374 C C . CYS A 1 175 ? -4.16 -17.109 -8.93 1 95.88 175 CYS A C 1
ATOM 1376 O O . CYS A 1 175 ? -3.078 -16.516 -8.898 1 95.88 175 CYS A O 1
ATOM 1378 N N . LEU A 1 176 ? -4.539 -17.875 -9.875 1 97.56 176 LEU A N 1
ATOM 1379 C CA . LEU A 1 176 ? -3.66 -18.047 -11.031 1 97.56 176 LEU A CA 1
ATOM 1380 C C . LEU A 1 176 ? -3.4 -16.703 -11.711 1 97.56 176 LEU A C 1
ATOM 1382 O O . LEU A 1 176 ? -2.252 -16.359 -12 1 97.56 176 LEU A O 1
ATOM 1386 N N . MET A 1 177 ? -4.457 -15.961 -11.992 1 97.12 177 MET A N 1
ATOM 1387 C CA . MET A 1 177 ? -4.309 -14.68 -12.68 1 97.12 177 MET A CA 1
ATOM 1388 C C . MET A 1 177 ? -3.518 -13.695 -11.82 1 97.12 177 MET A C 1
ATOM 1390 O O . MET A 1 177 ? -2.732 -12.906 -12.344 1 97.12 177 MET A O 1
ATOM 1394 N N . HIS A 1 178 ? -3.717 -13.703 -10.523 1 97.25 178 HIS A N 1
ATOM 1395 C CA . HIS A 1 178 ? -2.906 -12.914 -9.609 1 97.25 178 HIS A CA 1
ATOM 1396 C C . HIS A 1 178 ? -1.422 -13.219 -9.773 1 97.25 178 HIS A C 1
ATOM 1398 O O . HIS A 1 178 ? -0.606 -12.305 -9.914 1 97.25 178 HIS A O 1
ATOM 1404 N N . GLU A 1 179 ? -1.094 -14.516 -9.773 1 98.31 179 GLU A N 1
ATOM 1405 C CA . GLU A 1 179 ? 0.307 -14.906 -9.891 1 98.31 179 GLU A CA 1
ATOM 1406 C C . GLU A 1 179 ? 0.835 -14.641 -11.297 1 98.31 179 GLU A C 1
ATOM 1408 O O . GLU A 1 179 ? 2.02 -14.352 -11.477 1 98.31 179 GLU A O 1
ATOM 1413 N N . LEU A 1 180 ? -0.05 -14.727 -12.328 1 98.25 180 LEU A N 1
ATOM 1414 C CA . LEU A 1 180 ? 0.366 -14.359 -13.68 1 98.25 180 LEU A CA 1
ATOM 1415 C C . LEU A 1 180 ? 0.81 -12.906 -13.734 1 98.25 180 LEU A C 1
ATOM 1417 O O . LEU A 1 180 ? 1.745 -12.562 -14.469 1 98.25 180 LEU A O 1
ATOM 1421 N N . ASP A 1 181 ? 0.066 -12.031 -13.055 1 97.88 181 ASP A N 1
ATOM 1422 C CA . ASP A 1 181 ? 0.542 -10.656 -12.961 1 97.88 181 ASP A CA 1
ATOM 1423 C C . ASP A 1 181 ? 2.014 -10.617 -12.555 1 97.88 181 ASP A C 1
ATOM 1425 O O . ASP A 1 181 ? 2.816 -9.93 -13.188 1 97.88 181 ASP A O 1
ATOM 1429 N N . HIS A 1 182 ? 2.383 -11.359 -11.555 1 98.25 182 HIS A N 1
ATOM 1430 C CA . HIS A 1 182 ? 3.758 -11.359 -11.07 1 98.25 182 HIS A CA 1
ATOM 1431 C C . HIS A 1 182 ? 4.711 -11.93 -12.125 1 98.25 182 HIS A C 1
ATOM 1433 O O . HIS A 1 182 ? 5.816 -11.414 -12.305 1 98.25 182 HIS A O 1
ATOM 1439 N N . LEU A 1 183 ? 4.309 -13 -12.758 1 98.31 183 LEU A N 1
ATOM 1440 C CA . LEU A 1 183 ? 5.148 -13.57 -13.805 1 98.31 183 LEU A CA 1
ATOM 1441 C C . LEU A 1 183 ? 5.371 -12.562 -14.93 1 98.31 183 LEU A C 1
ATOM 1443 O O . LEU A 1 183 ? 6.305 -12.703 -15.727 1 98.31 183 LEU A O 1
ATOM 1447 N N . HIS A 1 184 ? 4.516 -11.57 -15.031 1 97.31 184 HIS A N 1
ATOM 1448 C CA . HIS A 1 184 ? 4.637 -10.57 -16.078 1 97.31 184 HIS A CA 1
ATOM 1449 C C . HIS A 1 184 ? 5.137 -9.242 -15.523 1 97.31 184 HIS A C 1
ATOM 1451 O O . HIS A 1 184 ? 5.043 -8.211 -16.188 1 97.31 184 HIS A O 1
ATOM 1457 N N . GLY A 1 185 ? 5.598 -9.195 -14.297 1 97.38 185 GLY A N 1
ATOM 1458 C CA . GLY A 1 185 ? 6.215 -8.016 -13.719 1 97.38 185 GLY A CA 1
ATOM 1459 C C . GLY A 1 185 ? 5.207 -7.012 -13.195 1 97.38 185 GLY A C 1
ATOM 1460 O O . GLY A 1 185 ? 5.504 -5.82 -13.094 1 97.38 185 GLY A O 1
ATOM 1461 N N . LYS A 1 186 ? 4.016 -7.473 -12.961 1 97.62 186 LYS A N 1
ATOM 1462 C CA . LYS A 1 186 ? 2.943 -6.609 -12.477 1 97.62 186 LYS A CA 1
ATOM 1463 C C . LYS A 1 186 ? 2.416 -7.09 -11.125 1 97.62 186 LYS A C 1
ATOM 1465 O O . LYS A 1 186 ? 2.734 -8.195 -10.688 1 97.62 186 LYS A O 1
ATOM 1470 N N . THR A 1 187 ? 1.716 -6.266 -10.453 1 97.88 187 THR A N 1
ATOM 1471 C CA . THR A 1 187 ? 1.097 -6.582 -9.172 1 97.88 187 THR A CA 1
ATOM 1472 C C . THR A 1 187 ? -0.352 -6.105 -9.141 1 97.88 187 THR A C 1
ATOM 1474 O O . THR A 1 187 ? -0.875 -5.617 -10.141 1 97.88 187 THR A O 1
ATOM 1477 N N . ILE A 1 188 ? -0.94 -6.234 -7.996 1 97.94 188 ILE A N 1
ATOM 1478 C CA . ILE A 1 188 ? -2.312 -5.785 -7.789 1 97.94 188 ILE A CA 1
ATOM 1479 C C . ILE A 1 188 ? -2.389 -4.27 -7.938 1 97.94 188 ILE A C 1
ATOM 1481 O O . ILE A 1 188 ? -3.447 -3.721 -8.25 1 97.94 188 ILE A O 1
ATOM 1485 N N . LEU A 1 189 ? -1.313 -3.6 -7.746 1 97.75 189 LEU A N 1
ATOM 1486 C CA . LEU A 1 189 ? -1.291 -2.146 -7.879 1 97.75 189 LEU A CA 1
ATOM 1487 C C . LEU A 1 189 ? -1.479 -1.729 -9.336 1 97.75 189 LEU A C 1
ATOM 1489 O O . LEU A 1 189 ? -2.074 -0.688 -9.609 1 97.75 189 LEU A O 1
ATOM 1493 N N . HIS A 1 190 ? -0.988 -2.559 -10.234 1 97.25 190 HIS A N 1
ATOM 1494 C CA . HIS A 1 190 ? -1.162 -2.314 -11.664 1 97.25 190 HIS A CA 1
ATOM 1495 C C . HIS A 1 190 ? -2.6 -2.58 -12.094 1 97.25 190 HIS A C 1
ATOM 1497 O O . HIS A 1 190 ? -3.059 -2.039 -13.102 1 97.25 190 HIS A O 1
ATOM 1503 N N . GLN A 1 191 ? -3.27 -3.416 -11.352 1 96.94 191 GLN A N 1
ATOM 1504 C CA . GLN A 1 191 ? -4.609 -3.844 -11.734 1 96.94 191 GLN A CA 1
ATOM 1505 C C . GLN A 1 191 ? -5.676 -2.971 -11.078 1 96.94 191 GLN A C 1
ATOM 1507 O O . GLN A 1 191 ? -6.848 -3.018 -11.461 1 96.94 191 GLN A O 1
ATOM 1512 N N . ALA A 1 192 ? -5.254 -2.17 -10.047 1 96.69 192 ALA A N 1
ATOM 1513 C CA . ALA A 1 192 ? -6.203 -1.297 -9.359 1 96.69 192 ALA A CA 1
ATOM 1514 C C . ALA A 1 192 ? -6.832 -0.3 -10.328 1 96.69 192 ALA A C 1
ATOM 1516 O O . ALA A 1 192 ? -6.172 0.172 -11.258 1 96.69 192 ALA A O 1
ATOM 1517 N N . LEU A 1 193 ? -8.062 0.092 -10.125 1 95.31 193 LEU A N 1
ATOM 1518 C CA . LEU A 1 193 ? -8.812 0.979 -11.008 1 95.31 193 LEU A CA 1
ATOM 1519 C C . LEU A 1 193 ? -8.414 2.434 -10.781 1 95.31 193 LEU A C 1
ATOM 1521 O O . LEU A 1 193 ? -8.727 3.301 -11.602 1 95.31 193 LEU A O 1
ATOM 1525 N N . GLY A 1 194 ? -7.77 2.75 -9.758 1 96.69 194 GLY A N 1
ATOM 1526 C CA . GLY A 1 194 ? -7.305 4.07 -9.359 1 96.69 194 GLY A CA 1
ATOM 1527 C C . GLY A 1 194 ? -6.793 4.117 -7.934 1 96.69 194 GLY A C 1
ATOM 1528 O O . GLY A 1 194 ? -6.879 3.125 -7.207 1 96.69 194 GLY A O 1
ATOM 1529 N N . PRO A 1 195 ? -6.277 5.238 -7.57 1 96.94 195 PRO A N 1
ATOM 1530 C CA . PRO A 1 195 ? -5.707 5.348 -6.227 1 96.94 195 PRO A CA 1
ATOM 1531 C C . PRO A 1 195 ? -6.738 5.105 -5.129 1 96.94 195 PRO A C 1
ATOM 1533 O O . PRO A 1 195 ? -6.395 4.602 -4.055 1 96.94 195 PRO A O 1
ATOM 1536 N N . GLU A 1 196 ? -8.023 5.418 -5.391 1 97.69 196 GLU A N 1
ATOM 1537 C CA . GLU A 1 196 ? -9.07 5.262 -4.391 1 97.69 196 GLU A CA 1
ATOM 1538 C C . GLU A 1 196 ? -9.359 3.787 -4.121 1 97.69 196 GLU A C 1
ATOM 1540 O O . GLU A 1 196 ? -10.016 3.449 -3.135 1 97.69 196 GLU A O 1
ATOM 1545 N N . PHE A 1 197 ? -8.883 2.973 -5.016 1 98.25 197 PHE A N 1
ATOM 1546 C CA . PHE A 1 197 ? -9.172 1.545 -4.922 1 98.25 197 PHE A CA 1
ATOM 1547 C C . PHE A 1 197 ? -8.016 0.805 -4.258 1 98.25 197 PHE A C 1
ATOM 1549 O O . PHE A 1 197 ? -7.957 -0.426 -4.285 1 98.25 197 PHE A O 1
ATOM 1556 N N . ILE A 1 198 ? -7.031 1.474 -3.756 1 98 198 ILE A N 1
ATOM 1557 C CA . ILE A 1 198 ? -5.91 0.941 -2.988 1 98 198 ILE A CA 1
ATOM 1558 C C . ILE A 1 198 ? -6.035 1.372 -1.528 1 98 198 ILE A C 1
ATOM 1560 O O . ILE A 1 198 ? -6.09 2.568 -1.229 1 98 198 ILE A O 1
ATOM 1564 N N . VAL A 1 199 ? -6.102 0.404 -0.593 1 96.94 199 VAL A N 1
ATOM 1565 C CA . VAL A 1 199 ? -6.305 0.741 0.812 1 96.94 199 VAL A CA 1
ATOM 1566 C C . VAL A 1 199 ? -5.363 -0.083 1.685 1 96.94 199 VAL A C 1
ATOM 1568 O O . VAL A 1 199 ? -4.879 -1.137 1.264 1 96.94 199 VAL A O 1
ATOM 1571 N N . SER A 1 200 ? -5.09 0.424 2.863 1 93.56 200 SER A N 1
ATOM 1572 C CA . SER A 1 200 ? -4.219 -0.286 3.795 1 93.56 200 SER A CA 1
ATOM 1573 C C . SER A 1 200 ? -4.961 -1.428 4.484 1 93.56 200 SER A C 1
ATOM 1575 O O . SER A 1 200 ? -6.191 -1.449 4.512 1 93.56 200 SER A O 1
ATOM 1577 N N . GLY A 1 201 ? -4.141 -2.373 5.004 1 89.69 201 GLY A N 1
ATOM 1578 C CA . GLY A 1 201 ? -4.738 -3.414 5.828 1 89.69 201 GLY A CA 1
ATOM 1579 C C . GLY A 1 201 ? -5.516 -2.869 7.008 1 89.69 201 GLY A C 1
ATOM 1580 O O . GLY A 1 201 ? -6.57 -3.4 7.363 1 89.69 201 GLY A O 1
ATOM 1581 N N . ILE A 1 202 ? -5.043 -1.822 7.602 1 88.44 202 ILE A N 1
ATOM 1582 C CA . ILE A 1 202 ? -5.715 -1.2 8.734 1 88.44 202 ILE A CA 1
ATOM 1583 C C . ILE A 1 202 ? -7.066 -0.641 8.289 1 88.44 202 ILE A C 1
ATOM 1585 O O . ILE A 1 202 ? -8.078 -0.819 8.977 1 88.44 202 ILE A O 1
ATOM 1589 N N . ALA A 1 203 ? -7.055 0.015 7.176 1 94.19 203 ALA A N 1
ATOM 1590 C CA . ALA A 1 203 ? -8.281 0.6 6.648 1 94.19 203 ALA A CA 1
ATOM 1591 C C . ALA A 1 203 ? -9.328 -0.477 6.379 1 94.19 203 ALA A C 1
ATOM 1593 O O . ALA A 1 203 ? -10.531 -0.241 6.543 1 94.19 203 ALA A O 1
ATOM 1594 N N . MET A 1 204 ? -8.875 -1.631 5.938 1 92.81 204 MET A N 1
ATOM 1595 C CA . MET A 1 204 ? -9.797 -2.742 5.703 1 92.81 204 MET A CA 1
ATOM 1596 C C . MET A 1 204 ? -10.516 -3.137 6.992 1 92.81 204 MET A C 1
ATOM 1598 O O . MET A 1 204 ? -11.648 -3.617 6.957 1 92.81 204 MET A O 1
ATOM 1602 N N . GLY A 1 205 ? -9.867 -2.914 8.062 1 88 205 GLY A N 1
ATOM 1603 C CA . GLY A 1 205 ? -10.461 -3.189 9.359 1 88 205 GLY A CA 1
ATOM 1604 C C . GLY A 1 205 ? -11.375 -2.082 9.844 1 88 205 GLY A C 1
ATOM 1605 O O . GLY A 1 205 ? -12.039 -2.223 10.875 1 88 205 GLY A O 1
ATOM 1606 N N . GLN A 1 206 ? -11.414 -0.944 9.156 1 92.25 206 GLN A N 1
ATOM 1607 C CA . GLN A 1 206 ? -12.234 0.215 9.492 1 92.25 206 GLN A CA 1
ATOM 1608 C C . GLN A 1 206 ? -13.305 0.46 8.438 1 92.25 206 GLN A C 1
ATOM 1610 O O . GLN A 1 206 ? -13.641 1.608 8.141 1 92.25 206 GLN A O 1
ATOM 1615 N N . ARG A 1 207 ? -13.797 -0.517 7.863 1 93.94 207 ARG A N 1
ATOM 1616 C CA . ARG A 1 207 ? -14.688 -0.353 6.719 1 93.94 207 ARG A CA 1
ATOM 1617 C C . ARG A 1 207 ? -15.969 0.363 7.121 1 93.94 207 ARG A C 1
ATOM 1619 O O . ARG A 1 207 ? -16.578 1.057 6.305 1 93.94 207 ARG A O 1
ATOM 1626 N N . ASP A 1 208 ? -16.406 0.155 8.352 1 94.25 208 ASP A N 1
ATOM 1627 C CA . ASP A 1 208 ? -17.625 0.811 8.828 1 94.25 208 ASP A CA 1
ATOM 1628 C C . ASP A 1 208 ? -17.453 2.33 8.836 1 94.25 208 ASP A C 1
ATOM 1630 O O . ASP A 1 208 ? -18.438 3.064 8.906 1 94.25 208 ASP A O 1
ATOM 1634 N N . LEU A 1 209 ? -16.234 2.783 8.734 1 96.12 209 LEU A N 1
ATOM 1635 C CA . LEU A 1 209 ? -15.953 4.215 8.797 1 96.12 209 LEU A CA 1
ATOM 1636 C C . LEU A 1 209 ? -15.828 4.801 7.395 1 96.12 209 LEU A C 1
ATOM 1638 O O . LEU A 1 209 ? -15.641 6.008 7.238 1 96.12 209 LEU A O 1
ATOM 1642 N N . TRP A 1 210 ? -15.938 3.992 6.363 1 97.69 210 TRP A N 1
ATOM 1643 C CA . TRP A 1 210 ? -15.867 4.461 4.984 1 97.69 210 TRP A CA 1
ATOM 1644 C C . TRP A 1 210 ? -17.156 5.184 4.59 1 97.69 210 TRP A C 1
ATOM 1646 O O . TRP A 1 210 ? -18.219 4.938 5.172 1 97.69 210 TRP A O 1
ATOM 1656 N N . PRO A 1 211 ? -17.062 6.152 3.646 1 97.94 211 PRO A N 1
ATOM 1657 C CA . PRO A 1 211 ? -18.328 6.648 3.113 1 97.94 211 PRO A CA 1
ATOM 1658 C C . PRO A 1 211 ? -19.109 5.578 2.344 1 97.94 211 PRO A C 1
ATOM 1660 O O . PRO A 1 211 ? -18.5 4.754 1.652 1 97.94 211 PRO A O 1
ATOM 1663 N N . PRO A 1 212 ? -20.391 5.605 2.426 1 97.19 212 PRO A N 1
ATOM 1664 C CA . PRO A 1 212 ? -21.172 4.621 1.661 1 97.19 212 PRO A CA 1
ATOM 1665 C C . PRO A 1 212 ? -20.812 4.625 0.175 1 97.19 212 PRO A C 1
ATOM 1667 O O . PRO A 1 212 ? -20.594 5.688 -0.409 1 97.19 212 PRO A O 1
ATOM 1670 N N . ASN A 1 213 ? -20.703 3.367 -0.427 1 97.81 213 ASN A N 1
ATOM 1671 C CA . ASN A 1 213 ? -20.484 3.139 -1.853 1 97.81 213 ASN A CA 1
ATOM 1672 C C . ASN A 1 213 ? -19.125 3.654 -2.309 1 97.81 213 ASN A C 1
ATOM 1674 O O . ASN A 1 213 ? -18.953 4.004 -3.477 1 97.81 213 ASN A O 1
ATOM 1678 N N . PHE A 1 214 ? -18.172 3.791 -1.464 1 97.75 214 PHE A N 1
ATOM 1679 C CA . PHE A 1 214 ? -16.812 4.188 -1.812 1 97.75 214 PHE A CA 1
ATOM 1680 C C . PHE A 1 214 ? -15.859 3.01 -1.671 1 97.75 214 PHE A C 1
ATOM 1682 O O . PHE A 1 214 ? -15.922 2.266 -0.691 1 97.75 214 PHE A O 1
ATOM 1689 N N . PRO A 1 215 ? -14.883 2.902 -2.479 1 97.94 215 PRO A N 1
ATOM 1690 C CA . PRO A 1 215 ? -14.641 3.697 -3.686 1 97.94 215 PRO A CA 1
ATOM 1691 C C . PRO A 1 215 ? -15.633 3.383 -4.805 1 97.94 215 PRO A C 1
ATOM 1693 O O . PRO A 1 215 ? -15.703 4.113 -5.797 1 97.94 215 PRO A O 1
ATOM 1696 N N . SER A 1 216 ? -16.328 2.371 -4.848 1 98.25 216 SER A N 1
ATOM 1697 C CA . SER A 1 216 ? -17.5 2.01 -5.637 1 98.25 216 SER A CA 1
ATOM 1698 C C . SER A 1 216 ? -18.5 1.215 -4.801 1 98.25 216 SER A C 1
ATOM 1700 O O . SER A 1 216 ? -18.156 0.693 -3.74 1 98.25 216 SER A O 1
ATOM 1702 N N . ALA A 1 217 ? -19.703 1.101 -5.254 1 98.31 217 ALA A N 1
ATOM 1703 C CA . ALA A 1 217 ? -20.719 0.322 -4.539 1 98.31 217 ALA A CA 1
ATOM 1704 C C . ALA A 1 217 ? -20.281 -1.137 -4.406 1 98.31 217 ALA A C 1
ATOM 1706 O O . ALA A 1 217 ? -20.438 -1.739 -3.34 1 98.31 217 ALA A O 1
ATOM 1707 N N . GLU A 1 218 ? -19.719 -1.697 -5.465 1 98.5 218 GLU A N 1
ATOM 1708 C CA . GLU A 1 218 ? -19.297 -3.094 -5.508 1 98.5 218 GLU A CA 1
ATOM 1709 C C . GLU A 1 218 ? -18.172 -3.355 -4.516 1 98.5 218 GLU A C 1
ATOM 1711 O O . GLU A 1 218 ? -18.234 -4.309 -3.734 1 98.5 218 GLU A O 1
ATOM 1716 N N . ALA A 1 219 ? -17.172 -2.496 -4.562 1 98.5 219 ALA A N 1
ATOM 1717 C CA . ALA A 1 219 ? -16.031 -2.635 -3.666 1 98.5 219 ALA A CA 1
ATOM 1718 C C . ALA A 1 219 ? -16.453 -2.451 -2.211 1 98.5 219 ALA A C 1
ATOM 1720 O O . ALA A 1 219 ? -15.945 -3.141 -1.321 1 98.5 219 ALA A O 1
ATOM 1721 N N . TYR A 1 220 ? -17.359 -1.52 -1.978 1 98.19 220 TYR A N 1
ATOM 1722 C CA . TYR A 1 220 ? -17.812 -1.166 -0.639 1 98.19 220 TYR A CA 1
ATOM 1723 C C . TYR A 1 220 ? -18.562 -2.326 0.004 1 98.19 220 TYR A C 1
ATOM 1725 O O . TYR A 1 220 ? -18.344 -2.639 1.177 1 98.19 220 TYR A O 1
ATOM 1733 N N . VAL A 1 221 ? -19.375 -3.029 -0.697 1 98 221 VAL A N 1
ATOM 1734 C CA . VAL A 1 221 ? -20.281 -4.016 -0.116 1 98 221 VAL A CA 1
ATOM 1735 C C . VAL A 1 221 ? -19.578 -5.367 -0.019 1 98 221 VAL A C 1
ATOM 1737 O O . VAL A 1 221 ? -20.078 -6.285 0.639 1 98 221 VAL A O 1
ATOM 1740 N N . THR A 1 222 ? -18.484 -5.562 -0.694 1 97.75 222 THR A N 1
ATOM 1741 C CA . THR A 1 222 ? -17.828 -6.863 -0.77 1 97.75 222 THR A CA 1
ATOM 1742 C C . THR A 1 222 ? -16.844 -7.039 0.385 1 97.75 222 THR A C 1
ATOM 1744 O O . THR A 1 222 ? -15.898 -6.266 0.526 1 97.75 222 THR A O 1
ATOM 1747 N N . ALA A 1 223 ? -17 -8.016 1.151 1 93.38 223 ALA A N 1
ATOM 1748 C CA . ALA A 1 223 ? -16.125 -8.305 2.285 1 93.38 223 ALA A CA 1
ATOM 1749 C C . ALA A 1 223 ? -14.828 -8.969 1.827 1 93.38 223 ALA A C 1
ATOM 1751 O O . ALA A 1 223 ? -14.75 -9.484 0.709 1 93.38 223 ALA A O 1
ATOM 1752 N N . PRO A 1 224 ? -13.773 -8.875 2.715 1 89.5 224 PRO A N 1
ATOM 1753 C CA . PRO A 1 224 ? -12.547 -9.602 2.387 1 89.5 224 PRO A CA 1
ATOM 1754 C C . PRO A 1 224 ? -12.797 -11.078 2.1 1 89.5 224 PRO A C 1
ATOM 1756 O O . PRO A 1 224 ? -13.633 -11.711 2.754 1 89.5 224 PRO A O 1
ATOM 1759 N N . HIS A 1 225 ? -12.148 -11.664 1.112 1 88.81 225 HIS A N 1
ATOM 1760 C CA . HIS A 1 225 ? -12.18 -13.07 0.716 1 88.81 225 HIS A CA 1
ATOM 1761 C C . HIS A 1 225 ? -13.492 -13.414 0.016 1 88.81 225 HIS A C 1
ATOM 1763 O O . HIS A 1 225 ? -13.805 -14.594 -0.186 1 88.81 225 HIS A O 1
ATOM 1769 N N . GLN A 1 226 ? -14.273 -12.406 -0.268 1 94.69 226 GLN A N 1
ATOM 1770 C CA . GLN A 1 226 ? -15.453 -12.602 -1.097 1 94.69 226 GLN A CA 1
ATOM 1771 C C . GLN A 1 226 ? -15.25 -12.023 -2.492 1 94.69 226 GLN A C 1
ATOM 1773 O O . GLN A 1 226 ? -14.32 -11.242 -2.719 1 94.69 226 GLN A O 1
ATOM 1778 N N . PHE A 1 227 ? -16.125 -12.539 -3.412 1 97.56 227 PHE A N 1
ATOM 1779 C CA . PHE A 1 227 ? -16.203 -11.961 -4.75 1 97.56 227 PHE A CA 1
ATOM 1780 C C . PHE A 1 227 ? -17.422 -11.039 -4.859 1 97.56 227 PHE A C 1
ATOM 1782 O O . PHE A 1 227 ? -18.406 -11.219 -4.148 1 97.56 227 PHE A O 1
ATOM 1789 N N . PHE A 1 228 ? -17.312 -10.039 -5.602 1 98.06 228 PHE A N 1
ATOM 1790 C CA . PHE A 1 228 ? -18.5 -9.43 -6.191 1 98.06 228 PHE A CA 1
ATOM 1791 C C . PHE A 1 228 ? -18.781 -10.008 -7.574 1 98.06 228 PHE A C 1
ATOM 1793 O O . PHE A 1 228 ? -17.938 -9.906 -8.469 1 98.06 228 PHE A O 1
ATOM 1800 N N . ASP A 1 229 ? -19.875 -10.609 -7.758 1 98.12 229 ASP A N 1
ATOM 1801 C CA . ASP A 1 229 ? -20.281 -11.156 -9.047 1 98.12 229 ASP A CA 1
ATOM 1802 C C . ASP A 1 229 ? -20.969 -10.094 -9.898 1 98.12 229 ASP A C 1
ATOM 1804 O O . ASP A 1 229 ? -22.125 -9.734 -9.656 1 98.12 229 ASP A O 1
ATOM 1808 N N . TYR A 1 230 ? -20.328 -9.641 -10.906 1 96.31 230 TYR A N 1
ATOM 1809 C CA . TYR A 1 230 ? -20.844 -8.539 -11.711 1 96.31 230 TYR A CA 1
ATOM 1810 C C . TYR A 1 230 ? -22 -9.008 -12.602 1 96.31 230 TYR A C 1
ATOM 1812 O O . TYR A 1 230 ? -22.719 -8.188 -13.164 1 96.31 230 TYR A O 1
ATOM 1820 N N . VAL A 1 231 ? -22.094 -10.305 -12.812 1 96.31 231 VAL A N 1
ATOM 1821 C CA . VAL A 1 231 ? -23.234 -10.844 -13.555 1 96.31 231 VAL A CA 1
ATOM 1822 C C . VAL A 1 231 ? -24.469 -10.844 -12.672 1 96.31 231 VAL A C 1
ATOM 1824 O O . VAL A 1 231 ? -25.531 -10.367 -13.086 1 96.31 231 VAL A O 1
ATOM 1827 N N . LYS A 1 232 ? -24.344 -11.242 -11.477 1 97.12 232 LYS A N 1
ATOM 1828 C CA . LYS A 1 232 ? -25.453 -11.336 -10.539 1 97.12 232 LYS A CA 1
ATOM 1829 C C . LYS A 1 232 ? -25.625 -10.039 -9.75 1 97.12 232 LYS A C 1
ATOM 1831 O O . LYS A 1 232 ? -26.656 -9.836 -9.102 1 97.12 232 LYS A O 1
ATOM 1836 N N . ASN A 1 233 ? -24.641 -9.258 -9.711 1 97.75 233 ASN A N 1
ATOM 1837 C CA . ASN A 1 233 ? -24.625 -7.957 -9.047 1 97.75 233 ASN A CA 1
ATOM 1838 C C . ASN A 1 233 ? -24.766 -8.102 -7.531 1 97.75 233 ASN A C 1
ATOM 1840 O O . ASN A 1 233 ? -25.578 -7.406 -6.918 1 97.75 233 ASN A O 1
ATOM 1844 N N . ILE A 1 234 ? -24.078 -9.047 -6.957 1 98 234 ILE A N 1
ATOM 1845 C CA . ILE A 1 234 ? -24.094 -9.289 -5.52 1 98 234 ILE A CA 1
ATOM 1846 C C . ILE A 1 234 ? -22.75 -9.859 -5.07 1 98 234 ILE A C 1
ATOM 1848 O O . ILE A 1 234 ? -22.031 -10.477 -5.859 1 98 234 ILE A O 1
ATOM 1852 N N . PRO A 1 235 ? -22.406 -9.664 -3.768 1 97.75 235 PRO A N 1
ATOM 1853 C CA . PRO A 1 235 ? -21.266 -10.391 -3.215 1 97.75 235 PRO A CA 1
ATOM 1854 C C . PRO A 1 235 ? -21.531 -11.891 -3.076 1 97.75 235 PRO A C 1
ATOM 1856 O O . PRO A 1 235 ? -22.656 -12.289 -2.752 1 97.75 235 PRO A O 1
ATOM 1859 N N . ILE A 1 236 ? -20.531 -12.688 -3.303 1 96.88 236 ILE A N 1
ATOM 1860 C CA . ILE A 1 236 ? -20.672 -14.133 -3.164 1 96.88 236 ILE A CA 1
ATOM 1861 C C . ILE A 1 236 ? -19.422 -14.719 -2.512 1 96.88 236 ILE A C 1
ATOM 1863 O O . ILE A 1 236 ? -18.359 -14.094 -2.521 1 96.88 236 ILE A O 1
ATOM 1867 N N . VAL A 1 237 ? -19.625 -15.891 -1.914 1 93.69 237 VAL A N 1
ATOM 1868 C CA . VAL A 1 237 ? -18.469 -16.703 -1.533 1 93.69 237 VAL A CA 1
ATOM 1869 C C . VAL A 1 237 ? -17.844 -17.328 -2.779 1 93.69 237 VAL A C 1
ATOM 1871 O O . VAL A 1 237 ? -18.531 -17.891 -3.621 1 93.69 237 VAL A O 1
ATOM 1874 N N . PRO A 1 238 ? -16.562 -17.094 -2.906 1 92.81 238 PRO A N 1
ATOM 1875 C CA . PRO A 1 238 ? -15.938 -17.703 -4.086 1 92.81 238 PRO A CA 1
ATOM 1876 C C . PRO A 1 238 ? -16.219 -19.188 -4.211 1 92.81 238 PRO A C 1
ATOM 1878 O O . PRO A 1 238 ? -16.125 -19.922 -3.221 1 92.81 238 PRO A O 1
ATOM 1881 N N . PRO A 1 239 ? -16.531 -19.531 -5.445 1 87.62 239 PRO A N 1
ATOM 1882 C CA . PRO A 1 239 ? -16.703 -20.969 -5.645 1 87.62 239 PRO A CA 1
ATOM 1883 C C . PRO A 1 239 ? -15.5 -21.781 -5.172 1 87.62 239 PRO A C 1
ATOM 1885 O O . PRO A 1 239 ? -14.359 -21.422 -5.453 1 87.62 239 PRO A O 1
ATOM 1888 N N . GLY A 1 240 ? -15.734 -22.859 -4.383 1 78.81 240 GLY A N 1
ATOM 1889 C CA . GLY A 1 240 ? -14.68 -23.703 -3.85 1 78.81 240 GLY A CA 1
ATOM 1890 C C . GLY A 1 240 ? -14.297 -23.359 -2.424 1 78.81 240 GLY A C 1
ATOM 1891 O O . GLY A 1 240 ? -13.617 -24.141 -1.748 1 78.81 240 GLY A O 1
ATOM 1892 N N . MET A 1 241 ? -14.773 -22.188 -1.962 1 85.31 241 MET A N 1
ATOM 1893 C CA . MET A 1 241 ? -14.391 -21.75 -0.627 1 85.31 241 MET A CA 1
ATOM 1894 C C . MET A 1 241 ? -15.555 -21.875 0.348 1 85.31 241 MET A C 1
ATOM 1896 O O . MET A 1 241 ? -15.469 -21.422 1.49 1 85.31 241 MET A O 1
ATOM 1900 N N . GLU A 1 242 ? -16.641 -22.438 -0.088 1 82.88 242 GLU A N 1
ATOM 1901 C CA . GLU A 1 242 ? -17.875 -22.453 0.699 1 82.88 242 GLU A CA 1
ATOM 1902 C C . GLU A 1 242 ? -17.656 -23.141 2.045 1 82.88 242 GLU A C 1
ATOM 1904 O O . GLU A 1 242 ? -18.078 -22.625 3.084 1 82.88 242 GLU A O 1
ATOM 1909 N N . TRP A 1 243 ? -16.969 -24.219 2.012 1 79.38 243 TRP A N 1
ATOM 1910 C CA . TRP A 1 243 ? -16.734 -24.953 3.248 1 79.38 243 TRP A CA 1
ATOM 1911 C C . TRP A 1 243 ? -15.789 -24.188 4.172 1 79.38 243 TRP A C 1
ATOM 1913 O O . TRP A 1 243 ? -16.031 -24.109 5.375 1 79.38 243 TRP A O 1
ATOM 1923 N N . TRP A 1 244 ? -14.781 -23.672 3.607 1 81 244 TRP A N 1
ATOM 1924 C CA . TRP A 1 244 ? -13.828 -22.891 4.379 1 81 244 TRP A CA 1
ATOM 1925 C C . TRP A 1 244 ? -14.516 -21.703 5.047 1 81 244 TRP A C 1
ATOM 1927 O O . TRP A 1 244 ? -14.281 -21.422 6.227 1 81 244 TRP A O 1
ATOM 1937 N N . TYR A 1 245 ? -15.352 -21.031 4.293 1 79.81 245 TYR A N 1
ATOM 1938 C CA . TYR A 1 245 ? -16.094 -19.875 4.809 1 79.81 245 TYR A CA 1
ATOM 1939 C C . TYR A 1 245 ? -17.031 -20.297 5.93 1 79.81 245 TYR A C 1
ATOM 1941 O O . TYR A 1 245 ? -17.172 -19.578 6.93 1 79.81 245 TYR A O 1
ATOM 1949 N N . ALA A 1 246 ? -17.688 -21.375 5.703 1 75.31 246 ALA A N 1
ATOM 1950 C CA . ALA A 1 246 ? -18.625 -21.875 6.707 1 75.31 246 ALA A CA 1
ATOM 1951 C C . ALA A 1 246 ? -17.922 -22.172 8.023 1 75.31 246 ALA A C 1
ATOM 1953 O O . ALA A 1 246 ? -18.469 -21.922 9.102 1 75.31 246 ALA A O 1
ATOM 1954 N N . GLN A 1 247 ? -16.734 -22.641 7.957 1 71.69 247 GLN A N 1
ATOM 1955 C CA . GLN A 1 247 ? -15.984 -23.016 9.148 1 71.69 247 GLN A CA 1
ATOM 1956 C C . GLN A 1 247 ? -15.375 -21.781 9.82 1 71.69 247 GLN A C 1
ATOM 1958 O O . GLN A 1 247 ? -15.203 -21.766 11.047 1 71.69 247 GLN A O 1
ATOM 1963 N N . ASN A 1 248 ? -15 -20.781 9.078 1 63.75 248 ASN A N 1
ATOM 1964 C CA . ASN A 1 248 ? -14.195 -19.688 9.594 1 63.75 248 ASN A CA 1
ATOM 1965 C C . ASN A 1 248 ? -15.031 -18.422 9.781 1 63.75 248 ASN A C 1
ATOM 1967 O O . ASN A 1 248 ? -14.57 -17.453 10.383 1 63.75 248 ASN A O 1
ATOM 1971 N N . MET A 1 249 ? -16.109 -18.266 9.117 1 57.44 249 MET A N 1
ATOM 1972 C CA . MET A 1 249 ? -16.953 -17.094 9.305 1 57.44 249 MET A CA 1
ATOM 1973 C C . MET A 1 249 ? -17.359 -16.938 10.766 1 57.44 249 MET A C 1
ATOM 1975 O O . MET A 1 249 ? -17.562 -15.812 11.242 1 57.44 249 MET A O 1
ATOM 1979 N N . GLN A 1 250 ? -17.594 -18.016 11.352 1 48.44 250 GLN A N 1
ATOM 1980 C CA . GLN A 1 250 ? -17.906 -17.797 12.766 1 48.44 250 GLN A CA 1
ATOM 1981 C C . GLN A 1 250 ? -16.75 -17.109 13.477 1 48.44 250 GLN A C 1
ATOM 1983 O O . GLN A 1 250 ? -16.969 -16.234 14.32 1 48.44 250 GLN A O 1
ATOM 1988 N N . GLN A 1 251 ? -15.641 -17.531 13.195 1 44.84 251 GLN A N 1
ATOM 1989 C CA . GLN A 1 251 ? -14.453 -16.969 13.836 1 44.84 251 GLN A CA 1
ATOM 1990 C C . GLN A 1 251 ? -14.141 -15.578 13.312 1 44.84 251 GLN A C 1
ATOM 1992 O O . GLN A 1 251 ? -13.688 -14.711 14.062 1 44.84 251 GLN A O 1
ATOM 1997 N N . HIS A 1 252 ? -14.227 -15.297 12.07 1 45.25 252 HIS A N 1
ATOM 1998 C CA . HIS A 1 252 ? -13.961 -13.992 11.469 1 45.25 252 HIS A CA 1
ATOM 1999 C C . HIS A 1 252 ? -14.953 -12.945 11.961 1 45.25 252 HIS A C 1
ATOM 2001 O O . HIS A 1 252 ? -14.586 -11.789 12.172 1 45.25 252 HIS A O 1
ATOM 2007 N N . PHE A 1 253 ? -16.266 -13.375 12.039 1 42.25 253 PHE A N 1
ATOM 2008 C CA . PHE A 1 253 ? -17.203 -12.492 12.719 1 42.25 253 PHE A CA 1
ATOM 2009 C C . PHE A 1 253 ? -16.75 -12.211 14.141 1 42.25 253 PHE A C 1
ATOM 2011 O O . PHE A 1 253 ? -16.875 -11.086 14.633 1 42.25 253 PHE A O 1
ATOM 2018 N N . GLN A 1 254 ? -16.25 -13.156 14.711 1 41.09 254 GLN A N 1
ATOM 2019 C CA . GLN A 1 254 ? -15.742 -12.969 16.062 1 41.09 254 GLN A CA 1
ATOM 2020 C C . GLN A 1 254 ? -14.445 -12.156 16.062 1 41.09 254 GLN A C 1
ATOM 2022 O O . GLN A 1 254 ? -14.25 -11.289 16.922 1 41.09 254 GLN A O 1
ATOM 2027 N N . ASP A 1 255 ? -13.547 -12.391 15.234 1 39.88 255 ASP A N 1
ATOM 2028 C CA . ASP A 1 255 ? -12.281 -11.664 15.148 1 39.88 255 ASP A CA 1
ATOM 2029 C C . ASP A 1 255 ? -12.484 -10.258 14.594 1 39.88 255 ASP A C 1
ATOM 2031 O O . ASP A 1 255 ? -11.828 -9.312 15.023 1 39.88 255 ASP A O 1
ATOM 2035 N N . ALA A 1 256 ? -13.312 -10.148 13.625 1 37.22 256 ALA A N 1
ATOM 2036 C CA . ALA A 1 256 ? -13.742 -8.812 13.203 1 37.22 256 ALA A CA 1
ATOM 2037 C C . ALA A 1 256 ? -14.336 -8.031 14.367 1 37.22 256 ALA A C 1
ATOM 2039 O O . ALA A 1 256 ? -14.18 -6.809 14.438 1 37.22 256 ALA A O 1
ATOM 2040 N N . ARG A 1 257 ? -15.078 -8.727 15.203 1 34.31 257 ARG A N 1
ATOM 2041 C CA . ARG A 1 257 ? -15.617 -8.156 16.438 1 34.31 257 ARG A CA 1
ATOM 2042 C C . ARG A 1 257 ? -14.516 -7.855 17.438 1 34.31 257 ARG A C 1
ATOM 2044 O O . ARG A 1 257 ? -14.648 -6.953 18.266 1 34.31 257 ARG A O 1
ATOM 2051 N N . LEU A 1 258 ? -13.68 -8.766 17.656 1 32.19 258 LEU A N 1
ATOM 2052 C CA . LEU A 1 258 ? -12.609 -8.492 18.609 1 32.19 258 LEU A CA 1
ATOM 2053 C C . LEU A 1 258 ? -11.719 -7.359 18.109 1 32.19 258 LEU A C 1
ATOM 2055 O O . LEU A 1 258 ? -10.961 -6.777 18.891 1 32.19 258 LEU A O 1
ATOM 2059 N N . ASN A 1 259 ? -11.531 -7.191 16.891 1 30.08 259 ASN A N 1
ATOM 2060 C CA . ASN A 1 259 ? -10.859 -5.992 16.391 1 30.08 259 ASN A CA 1
ATOM 2061 C C . ASN A 1 259 ? -11.82 -4.805 16.328 1 30.08 259 ASN A C 1
ATOM 2063 O O . ASN A 1 259 ? -11.516 -3.795 15.688 1 30.08 259 ASN A O 1
ATOM 2067 N N . GLN A 1 260 ? -13.078 -4.961 16.625 1 24.97 260 GLN A N 1
ATOM 2068 C CA . GLN A 1 260 ? -13.961 -3.883 17.062 1 24.97 260 GLN A CA 1
ATOM 2069 C C . GLN A 1 260 ? -13.742 -3.551 18.531 1 24.97 260 GLN A C 1
ATOM 2071 O O . GLN A 1 260 ? -13.555 -4.449 19.359 1 24.97 260 GLN A O 1
ATOM 2076 N N . MET B 1 1 ? 61.406 -27.016 15.062 1 33.47 1 MET B N 1
ATOM 2077 C CA . MET B 1 1 ? 60.344 -26.922 16.062 1 33.47 1 MET B CA 1
ATOM 2078 C C . MET B 1 1 ? 59.312 -25.891 15.664 1 33.47 1 MET B C 1
ATOM 2080 O O . MET B 1 1 ? 59.5 -24.688 15.875 1 33.47 1 MET B O 1
ATOM 2084 N N . LEU B 1 2 ? 58.656 -26.062 14.492 1 41.31 2 LEU B N 1
ATOM 2085 C CA . LEU B 1 2 ? 57.625 -25.25 13.852 1 41.31 2 LEU B CA 1
ATOM 2086 C C . LEU B 1 2 ? 56.344 -25.203 14.711 1 41.31 2 LEU B C 1
ATOM 2088 O O . LEU B 1 2 ? 55.75 -26.234 14.961 1 41.31 2 LEU B O 1
ATOM 2092 N N . SER B 1 3 ? 56.25 -24.25 15.656 1 39.78 3 SER B N 1
ATOM 2093 C CA . SER B 1 3 ? 55.094 -23.938 16.484 1 39.78 3 SER B CA 1
ATOM 2094 C C . SER B 1 3 ? 53.875 -23.609 15.633 1 39.78 3 SER B C 1
ATOM 2096 O O . SER B 1 3 ? 53.938 -22.734 14.758 1 39.78 3 SER B O 1
ATOM 2098 N N . ARG B 1 4 ? 53 -24.609 15.375 1 39.09 4 ARG B N 1
ATOM 2099 C CA . ARG B 1 4 ? 51.688 -24.484 14.773 1 39.09 4 ARG B CA 1
ATOM 2100 C C . ARG B 1 4 ? 50.812 -23.484 15.547 1 39.09 4 ARG B C 1
ATOM 2102 O O . ARG B 1 4 ? 50.5 -23.734 16.703 1 39.09 4 ARG B O 1
ATOM 2109 N N . LEU B 1 5 ? 50.906 -22.203 15.312 1 42.25 5 LEU B N 1
ATOM 2110 C CA . LEU B 1 5 ? 49.938 -21.219 15.797 1 42.25 5 LEU B CA 1
ATOM 2111 C C . LEU B 1 5 ? 48.531 -21.594 15.359 1 42.25 5 LEU B C 1
ATOM 2113 O O . LEU B 1 5 ? 48.25 -21.625 14.156 1 42.25 5 LEU B O 1
ATOM 2117 N N . SER B 1 6 ? 47.875 -22.438 16.141 1 42.03 6 SER B N 1
ATOM 2118 C CA . SER B 1 6 ? 46.438 -22.672 15.953 1 42.03 6 SER B CA 1
ATOM 2119 C C . SER B 1 6 ? 45.656 -21.375 16.078 1 42.03 6 SER B C 1
ATOM 2121 O O . SER B 1 6 ? 45.656 -20.719 17.125 1 42.03 6 SER B O 1
ATOM 2123 N N . ARG B 1 7 ? 45.469 -20.656 15 1 43.78 7 ARG B N 1
ATOM 2124 C CA . ARG B 1 7 ? 44.5 -19.562 14.977 1 43.78 7 ARG B CA 1
ATOM 2125 C C . ARG B 1 7 ? 43.125 -20.031 15.391 1 43.78 7 ARG B C 1
ATOM 2127 O O . ARG B 1 7 ? 42.469 -20.797 14.672 1 43.78 7 ARG B O 1
ATOM 2134 N N . THR B 1 8 ? 42.875 -20.031 16.688 1 41.44 8 THR B N 1
ATOM 2135 C CA . THR B 1 8 ? 41.5 -20.172 17.156 1 41.44 8 THR B CA 1
ATOM 2136 C C . THR B 1 8 ? 40.625 -19.047 16.625 1 41.44 8 THR B C 1
ATOM 2138 O O . THR B 1 8 ? 40.875 -17.875 16.922 1 41.44 8 THR B O 1
ATOM 2141 N N . VAL B 1 9 ? 40.062 -19.266 15.477 1 46.75 9 VAL B N 1
ATOM 2142 C CA . VAL B 1 9 ? 39 -18.359 15.062 1 46.75 9 VAL B CA 1
ATOM 2143 C C . VAL B 1 9 ? 37.938 -18.25 16.172 1 46.75 9 VAL B C 1
ATOM 2145 O O . VAL B 1 9 ? 37.438 -19.266 16.641 1 46.75 9 VAL B O 1
ATOM 2148 N N . PRO B 1 10 ? 37.938 -17.109 16.875 1 41.03 10 PRO B N 1
ATOM 2149 C CA . PRO B 1 10 ? 36.812 -16.969 17.828 1 41.03 10 PRO B CA 1
ATOM 2150 C C . PRO B 1 10 ? 35.469 -17.281 17.219 1 41.03 10 PRO B C 1
ATOM 2152 O O . PRO B 1 10 ? 35.156 -16.828 16.109 1 41.03 10 PRO B O 1
ATOM 2155 N N . LEU B 1 11 ? 34.875 -18.391 17.594 1 38.78 11 LEU B N 1
ATOM 2156 C CA . LEU B 1 11 ? 33.469 -18.641 17.297 1 38.78 11 LEU B CA 1
ATOM 2157 C C . LEU B 1 11 ? 32.625 -17.422 17.641 1 38.78 11 LEU B C 1
ATOM 2159 O O . LEU B 1 11 ? 32.656 -16.953 18.781 1 38.78 11 LEU B O 1
ATOM 2163 N N . LEU B 1 12 ? 32.469 -16.562 16.797 1 44.72 12 LEU B N 1
ATOM 2164 C CA . LEU B 1 12 ? 31.375 -15.609 17.016 1 44.72 12 LEU B CA 1
ATOM 2165 C C . LEU B 1 12 ? 30.188 -16.266 17.688 1 44.72 12 LEU B C 1
ATOM 2167 O O . LEU B 1 12 ? 29.531 -17.141 17.094 1 44.72 12 LEU B O 1
ATOM 2171 N N . GLY B 1 13 ? 30.078 -16.484 18.984 1 41.75 13 GLY B N 1
ATOM 2172 C CA . GLY B 1 13 ? 29.203 -17.188 19.922 1 41.75 13 GLY B CA 1
ATOM 2173 C C . GLY B 1 13 ? 27.75 -16.75 19.828 1 41.75 13 GLY B C 1
ATOM 2174 O O . GLY B 1 13 ? 27.438 -15.742 19.188 1 41.75 13 GLY B O 1
ATOM 2175 N N . PRO B 1 14 ? 26.719 -17.578 20.344 1 49.12 14 PRO B N 1
ATOM 2176 C CA . PRO B 1 14 ? 25.25 -17.5 20.469 1 49.12 14 PRO B CA 1
ATOM 2177 C C . PRO B 1 14 ? 24.766 -16.156 21 1 49.12 14 PRO B C 1
ATOM 2179 O O . PRO B 1 14 ? 23.609 -15.797 20.828 1 49.12 14 PRO B O 1
ATOM 2182 N N . ARG B 1 15 ? 25.562 -15.375 21.578 1 51.25 15 ARG B N 1
ATOM 2183 C CA . ARG B 1 15 ? 25.141 -14.141 22.234 1 51.25 15 ARG B CA 1
ATOM 2184 C C . ARG B 1 15 ? 24.781 -13.078 21.203 1 51.25 15 ARG B C 1
ATOM 2186 O O . ARG B 1 15 ? 23.844 -12.297 21.406 1 51.25 15 ARG B O 1
ATOM 2193 N N . ARG B 1 16 ? 25.578 -13 20.156 1 53.62 16 ARG B N 1
ATOM 2194 C CA . ARG B 1 16 ? 25.312 -12.008 19.125 1 53.62 16 ARG B CA 1
ATOM 2195 C C . ARG B 1 16 ? 23.969 -12.273 18.438 1 53.62 16 ARG B C 1
ATOM 2197 O O . ARG B 1 16 ? 23.25 -11.336 18.094 1 53.62 16 ARG B O 1
ATOM 2204 N N . SER B 1 17 ? 23.656 -13.594 18.359 1 58.09 17 SER B N 1
ATOM 2205 C CA . SER B 1 17 ? 22.391 -14 17.781 1 58.09 17 SER B CA 1
ATOM 2206 C C . SER B 1 17 ? 21.219 -13.633 18.672 1 58.09 17 SER B C 1
ATOM 2208 O O . SER B 1 17 ? 20.172 -13.164 18.203 1 58.09 17 SER B O 1
ATOM 2210 N N . ALA B 1 18 ? 21.5 -13.672 19.922 1 58.75 18 ALA B N 1
ATOM 2211 C CA . ALA B 1 18 ? 20.438 -13.367 20.875 1 58.75 18 ALA B CA 1
ATOM 2212 C C . ALA B 1 18 ? 20.156 -11.867 20.922 1 58.75 18 ALA B C 1
ATOM 2214 O O . ALA B 1 18 ? 19 -11.453 21 1 58.75 18 ALA B O 1
ATOM 2215 N N . ALA B 1 19 ? 21.234 -11.047 21.016 1 59.91 19 ALA B N 1
ATOM 2216 C CA . ALA B 1 19 ? 21.062 -9.602 21.016 1 59.91 19 ALA B CA 1
ATOM 2217 C C . ALA B 1 19 ? 20.391 -9.117 19.734 1 59.91 19 ALA B C 1
ATOM 2219 O O . ALA B 1 19 ? 19.531 -8.227 19.781 1 59.91 19 ALA B O 1
ATOM 2220 N N . ARG B 1 20 ? 20.875 -9.648 18.641 1 61.09 20 ARG B N 1
ATOM 2221 C CA . ARG B 1 20 ? 20.234 -9.312 17.359 1 61.09 20 ARG B CA 1
ATOM 2222 C C . ARG B 1 20 ? 18.781 -9.742 17.359 1 61.09 20 ARG B C 1
ATOM 2224 O O . ARG B 1 20 ? 17.922 -9.008 16.859 1 61.09 20 ARG B O 1
ATOM 2231 N N . GLU B 1 21 ? 18.641 -10.867 17.906 1 63.16 21 GLU B N 1
ATOM 2232 C CA . GLU B 1 21 ? 17.281 -11.383 18 1 63.16 21 GLU B CA 1
ATOM 2233 C C . GLU B 1 21 ? 16.422 -10.516 18.906 1 63.16 21 GLU B C 1
ATOM 2235 O O . GLU B 1 21 ? 15.25 -10.25 18.625 1 63.16 21 GLU B O 1
ATOM 2240 N N . LYS B 1 22 ? 17 -10.141 20.016 1 66.56 22 LYS B N 1
ATOM 2241 C CA . LYS B 1 22 ? 16.281 -9.281 20.938 1 66.56 22 LYS B CA 1
ATOM 2242 C C . LYS B 1 22 ? 15.969 -7.93 20.312 1 66.56 22 LYS B C 1
ATOM 2244 O O . LYS B 1 22 ? 14.852 -7.418 20.453 1 66.56 22 LYS B O 1
ATOM 2249 N N . ARG B 1 23 ? 16.938 -7.336 19.656 1 62.75 23 ARG B N 1
ATOM 2250 C CA . ARG B 1 23 ? 16.719 -6.059 18.984 1 62.75 23 ARG B CA 1
ATOM 2251 C C . ARG B 1 23 ? 15.609 -6.176 17.938 1 62.75 23 ARG B C 1
ATOM 2253 O O . ARG B 1 23 ? 14.773 -5.281 17.797 1 62.75 23 ARG B O 1
ATOM 2260 N N . LEU B 1 24 ? 15.672 -7.207 17.328 1 60.88 24 LEU B N 1
ATOM 2261 C CA . LEU B 1 24 ? 14.641 -7.457 16.328 1 60.88 24 LEU B CA 1
ATOM 2262 C C . LEU B 1 24 ? 13.266 -7.594 16.984 1 60.88 24 LEU B C 1
ATOM 2264 O O . LEU B 1 24 ? 12.281 -7.055 16.484 1 60.88 24 LEU B O 1
ATOM 2268 N N . LYS B 1 25 ? 13.312 -8.266 18.016 1 63.31 25 LYS B N 1
ATOM 2269 C CA . LYS B 1 25 ? 12.062 -8.453 18.734 1 63.31 25 LYS B CA 1
ATOM 2270 C C . LYS B 1 25 ? 11.523 -7.125 19.266 1 63.31 25 LYS B C 1
ATOM 2272 O O . LYS B 1 25 ? 10.312 -6.875 19.219 1 63.31 25 LYS B O 1
ATOM 2277 N N . ASP B 1 26 ? 12.414 -6.297 19.844 1 66.19 26 ASP B N 1
ATOM 2278 C CA . ASP B 1 26 ? 12.008 -4.996 20.359 1 66.19 26 ASP B CA 1
ATOM 2279 C C . ASP B 1 26 ? 11.469 -4.105 19.25 1 66.19 26 ASP B C 1
ATOM 2281 O O . ASP B 1 26 ? 10.477 -3.396 19.438 1 66.19 26 ASP B O 1
ATOM 2285 N N . ARG B 1 27 ? 12.07 -4.141 18.141 1 63.06 27 ARG B N 1
ATOM 2286 C CA . ARG B 1 27 ? 11.633 -3.34 17 1 63.06 27 ARG B CA 1
ATOM 2287 C C . ARG B 1 27 ? 10.266 -3.801 16.5 1 63.06 27 ARG B C 1
ATOM 2289 O O . ARG B 1 27 ? 9.406 -2.979 16.172 1 63.06 27 ARG B O 1
ATOM 2296 N N . VAL B 1 28 ? 10.242 -5.02 16.609 1 60.47 28 VAL B N 1
ATOM 2297 C CA . VAL B 1 28 ? 8.984 -5.609 16.172 1 60.47 28 VAL B CA 1
ATOM 2298 C C . VAL B 1 28 ? 7.863 -5.234 17.141 1 60.47 28 VAL B C 1
ATOM 2300 O O . VAL B 1 28 ? 6.77 -4.852 16.719 1 60.47 28 VAL B O 1
ATOM 2303 N N . ALA B 1 29 ? 8.203 -5.312 18.375 1 64.94 29 ALA B N 1
ATOM 2304 C CA . ALA B 1 29 ? 7.223 -4.957 19.406 1 64.94 29 ALA B CA 1
ATOM 2305 C C . ALA B 1 29 ? 6.812 -3.492 19.281 1 64.94 29 ALA B C 1
ATOM 2307 O O . ALA B 1 29 ? 5.629 -3.16 19.406 1 64.94 29 ALA B O 1
ATOM 2308 N N . ALA B 1 30 ? 7.742 -2.648 19.031 1 67.06 30 ALA B N 1
ATOM 2309 C CA . ALA B 1 30 ? 7.469 -1.221 18.875 1 67.06 30 ALA B CA 1
ATOM 2310 C C . ALA B 1 30 ? 6.598 -0.95 17.656 1 67.06 30 ALA B C 1
ATOM 2312 O O . ALA B 1 30 ? 5.668 -0.141 17.719 1 67.06 30 ALA B O 1
ATOM 2313 N N . GLN B 1 31 ? 6.848 -1.604 16.594 1 67.81 31 GLN B N 1
ATOM 2314 C CA . GLN B 1 31 ? 6.074 -1.436 15.367 1 67.81 31 GLN B CA 1
ATOM 2315 C C . GLN B 1 31 ? 4.641 -1.927 15.547 1 67.81 31 GLN B C 1
ATOM 2317 O O . GLN B 1 31 ? 3.701 -1.31 15.039 1 67.81 31 GLN B O 1
ATOM 2322 N N . LEU B 1 32 ? 4.512 -2.889 16.344 1 64.12 32 LEU B N 1
ATOM 2323 C CA . LEU B 1 32 ? 3.188 -3.447 16.594 1 64.12 32 LEU B CA 1
ATOM 2324 C C . LEU B 1 32 ? 2.352 -2.496 17.453 1 64.12 32 LEU B C 1
ATOM 2326 O O . LEU B 1 32 ? 1.162 -2.307 17.188 1 64.12 32 LEU B O 1
ATOM 2330 N N . GLU B 1 33 ? 3.008 -2.102 18.422 1 71.06 33 GLU B N 1
ATOM 2331 C CA . GLU B 1 33 ? 2.316 -1.142 19.281 1 71.06 33 GLU B CA 1
ATOM 2332 C C . GLU B 1 33 ? 1.864 0.079 18.484 1 71.06 33 GLU B C 1
ATOM 2334 O O . GLU B 1 33 ? 0.75 0.572 18.672 1 71.06 33 GLU B O 1
ATOM 2339 N N . LEU B 1 34 ? 2.67 0.412 17.594 1 75.81 34 LEU B N 1
ATOM 2340 C CA . LEU B 1 34 ? 2.33 1.567 16.766 1 75.81 34 LEU B CA 1
ATOM 2341 C C . LEU B 1 34 ? 1.143 1.26 15.867 1 75.81 34 LEU B C 1
ATOM 2343 O O . LEU B 1 34 ? 0.214 2.064 15.758 1 75.81 34 LEU B O 1
ATOM 2347 N N . GLU B 1 35 ? 1.117 0.122 15.32 1 73.69 35 GLU B N 1
ATOM 2348 C CA . GLU B 1 35 ? 0.021 -0.257 14.438 1 73.69 35 GLU B CA 1
ATOM 2349 C C . GLU B 1 35 ? -1.296 -0.357 15.203 1 73.69 35 GLU B C 1
ATOM 2351 O O . GLU B 1 35 ? -2.352 0.007 14.68 1 73.69 35 GLU B O 1
ATOM 2356 N N . ALA B 1 36 ? -1.206 -0.843 16.344 1 76.12 36 ALA B N 1
ATOM 2357 C CA . ALA B 1 36 ? -2.4 -0.942 17.172 1 76.12 36 ALA B CA 1
ATOM 2358 C C . ALA B 1 36 ? -2.939 0.441 17.531 1 76.12 36 ALA B C 1
ATOM 2360 O O . ALA B 1 36 ? -4.152 0.662 17.516 1 76.12 36 ALA B O 1
ATOM 2361 N N . GLN B 1 37 ? -2.039 1.258 17.828 1 80.81 37 GLN B N 1
ATOM 2362 C CA . GLN B 1 37 ? -2.438 2.625 18.141 1 80.81 37 GLN B CA 1
ATOM 2363 C C . GLN B 1 37 ? -3.07 3.307 16.938 1 80.81 37 GLN B C 1
ATOM 2365 O O . GLN B 1 37 ? -4.086 3.992 17.062 1 80.81 37 GLN B O 1
ATOM 2370 N N . VAL B 1 38 ? -2.525 3.045 15.82 1 82.5 38 VAL B N 1
ATOM 2371 C CA . VAL B 1 38 ? -3.045 3.645 14.594 1 82.5 38 VAL B CA 1
ATOM 2372 C C . VAL B 1 38 ? -4.449 3.113 14.312 1 82.5 38 VAL B C 1
ATOM 2374 O O . VAL B 1 38 ? -5.371 3.889 14.047 1 82.5 38 VAL B O 1
ATOM 2377 N N . LYS B 1 39 ? -4.586 1.897 14.461 1 79 39 LYS B N 1
ATOM 2378 C CA . LYS B 1 39 ? -5.875 1.269 14.195 1 79 39 LYS B CA 1
ATOM 2379 C C . LYS B 1 39 ? -6.957 1.812 15.125 1 79 39 LYS B C 1
ATOM 2381 O O . LYS B 1 39 ? -8.102 2.01 14.703 1 79 39 LYS B O 1
ATOM 2386 N N . SER B 1 40 ? -6.594 2.125 16.281 1 86.12 40 SER B N 1
ATOM 2387 C CA . SER B 1 40 ? -7.59 2.5 17.281 1 86.12 40 SER B CA 1
ATOM 2388 C C . SER B 1 40 ? -7.816 4.008 17.297 1 86.12 40 SER B C 1
ATOM 2390 O O . SER B 1 40 ? -8.898 4.473 17.656 1 86.12 40 SER B O 1
ATOM 2392 N N . ARG B 1 41 ? -6.828 4.73 16.828 1 91.38 41 ARG B N 1
ATOM 2393 C CA . ARG B 1 41 ? -6.906 6.16 17.109 1 91.38 41 ARG B CA 1
ATOM 2394 C C . ARG B 1 41 ? -6.938 6.977 15.828 1 91.38 41 ARG B C 1
ATOM 2396 O O . ARG B 1 41 ? -7.41 8.117 15.82 1 91.38 41 ARG B O 1
ATOM 2403 N N . VAL B 1 42 ? -6.441 6.457 14.789 1 96.25 42 VAL B N 1
ATOM 2404 C CA . VAL B 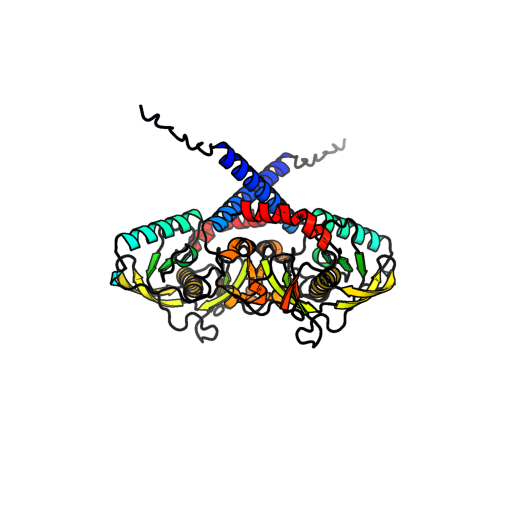1 42 ? -6.227 7.25 13.586 1 96.25 42 VAL B CA 1
ATOM 2405 C C . VAL B 1 42 ? -7.293 6.91 12.547 1 96.25 42 VAL B C 1
ATOM 2407 O O . VAL B 1 42 ? -7.625 5.738 12.352 1 96.25 42 VAL B O 1
ATOM 2410 N N . ALA B 1 43 ? -7.887 7.918 11.93 1 97.69 43 ALA B N 1
ATOM 2411 C CA . ALA B 1 43 ? -8.688 7.703 10.727 1 97.69 43 ALA B CA 1
ATOM 2412 C C . ALA B 1 43 ? -7.805 7.359 9.531 1 97.69 43 ALA B C 1
ATOM 2414 O O . ALA B 1 43 ? -6.988 8.18 9.102 1 97.69 43 ALA B O 1
ATOM 2415 N N . CYS B 1 44 ? -7.992 6.215 9.023 1 96.69 44 CYS B N 1
ATOM 2416 C CA . CYS B 1 44 ? -7.203 5.805 7.871 1 96.69 44 CYS B CA 1
ATOM 2417 C C . CYS B 1 44 ? -8 5.957 6.582 1 96.69 44 CYS B C 1
ATOM 2419 O O . CYS B 1 44 ? -9.211 5.707 6.562 1 96.69 44 CYS B O 1
ATOM 2421 N N . TYR B 1 45 ? -7.281 6.457 5.512 1 97.75 45 TYR B N 1
ATOM 2422 C CA . TYR B 1 45 ? -7.934 6.5 4.207 1 97.75 45 TYR B CA 1
ATOM 2423 C C . TYR B 1 45 ? -8.477 5.129 3.822 1 97.75 45 TYR B C 1
ATOM 2425 O O . TYR B 1 45 ? -7.781 4.121 3.951 1 97.75 45 TYR B O 1
ATOM 2433 N N . PRO B 1 46 ? -9.805 4.969 3.414 1 98.19 46 PRO B N 1
ATOM 2434 C CA . PRO B 1 46 ? -10.711 6.027 2.969 1 98.19 46 PRO B CA 1
ATOM 2435 C C . PRO B 1 46 ? -11.781 6.363 4.008 1 98.19 46 PRO B C 1
ATOM 2437 O O . PRO B 1 46 ? -12.961 6.465 3.67 1 98.19 46 PRO B O 1
ATOM 2440 N N . HIS B 1 47 ? -11.344 6.633 5.254 1 97.69 47 HIS B N 1
ATOM 2441 C CA . HIS B 1 47 ? -12.289 7.188 6.215 1 97.69 47 HIS B CA 1
ATOM 2442 C C . HIS B 1 47 ? -13.133 8.289 5.586 1 97.69 47 HIS B C 1
ATOM 2444 O O . HIS B 1 47 ? -12.625 9.078 4.781 1 97.69 47 HIS B O 1
ATOM 2450 N N . ARG B 1 48 ? -14.328 8.445 5.969 1 97.56 48 ARG B N 1
ATOM 2451 C CA . ARG B 1 48 ? -15.281 9.359 5.348 1 97.56 48 ARG B CA 1
ATOM 2452 C C . ARG B 1 48 ? -14.758 10.789 5.371 1 97.56 48 ARG B C 1
ATOM 2454 O O . ARG B 1 48 ? -15.039 11.57 4.461 1 97.56 48 ARG B O 1
ATOM 2461 N N . SER B 1 49 ? -13.984 11.156 6.336 1 97.19 49 SER B N 1
ATOM 2462 C CA . SER B 1 49 ? -13.453 12.516 6.422 1 97.19 49 SER B CA 1
ATOM 2463 C C . SER B 1 49 ? -12.195 12.672 5.578 1 97.19 49 SER B C 1
ATOM 2465 O O . SER B 1 49 ? -11.672 13.781 5.441 1 97.19 49 SER B O 1
ATOM 2467 N N . LEU B 1 50 ? -11.719 11.609 4.988 1 98.31 50 LEU B N 1
ATOM 2468 C CA . LEU B 1 50 ? -10.453 11.664 4.266 1 98.31 50 LEU B CA 1
ATOM 2469 C C . LEU B 1 50 ? -10.68 11.469 2.768 1 98.31 50 LEU B C 1
ATOM 2471 O O . LEU B 1 50 ? -9.719 11.43 1.995 1 98.31 50 LEU B O 1
ATOM 2475 N N . THR B 1 51 ? -11.938 11.375 2.287 1 98.31 51 THR B N 1
ATOM 2476 C CA . THR B 1 51 ? -12.211 11.156 0.872 1 98.31 51 THR B CA 1
ATOM 2477 C C . THR B 1 51 ? -12.867 12.391 0.254 1 98.31 51 THR B C 1
ATOM 2479 O O . THR B 1 51 ? -13.297 12.359 -0.902 1 98.31 51 THR B O 1
ATOM 2482 N N . ARG B 1 52 ? -13 13.414 0.977 1 97.81 52 ARG B N 1
ATOM 2483 C CA . ARG B 1 52 ? -13.586 14.688 0.565 1 97.81 52 ARG B CA 1
ATOM 2484 C C . ARG B 1 52 ? -12.883 15.859 1.239 1 97.81 52 ARG B C 1
ATOM 2486 O O . ARG B 1 52 ? -12.117 15.664 2.184 1 97.81 52 ARG B O 1
ATOM 2493 N N . PRO B 1 53 ? -13.094 17.094 0.726 1 97.94 53 PRO B N 1
ATOM 2494 C CA . PRO B 1 53 ? -12.516 18.234 1.435 1 97.94 53 PRO B CA 1
ATOM 2495 C C . PRO B 1 53 ? -13 18.328 2.881 1 97.94 53 PRO B C 1
ATOM 2497 O O . PRO B 1 53 ? -14.18 18.109 3.156 1 97.94 53 PRO B O 1
ATOM 2500 N N . ALA B 1 54 ? -12.094 18.547 3.779 1 98.25 54 ALA B N 1
ATOM 2501 C CA . ALA B 1 54 ? -12.422 18.766 5.184 1 98.25 54 ALA B CA 1
ATOM 2502 C C . ALA B 1 54 ? -13.242 20.031 5.367 1 98.25 54 ALA B C 1
ATOM 2504 O O . ALA B 1 54 ? -13.195 20.938 4.523 1 98.25 54 ALA B O 1
ATOM 2505 N N . LEU B 1 55 ? -13.953 20.078 6.418 1 97.25 55 LEU B N 1
ATOM 2506 C CA . LEU B 1 55 ? -14.805 21.234 6.684 1 97.25 55 LEU B CA 1
ATOM 2507 C C . LEU B 1 55 ? -13.961 22.453 7.082 1 97.25 55 LEU B C 1
ATOM 2509 O O . LEU B 1 55 ? -13.195 22.391 8.047 1 97.25 55 LEU B O 1
ATOM 2513 N N . ARG B 1 56 ? -14.188 23.469 6.363 1 95.62 56 ARG B N 1
ATOM 2514 C CA . ARG B 1 56 ? -13.469 24.688 6.695 1 95.62 56 ARG B CA 1
ATOM 2515 C C . ARG B 1 56 ? -14.016 25.312 7.973 1 95.62 56 ARG B C 1
ATOM 2517 O O . ARG B 1 56 ? -15.234 25.453 8.133 1 95.62 56 ARG B O 1
ATOM 2524 N N . LEU B 1 57 ? -13.164 25.688 8.805 1 95 57 LEU B N 1
ATOM 2525 C CA . LEU B 1 57 ? -13.57 26.344 10.039 1 95 57 LEU B CA 1
ATOM 2526 C C . LEU B 1 57 ? -13.883 27.812 9.797 1 95 57 LEU B C 1
ATOM 2528 O O . LEU B 1 57 ? -13.219 28.469 8.984 1 95 57 LEU B O 1
ATOM 2532 N N . ASP B 1 58 ? -14.875 28.266 10.555 1 93.19 58 ASP B N 1
ATOM 2533 C CA . ASP B 1 58 ? -15.094 29.703 10.625 1 93.19 58 ASP B CA 1
ATOM 2534 C C . ASP B 1 58 ? -14.094 30.359 11.57 1 93.19 58 ASP B C 1
ATOM 2536 O O . ASP B 1 58 ? -13.727 29.781 12.594 1 93.19 58 ASP B O 1
ATOM 2540 N N . LYS B 1 59 ? -13.758 31.516 11.242 1 92.06 59 LYS B N 1
ATOM 2541 C CA . LYS B 1 59 ? -12.797 32.25 12.07 1 92.06 59 LYS B CA 1
ATOM 2542 C C . LYS B 1 59 ? -13.281 32.344 13.516 1 92.06 59 LYS B C 1
ATOM 2544 O O . LYS B 1 59 ? -12.477 32.312 14.445 1 92.06 59 LYS B O 1
ATOM 2549 N N . THR B 1 60 ? -14.609 32.438 13.688 1 93.94 60 THR B N 1
ATOM 2550 C CA . THR B 1 60 ? -15.195 32.594 15.016 1 93.94 60 THR B CA 1
ATOM 2551 C C . THR B 1 60 ? -15.016 31.312 15.836 1 93.94 60 THR B C 1
ATOM 2553 O O . THR B 1 60 ? -15.172 31.344 17.062 1 93.94 60 THR B O 1
ATOM 2556 N N . GLN B 1 61 ? -14.703 30.234 15.172 1 94.94 61 GLN B N 1
ATOM 2557 C CA . GLN B 1 61 ? -14.555 28.953 15.859 1 94.94 61 GLN B CA 1
ATOM 2558 C C . GLN B 1 61 ? -13.133 28.766 16.375 1 94.94 61 GLN B C 1
ATOM 2560 O O . GLN B 1 61 ? -12.875 27.891 17.203 1 94.94 61 GLN B O 1
ATOM 2565 N N . VAL B 1 62 ? -12.352 29.625 15.828 1 94.5 62 VAL B N 1
ATOM 2566 C CA . VAL B 1 62 ? -10.938 29.5 16.188 1 94.5 62 VAL B CA 1
ATOM 2567 C C . VAL B 1 62 ? -10.68 30.219 17.516 1 94.5 62 VAL B C 1
ATOM 2569 O O . VAL B 1 62 ? -11.344 31.219 17.828 1 94.5 62 VAL B O 1
ATOM 2572 N N . ASN B 1 63 ? -9.93 29.719 18.328 1 92.06 63 ASN B N 1
ATOM 2573 C CA . ASN B 1 63 ? -9.555 30.25 19.625 1 92.06 63 ASN B CA 1
ATOM 2574 C C . ASN B 1 63 ? -10.695 30.141 20.625 1 92.06 63 ASN B C 1
ATOM 2576 O O . ASN B 1 63 ? -10.875 31.031 21.469 1 92.06 63 ASN B O 1
ATOM 2580 N N . THR B 1 64 ? -11.594 29.297 20.438 1 96.25 64 THR B N 1
ATOM 2581 C CA . THR B 1 64 ? -12.594 28.922 21.438 1 96.25 64 THR B CA 1
ATOM 2582 C C . THR B 1 64 ? -12.07 27.797 22.312 1 96.25 64 THR B C 1
ATOM 2584 O O . THR B 1 64 ? -11.133 27.094 21.938 1 96.25 64 THR B O 1
ATOM 2587 N N . PRO B 1 65 ? -12.656 27.688 23.484 1 97.25 65 PRO B N 1
ATOM 2588 C CA . PRO B 1 65 ? -12.234 26.578 24.344 1 97.25 65 PRO B CA 1
ATOM 2589 C C . PRO B 1 65 ? -12.375 25.219 23.672 1 97.25 65 PRO B C 1
ATOM 2591 O O . PRO B 1 65 ? -11.516 24.344 23.859 1 97.25 65 PRO B O 1
ATOM 2594 N N . LEU B 1 66 ? -13.438 25.047 22.922 1 97 66 LEU B N 1
ATOM 2595 C CA . LEU B 1 66 ? -13.641 23.781 22.219 1 97 66 LEU B CA 1
ATOM 2596 C C . LEU B 1 66 ? -12.531 23.531 21.203 1 97 66 LEU B C 1
ATOM 2598 O O . LEU B 1 66 ? -11.984 22.438 21.125 1 97 66 LEU B O 1
ATOM 2602 N N . PHE B 1 67 ? -12.258 24.578 20.438 1 97.94 67 PHE B N 1
ATOM 2603 C CA . PHE B 1 67 ? -11.188 24.484 19.453 1 97.94 67 PHE B CA 1
ATOM 2604 C C . PHE B 1 67 ? -9.867 24.125 20.125 1 97.94 67 PHE B C 1
ATOM 2606 O O . PHE B 1 67 ? -9.164 23.219 19.656 1 97.94 67 PHE B O 1
ATOM 2613 N N . GLN B 1 68 ? -9.547 24.812 21.188 1 97.88 68 GLN B N 1
ATOM 2614 C CA . GLN B 1 68 ? -8.273 24.594 21.875 1 97.88 68 GLN B CA 1
ATOM 2615 C C . GLN B 1 68 ? -8.188 23.188 22.453 1 97.88 68 GLN B C 1
ATOM 2617 O O . GLN B 1 68 ? -7.121 22.578 22.453 1 97.88 68 GLN B O 1
ATOM 2622 N N . SER B 1 69 ? -9.281 22.703 22.969 1 98.19 69 SER B N 1
ATOM 2623 C CA . SER B 1 69 ? -9.312 21.344 23.5 1 98.19 69 SER B CA 1
ATOM 2624 C C . SER B 1 69 ? -9.07 20.312 22.406 1 98.19 69 SER B C 1
ATOM 2626 O O . SER B 1 69 ? -8.305 19.359 22.594 1 98.19 69 SER B O 1
ATOM 2628 N N . GLN B 1 70 ? -9.719 20.469 21.281 1 98.12 70 GLN B N 1
ATOM 2629 C CA . GLN B 1 70 ? -9.531 19.562 20.141 1 98.12 70 GLN B CA 1
ATOM 2630 C C . GLN B 1 70 ? -8.102 19.625 19.625 1 98.12 70 GLN B C 1
ATOM 2632 O O . GLN B 1 70 ? -7.516 18.594 19.281 1 98.12 70 GLN B O 1
ATOM 2637 N N . LEU B 1 71 ? -7.598 20.828 19.578 1 98.44 71 LEU B N 1
ATOM 2638 C CA . LEU B 1 71 ? -6.23 21.031 19.109 1 98.44 71 LEU B CA 1
ATOM 2639 C C . LEU B 1 71 ? -5.238 20.312 20.016 1 98.44 71 LEU B C 1
ATOM 2641 O O . LEU B 1 71 ? -4.301 19.672 19.547 1 98.44 71 LEU B O 1
ATOM 2645 N N . LEU B 1 72 ? -5.43 20.484 21.297 1 97.94 72 LEU B N 1
ATOM 2646 C CA . LEU B 1 72 ? -4.555 19.828 22.266 1 97.94 72 LEU B CA 1
ATOM 2647 C C . LEU B 1 72 ? -4.59 18.312 22.094 1 97.94 72 LEU B C 1
ATOM 2649 O O . LEU B 1 72 ? -3.551 17.656 22.156 1 97.94 72 LEU B O 1
ATOM 2653 N N . SER B 1 73 ? -5.762 17.766 21.922 1 97.88 73 SER B N 1
ATOM 2654 C CA . SER B 1 73 ? -5.922 16.328 21.688 1 97.88 73 SER B CA 1
ATOM 2655 C C . SER B 1 73 ? -5.207 15.891 20.422 1 97.88 73 SER B C 1
ATOM 2657 O O . SER B 1 73 ? -4.566 14.844 20.391 1 97.88 73 SER B O 1
ATOM 2659 N N . LEU B 1 74 ? -5.32 16.688 19.391 1 98.44 74 LEU B N 1
ATOM 2660 C CA . LEU B 1 74 ? -4.676 16.391 18.109 1 98.44 74 LEU B CA 1
ATOM 2661 C C . LEU B 1 74 ? -3.16 16.391 18.266 1 98.44 74 LEU B C 1
ATOM 2663 O O . LEU B 1 74 ? -2.486 15.477 17.766 1 98.44 74 LEU B O 1
ATOM 2667 N N . LYS B 1 75 ? -2.633 17.438 18.922 1 97.81 75 LYS B N 1
ATOM 2668 C CA . LYS B 1 75 ? -1.195 17.531 19.156 1 97.81 75 LYS B CA 1
ATOM 2669 C C . LYS B 1 75 ? -0.679 16.328 19.938 1 97.81 75 LYS B C 1
ATOM 2671 O O . LYS B 1 75 ? 0.373 15.773 19.609 1 97.81 75 LYS B O 1
ATOM 2676 N N . LYS B 1 76 ? -1.409 15.977 20.969 1 96.5 76 LYS B N 1
ATOM 2677 C CA . LYS B 1 76 ? -1.02 14.836 21.797 1 96.5 76 LYS B CA 1
ATOM 2678 C C . LYS B 1 76 ? -0.976 13.547 20.969 1 96.5 76 LYS B C 1
ATOM 2680 O O . LYS B 1 76 ? -0.033 12.766 21.094 1 96.5 76 LYS B O 1
ATOM 2685 N N . MET B 1 77 ? -1.983 13.352 20.188 1 96.12 77 MET B N 1
ATOM 2686 C CA . MET B 1 77 ? -2.033 12.164 19.344 1 96.12 77 MET B CA 1
ATOM 2687 C C . MET B 1 77 ? -0.843 12.133 18.391 1 96.12 77 MET B C 1
ATOM 2689 O O . MET B 1 77 ? -0.147 11.125 18.281 1 96.12 77 MET B O 1
ATOM 2693 N N . ALA B 1 78 ? -0.618 13.219 17.688 1 96.19 78 ALA B N 1
ATOM 2694 C CA . ALA B 1 78 ? 0.482 13.312 16.734 1 96.19 78 ALA B CA 1
ATOM 2695 C C . ALA B 1 78 ? 1.823 13.055 17.406 1 96.19 78 ALA B C 1
ATOM 2697 O O . ALA B 1 78 ? 2.684 12.367 16.859 1 96.19 78 ALA B O 1
ATOM 2698 N N . SER B 1 79 ? 1.947 13.602 18.594 1 93.56 79 SER B N 1
ATOM 2699 C CA . SER B 1 79 ? 3.178 13.414 19.359 1 93.56 79 SER B CA 1
ATOM 2700 C C . SER B 1 79 ? 3.354 11.953 19.766 1 93.56 79 SER B C 1
ATOM 2702 O O . SER B 1 79 ? 4.438 11.391 19.609 1 93.56 79 SER B O 1
ATOM 2704 N N . ASP B 1 80 ? 2.287 11.336 20.297 1 90.81 80 ASP B N 1
ATOM 2705 C CA . ASP B 1 80 ? 2.318 9.938 20.719 1 90.81 80 ASP B CA 1
ATOM 2706 C C . ASP B 1 80 ? 2.717 9.031 19.562 1 90.81 80 ASP B C 1
ATOM 2708 O O . ASP B 1 80 ? 3.422 8.039 19.75 1 90.81 80 ASP B O 1
ATOM 2712 N N . LEU B 1 81 ? 2.305 9.398 18.391 1 90.62 81 LEU B N 1
ATOM 2713 C CA . LEU B 1 81 ? 2.523 8.57 17.219 1 90.62 81 LEU B CA 1
ATOM 2714 C C . LEU B 1 81 ? 3.811 8.977 16.5 1 90.62 81 LEU B C 1
ATOM 2716 O O . LEU B 1 81 ? 4.109 8.461 15.414 1 90.62 81 LEU B O 1
ATOM 2720 N N . ARG B 1 82 ? 4.484 9.984 17 1 88 82 ARG B N 1
ATOM 2721 C CA . ARG B 1 82 ? 5.789 10.445 16.531 1 88 82 ARG B CA 1
ATOM 2722 C C . ARG B 1 82 ? 5.707 10.953 15.094 1 88 82 ARG B C 1
ATOM 2724 O O . ARG B 1 82 ? 6.59 10.672 14.281 1 88 82 ARG B O 1
ATOM 2731 N N . CYS B 1 83 ? 4.637 11.641 14.836 1 92.69 83 CYS B N 1
ATOM 2732 C CA . CYS B 1 83 ? 4.43 12.195 13.5 1 92.69 83 CYS B CA 1
ATOM 2733 C C . CYS B 1 83 ? 5.184 13.516 13.336 1 92.69 83 CYS B C 1
ATOM 2735 O O . CYS B 1 83 ? 5.301 14.289 14.281 1 92.69 83 CYS B O 1
ATOM 2737 N N . ILE B 1 84 ? 5.668 13.75 12.156 1 92.69 84 ILE B N 1
ATOM 2738 C CA . ILE B 1 84 ? 6.285 15.031 11.828 1 92.69 84 ILE B CA 1
ATOM 2739 C C . ILE B 1 84 ? 5.211 16.031 11.383 1 92.69 84 ILE B C 1
ATOM 2741 O O . ILE B 1 84 ? 5.371 17.234 11.539 1 92.69 84 ILE B O 1
ATOM 2745 N N . SER B 1 85 ? 4.18 15.539 10.812 1 96.94 85 SER B N 1
ATOM 2746 C CA . SER B 1 85 ? 3.002 16.328 10.461 1 96.94 85 SER B CA 1
ATOM 2747 C C . SER B 1 85 ? 1.723 15.516 10.641 1 96.94 85 SER B C 1
ATOM 2749 O O . SER B 1 85 ? 1.768 14.281 10.734 1 96.94 85 SER B O 1
ATOM 2751 N N . PHE B 1 86 ? 0.646 16.203 10.742 1 98.44 86 PHE B N 1
ATOM 2752 C CA . PHE B 1 86 ? -0.642 15.578 11.016 1 98.44 86 PHE B CA 1
ATOM 2753 C C . PHE B 1 86 ? -1.788 16.516 10.672 1 98.44 86 PHE B C 1
ATOM 2755 O O . PHE B 1 86 ? -1.651 17.734 10.781 1 98.44 86 PHE B O 1
ATOM 2762 N N . SER B 1 87 ? -2.877 15.977 10.219 1 98.69 87 SER B N 1
ATOM 2763 C CA . SER B 1 87 ? -4.043 16.812 9.93 1 98.69 87 SER B CA 1
ATOM 2764 C C . SER B 1 87 ? -5.223 16.422 10.82 1 98.69 87 SER B C 1
ATOM 2766 O O . SER B 1 87 ? -5.297 15.297 11.312 1 98.69 87 SER B O 1
ATOM 2768 N N . ALA B 1 88 ? -6.109 17.297 11.008 1 98.81 88 ALA B N 1
ATOM 2769 C CA . ALA B 1 88 ? -7.27 17.109 11.883 1 98.81 88 ALA B CA 1
ATOM 2770 C C . ALA B 1 88 ? -8.117 15.93 11.43 1 98.81 88 ALA B C 1
ATOM 2772 O O . ALA B 1 88 ? -8.531 15.109 12.25 1 98.81 88 ALA B O 1
ATOM 2773 N N . PRO B 1 89 ? -8.367 15.781 10.117 1 98.44 89 PRO B N 1
ATOM 2774 C CA . PRO B 1 89 ? -9.211 14.641 9.727 1 98.44 89 PRO B CA 1
ATOM 2775 C C . PRO B 1 89 ? -8.586 13.297 10.086 1 98.44 89 PRO B C 1
ATOM 2777 O O . PRO B 1 89 ? -9.312 12.344 10.383 1 98.44 89 PRO B O 1
ATOM 2780 N N . LYS B 1 90 ? -7.309 13.195 10.094 1 98.12 90 LYS B N 1
ATOM 2781 C CA . LYS B 1 90 ? -6.66 11.961 10.523 1 98.12 90 LYS B CA 1
ATOM 2782 C C . LYS B 1 90 ? -6.965 11.664 11.992 1 98.12 90 LYS B C 1
ATOM 2784 O O . LYS B 1 90 ? -6.918 10.508 12.414 1 98.12 90 LYS B O 1
ATOM 2789 N N . GLY B 1 91 ? -7.242 12.664 12.734 1 97.94 91 GLY B N 1
ATOM 2790 C CA . GLY B 1 91 ? -7.594 12.531 14.141 1 97.94 91 GLY B CA 1
ATOM 2791 C C . GLY B 1 91 ? -9.094 12.547 14.383 1 97.94 91 GLY B C 1
ATOM 2792 O O . GLY B 1 91 ? -9.555 12.961 15.445 1 97.94 91 GLY B O 1
ATOM 2793 N N . HIS B 1 92 ? -9.859 12.289 13.422 1 97.38 92 HIS B N 1
ATOM 2794 C CA . HIS B 1 92 ? -11.312 12.211 13.484 1 97.38 92 HIS B CA 1
ATOM 2795 C C . HIS B 1 92 ? -11.922 13.578 13.789 1 97.38 92 HIS B C 1
ATOM 2797 O O . HIS B 1 92 ? -12.984 13.664 14.414 1 97.38 92 HIS B O 1
ATOM 2803 N N . TRP B 1 93 ? -11.203 14.57 13.539 1 98.06 93 TRP B N 1
ATOM 2804 C CA . TRP B 1 93 ? -11.672 15.945 13.625 1 98.06 93 TRP B CA 1
ATOM 2805 C C . TRP B 1 93 ? -11.844 16.547 12.242 1 98.06 93 TRP B C 1
ATOM 2807 O O . TRP B 1 93 ? -10.859 16.938 11.602 1 98.06 93 TRP B O 1
ATOM 2817 N N . ASP B 1 94 ? -13.109 16.609 11.766 1 97.81 94 ASP B N 1
ATOM 2818 C CA . ASP B 1 94 ? -13.406 17.109 10.43 1 97.81 94 ASP B CA 1
ATOM 2819 C C . ASP B 1 94 ? -13.234 18.625 10.352 1 97.81 94 ASP B C 1
ATOM 2821 O O . ASP B 1 94 ? -14.211 19.375 10.438 1 97.81 94 ASP B O 1
ATOM 2825 N N . ALA B 1 95 ? -12 19.062 10.203 1 98.5 95 ALA B N 1
ATOM 2826 C CA . ALA B 1 95 ? -11.664 20.484 10.172 1 98.5 95 ALA B CA 1
ATOM 2827 C C . ALA B 1 95 ? -10.375 20.719 9.391 1 98.5 95 ALA B C 1
ATOM 2829 O O . ALA B 1 95 ? -9.508 19.844 9.328 1 98.5 95 ALA B O 1
ATOM 2830 N N . THR B 1 96 ? -10.242 21.859 8.82 1 98.44 96 THR B N 1
ATOM 2831 C CA . THR B 1 96 ? -9.062 22.219 8.039 1 98.44 96 THR B CA 1
ATOM 2832 C C . THR B 1 96 ? -7.945 22.719 8.953 1 98.44 96 THR B C 1
ATOM 2834 O O . THR B 1 96 ? -7.598 23.906 8.93 1 98.44 96 THR B O 1
ATOM 2837 N N . VAL B 1 97 ? -7.402 21.812 9.75 1 98.81 97 VAL B N 1
ATOM 2838 C CA . VAL B 1 97 ? -6.309 22.109 10.672 1 98.81 97 VAL B CA 1
ATOM 2839 C C . VAL B 1 97 ? -5.141 21.156 10.414 1 98.81 97 VAL B C 1
ATOM 2841 O O . VAL B 1 97 ? -5.34 19.953 10.25 1 98.81 97 VAL B O 1
ATOM 2844 N N . VAL B 1 98 ? -3.982 21.734 10.367 1 98.5 98 VAL B N 1
ATOM 2845 C CA . VAL B 1 98 ? -2.785 20.938 10.094 1 98.5 98 VAL B CA 1
ATOM 2846 C C . VAL B 1 98 ? -1.716 21.234 11.141 1 98.5 98 VAL B C 1
ATOM 2848 O O . VAL B 1 98 ? -1.588 22.375 11.594 1 98.5 98 VAL B O 1
ATOM 2851 N N . LEU B 1 99 ? -1.027 20.234 11.531 1 98.56 99 LEU B N 1
ATOM 2852 C CA . LEU B 1 99 ? 0.168 20.312 12.359 1 98.56 99 LEU B CA 1
ATOM 2853 C C . LEU B 1 99 ? 1.416 19.984 11.555 1 98.56 99 LEU B C 1
ATOM 2855 O O . LEU B 1 99 ? 1.451 18.969 10.844 1 98.56 99 LEU B O 1
ATOM 2859 N N . ILE B 1 100 ? 2.445 20.812 11.609 1 97 100 ILE B N 1
ATOM 2860 C CA . ILE B 1 100 ? 3.691 20.453 10.945 1 97 100 ILE B CA 1
ATOM 2861 C C . ILE B 1 100 ? 4.875 20.766 11.852 1 97 100 ILE B C 1
ATOM 2863 O O . ILE B 1 100 ? 4.797 21.656 12.703 1 97 100 ILE B O 1
ATOM 2867 N N . LYS B 1 101 ? 5.883 19.969 11.734 1 90.81 101 LYS B N 1
ATOM 2868 C CA . LYS B 1 101 ? 7.203 20.203 12.312 1 90.81 101 LYS B CA 1
ATOM 2869 C C . LYS B 1 101 ? 8.258 20.391 11.227 1 90.81 101 LYS B C 1
ATOM 2871 O O . LYS B 1 101 ? 8.047 20 10.078 1 90.81 101 LYS B O 1
ATOM 2876 N N . GLY B 1 102 ? 9.305 21.031 11.633 1 80.56 102 GLY B N 1
ATOM 2877 C CA . GLY B 1 102 ? 10.414 21.141 10.703 1 80.56 102 GLY B CA 1
ATOM 2878 C C . GLY B 1 102 ? 11.312 19.922 10.695 1 80.56 102 GLY B C 1
ATOM 2879 O O . GLY B 1 102 ? 12.023 19.672 9.719 1 80.56 102 GLY B O 1
ATOM 2880 N N . HIS B 1 103 ? 11.391 19.234 11.781 1 80.44 103 HIS B N 1
ATOM 2881 C CA . HIS B 1 103 ? 12.117 17.984 11.906 1 80.44 103 HIS B CA 1
ATOM 2882 C C . HIS B 1 103 ? 11.5 17.094 12.977 1 80.44 103 HIS B C 1
ATOM 2884 O O . HIS B 1 103 ? 10.758 17.562 13.836 1 80.44 103 HIS B O 1
ATOM 2890 N N . PRO B 1 104 ? 11.781 15.75 12.977 1 79.69 104 PRO B N 1
ATOM 2891 C CA . PRO B 1 104 ? 11.109 14.773 13.836 1 79.69 104 PRO B CA 1
ATOM 2892 C C . PRO B 1 104 ? 11.32 15.055 15.32 1 79.69 104 PRO B C 1
ATOM 2894 O O . PRO B 1 104 ? 10.453 14.719 16.141 1 79.69 104 PRO B O 1
ATOM 2897 N N . ASP B 1 105 ? 12.391 15.695 15.719 1 80.94 105 ASP B N 1
ATOM 2898 C CA . ASP B 1 105 ? 12.711 15.852 17.125 1 80.94 105 ASP B CA 1
ATOM 2899 C C . ASP B 1 105 ? 12.148 17.156 17.672 1 80.94 105 ASP B C 1
ATOM 2901 O O . ASP B 1 105 ? 12.258 17.438 18.875 1 80.94 105 ASP B O 1
ATOM 2905 N N . GLU B 1 106 ? 11.578 17.906 16.797 1 84.62 106 GLU B N 1
ATOM 2906 C CA . GLU B 1 106 ? 10.93 19.109 17.281 1 84.62 106 GLU B CA 1
ATOM 2907 C C . GLU B 1 106 ? 9.758 18.781 18.188 1 84.62 106 GLU B C 1
ATOM 2909 O O . GLU B 1 106 ? 8.953 17.891 17.891 1 84.62 106 GLU B O 1
ATOM 2914 N N . GLU B 1 107 ? 9.648 19.422 19.281 1 84.88 107 GLU B N 1
ATOM 2915 C CA . GLU B 1 107 ? 8.641 19.109 20.297 1 84.88 107 GLU B CA 1
ATOM 2916 C C . GLU B 1 107 ? 7.309 19.797 19.984 1 84.88 107 GLU B C 1
ATOM 2918 O O . GLU B 1 107 ? 6.242 19.234 20.234 1 84.88 107 GLU B O 1
ATOM 2923 N N . VAL B 1 108 ? 7.461 20.953 19.469 1 91.25 108 VAL B N 1
ATOM 2924 C CA . VAL B 1 108 ? 6.25 21.766 19.312 1 91.25 108 VAL B CA 1
ATOM 2925 C C . VAL B 1 108 ? 5.805 21.734 17.844 1 91.25 108 VAL B C 1
ATOM 2927 O O . VAL B 1 108 ? 6.621 21.891 16.938 1 91.25 108 VAL B O 1
ATOM 2930 N N . PHE B 1 109 ? 4.52 21.547 17.641 1 96.56 109 PHE B N 1
ATOM 2931 C CA . PHE B 1 109 ? 3.934 21.594 16.297 1 96.56 109 PHE B CA 1
ATOM 2932 C C . PHE B 1 109 ? 3.572 23.031 15.922 1 96.56 109 PHE B C 1
ATOM 2934 O O . PHE B 1 109 ? 3.021 23.766 16.734 1 96.56 109 PHE B O 1
ATOM 2941 N N . GLU B 1 110 ? 3.973 23.375 14.727 1 96.56 110 GLU B N 1
ATOM 2942 C CA . GLU B 1 110 ? 3.355 24.531 14.086 1 96.56 110 GLU B CA 1
ATOM 2943 C C . GLU B 1 110 ? 1.929 24.219 13.641 1 96.56 110 GLU B C 1
ATOM 2945 O O . GLU B 1 110 ? 1.654 23.141 13.133 1 96.56 110 GLU B O 1
ATOM 2950 N N . VAL B 1 111 ? 1.008 25.25 13.906 1 98.44 111 VAL B N 1
ATOM 2951 C CA . VAL B 1 111 ? -0.401 25.016 13.602 1 98.44 111 VAL B CA 1
ATOM 2952 C C . VAL B 1 111 ? -0.837 25.906 12.438 1 98.44 111 VAL B C 1
ATOM 2954 O O . VAL B 1 111 ? -0.541 27.094 12.422 1 98.44 111 VAL B O 1
ATOM 2957 N N . TRP B 1 112 ? -1.464 25.359 11.445 1 98.56 112 TRP B N 1
ATOM 2958 C CA . TRP B 1 112 ? -2.129 26.078 10.367 1 98.56 112 TRP B CA 1
ATOM 2959 C C . TRP B 1 112 ? -3.623 25.781 10.352 1 98.56 112 TRP B C 1
ATOM 2961 O O . TRP B 1 112 ? -4.023 24.609 10.281 1 98.56 112 TRP B O 1
ATOM 2971 N N . VAL B 1 113 ? -4.391 26.766 10.477 1 98.56 113 VAL B N 1
ATOM 2972 C CA . VAL B 1 113 ? -5.84 26.656 10.359 1 98.56 113 VAL B CA 1
ATOM 2973 C C . VAL B 1 113 ? -6.293 27.203 9.008 1 98.56 113 VAL B C 1
ATOM 2975 O O . VAL B 1 113 ? -5.973 28.344 8.656 1 98.56 113 VAL B O 1
ATOM 2978 N N . SER B 1 114 ? -7 26.391 8.227 1 98 114 SER B N 1
ATOM 2979 C CA . SER B 1 114 ? -7.512 26.703 6.895 1 98 114 SER B CA 1
ATOM 2980 C C . SER B 1 114 ? -6.395 27.188 5.973 1 98 114 SER B C 1
ATOM 2982 O O . SER B 1 114 ? -6.52 28.234 5.332 1 98 114 SER B O 1
ATOM 2984 N N . PRO B 1 115 ? -5.32 26.375 5.965 1 98.12 115 PRO B N 1
ATOM 2985 C CA . PRO B 1 115 ? -4.219 26.766 5.082 1 98.12 115 PRO B CA 1
ATOM 2986 C C . PRO B 1 115 ? -4.602 26.719 3.604 1 98.12 115 PRO B C 1
ATOM 2988 O O . PRO B 1 115 ? -5.348 25.828 3.186 1 98.12 115 PRO B O 1
ATOM 2991 N N . SER B 1 116 ? -4.066 27.625 2.912 1 96.62 116 SER B N 1
ATOM 2992 C CA . SER B 1 116 ? -4.312 27.703 1.477 1 96.62 116 SER B CA 1
ATOM 2993 C C . SER B 1 116 ? -3.016 27.938 0.707 1 96.62 116 SER B C 1
ATOM 2995 O O . SER B 1 116 ? -2.248 28.844 1.029 1 96.62 116 SER B O 1
ATOM 2997 N N . VAL B 1 117 ? -2.754 27.078 -0.182 1 96 117 VAL B N 1
ATOM 2998 C CA . VAL B 1 117 ? -1.65 27.188 -1.13 1 96 117 VAL B CA 1
ATOM 2999 C C . VAL B 1 117 ? -2.174 27.016 -2.555 1 96 117 VAL B C 1
ATOM 3001 O O . VAL B 1 117 ? -2.43 25.891 -2.998 1 96 117 VAL B O 1
ATOM 3004 N N . PRO B 1 118 ? -2.291 28.094 -3.223 1 87.06 118 PRO B N 1
ATOM 3005 C CA . PRO B 1 118 ? -2.771 27.953 -4.598 1 87.06 118 PRO B CA 1
ATOM 3006 C C . PRO B 1 118 ? -1.902 27.016 -5.434 1 87.06 118 PRO B C 1
ATOM 3008 O O . PRO B 1 118 ? -0.673 27.047 -5.336 1 87.06 118 PRO B O 1
ATOM 3011 N N . ASP B 1 119 ? -2.355 26.078 -6.145 1 83 119 ASP B N 1
ATOM 3012 C CA . ASP B 1 119 ? -1.718 25.172 -7.094 1 83 119 ASP B CA 1
ATOM 3013 C C . ASP B 1 119 ? -0.672 24.297 -6.402 1 83 119 ASP B C 1
ATOM 3015 O O . ASP B 1 119 ? 0.392 24.031 -6.965 1 83 119 ASP B O 1
ATOM 3019 N N . TYR B 1 120 ? -0.93 24 -5.133 1 83.75 120 TYR B N 1
ATOM 3020 C CA . TYR B 1 120 ? 0.036 23.219 -4.363 1 83.75 120 TYR B CA 1
ATOM 3021 C C . TYR B 1 120 ? 0.263 21.844 -5 1 83.75 120 TYR B C 1
ATOM 3023 O O . TYR B 1 120 ? 1.302 21.219 -4.781 1 83.75 120 TYR B O 1
ATOM 3031 N N . ASP B 1 121 ? -0.757 21.406 -5.824 1 76.12 121 ASP B N 1
ATOM 3032 C CA . ASP B 1 121 ? -0.681 20.078 -6.406 1 76.12 121 ASP B CA 1
ATOM 3033 C C . ASP B 1 121 ? -0.241 20.141 -7.867 1 76.12 121 ASP B C 1
ATOM 3035 O O . ASP B 1 121 ? -0.356 19.156 -8.602 1 76.12 121 ASP B O 1
ATOM 3039 N N . ALA B 1 122 ? 0.228 21.312 -8.25 1 76.75 122 ALA B N 1
ATOM 3040 C CA . ALA B 1 122 ? 0.699 21.453 -9.625 1 76.75 122 ALA B CA 1
ATOM 3041 C C . ALA B 1 122 ? 2.02 20.719 -9.828 1 76.75 122 ALA B C 1
ATOM 3043 O O . ALA B 1 122 ? 3.02 21.031 -9.18 1 76.75 122 ALA B O 1
ATOM 3044 N N . ARG B 1 123 ? 2.027 19.719 -10.516 1 70 123 ARG B N 1
ATOM 3045 C CA . ARG B 1 123 ? 3.213 18.906 -10.758 1 70 123 ARG B CA 1
ATOM 3046 C C . ARG B 1 123 ? 3.982 19.406 -11.977 1 70 123 ARG B C 1
ATOM 3048 O O . ARG B 1 123 ? 5.164 19.109 -12.141 1 70 123 ARG B O 1
ATOM 3055 N N . THR B 1 124 ? 3.26 20.094 -12.688 1 69.19 124 THR B N 1
ATOM 3056 C CA . THR B 1 124 ? 3.869 20.516 -13.938 1 69.19 124 THR B CA 1
ATOM 3057 C C . THR B 1 124 ? 4.262 21.984 -13.883 1 69.19 124 THR B C 1
ATOM 3059 O O . THR B 1 124 ? 4.508 22.609 -14.914 1 69.19 124 THR B O 1
ATOM 3062 N N . SER B 1 125 ? 4.254 22.359 -12.758 1 68.31 125 SER B N 1
ATOM 3063 C CA . SER B 1 125 ? 4.633 23.766 -12.648 1 68.31 125 SER B CA 1
ATOM 3064 C C . SER B 1 125 ? 6.105 23.969 -13 1 68.31 125 SER B C 1
ATOM 3066 O O . SER B 1 125 ? 6.91 23.047 -12.883 1 68.31 125 SER B O 1
ATOM 3068 N N . ILE B 1 126 ? 6.344 24.984 -13.586 1 75.44 126 ILE B N 1
ATOM 3069 C CA . ILE B 1 126 ? 7.699 25.391 -13.93 1 75.44 126 ILE B CA 1
ATOM 3070 C C . ILE B 1 126 ? 8.5 25.641 -12.656 1 75.44 126 ILE B C 1
ATOM 3072 O O . ILE B 1 126 ? 9.711 25.891 -12.719 1 75.44 126 ILE B O 1
ATOM 3076 N N . ALA B 1 127 ? 7.953 25.422 -11.602 1 82.88 127 ALA B N 1
ATOM 3077 C CA . ALA B 1 127 ? 8.609 25.672 -10.328 1 82.88 127 ALA B CA 1
ATOM 3078 C C . ALA B 1 127 ? 9.625 24.578 -10 1 82.88 127 ALA B C 1
ATOM 3080 O O . ALA B 1 127 ? 9.484 23.438 -10.461 1 82.88 127 ALA B O 1
ATOM 3081 N N . PRO B 1 128 ? 10.711 25.031 -9.297 1 93.56 128 PRO B N 1
ATOM 3082 C CA . PRO B 1 128 ? 11.641 24.016 -8.82 1 93.56 128 PRO B CA 1
ATOM 3083 C C . PRO B 1 128 ? 10.953 22.938 -7.984 1 93.56 128 PRO B C 1
ATOM 3085 O O . PRO B 1 128 ? 10.047 23.234 -7.203 1 93.56 128 PRO B O 1
ATOM 3088 N N . MET B 1 129 ? 11.375 21.641 -8.203 1 96.06 129 MET B N 1
ATOM 3089 C CA . MET B 1 129 ? 10.664 20.531 -7.59 1 96.06 129 MET B CA 1
ATOM 3090 C C . MET B 1 129 ? 11.617 19.672 -6.758 1 96.06 129 MET B C 1
ATOM 3092 O O . MET B 1 129 ? 12.797 19.562 -7.074 1 96.06 129 MET B O 1
ATOM 3096 N N . TYR B 1 130 ? 11.078 19.125 -5.703 1 96.56 130 TYR B N 1
ATOM 3097 C CA . TYR B 1 130 ? 11.719 18.031 -4.973 1 96.56 130 TYR B CA 1
ATOM 3098 C C . TYR B 1 130 ? 10.953 16.734 -5.16 1 96.56 130 TYR B C 1
ATOM 3100 O O . TYR B 1 130 ? 9.727 16.719 -5.172 1 96.56 130 TYR B O 1
ATOM 3108 N N . GLY B 1 131 ? 11.703 15.656 -5.371 1 97.5 131 GLY B N 1
ATOM 3109 C CA . GLY B 1 131 ? 11.141 14.32 -5.199 1 97.5 131 GLY B CA 1
ATOM 3110 C C . GLY B 1 131 ? 11.453 13.719 -3.842 1 97.5 131 GLY B C 1
ATOM 3111 O O . GLY B 1 131 ? 12.477 14.039 -3.234 1 97.5 131 GLY B O 1
ATOM 3112 N N . MET B 1 132 ? 10.539 12.859 -3.35 1 97.81 132 MET B N 1
ATOM 3113 C CA . MET B 1 132 ? 10.766 12.172 -2.08 1 97.81 132 MET B CA 1
ATOM 3114 C C . MET B 1 132 ? 9.875 10.945 -1.954 1 97.81 132 MET B C 1
ATOM 3116 O O . MET B 1 132 ? 8.727 10.953 -2.408 1 97.81 132 MET B O 1
ATOM 3120 N N . TRP B 1 133 ? 10.461 9.891 -1.396 1 97.81 133 TRP B N 1
ATOM 3121 C CA . TRP B 1 133 ? 9.609 8.805 -0.917 1 97.81 133 TRP B CA 1
ATOM 3122 C C . TRP B 1 133 ? 8.828 9.234 0.318 1 97.81 133 TRP B C 1
ATOM 3124 O O . TRP B 1 133 ? 9.398 9.43 1.391 1 97.81 133 TRP B O 1
ATOM 3134 N N . GLU B 1 134 ? 7.523 9.375 0.155 1 97.31 134 GLU B N 1
ATOM 3135 C CA . GLU B 1 134 ? 6.664 9.773 1.269 1 97.31 134 GLU B CA 1
ATOM 3136 C C . GLU B 1 134 ? 5.938 8.562 1.858 1 97.31 134 GLU B C 1
ATOM 3138 O O . GLU B 1 134 ? 5.578 7.633 1.134 1 97.31 134 GLU B O 1
ATOM 3143 N N . ASN B 1 135 ? 5.746 8.57 3.082 1 94.69 135 ASN B N 1
ATOM 3144 C CA . ASN B 1 135 ? 4.832 7.684 3.789 1 94.69 135 ASN B CA 1
ATOM 3145 C C . ASN B 1 135 ? 3.713 8.461 4.477 1 94.69 135 ASN B C 1
ATOM 3147 O O . ASN B 1 135 ? 3.781 9.688 4.59 1 94.69 135 ASN B O 1
ATOM 3151 N N . CYS B 1 136 ? 2.748 7.805 4.844 1 95.44 136 CYS B N 1
ATOM 3152 C CA . CYS B 1 136 ? 1.603 8.414 5.516 1 95.44 136 CYS B CA 1
ATOM 3153 C C . CYS B 1 136 ? 0.981 7.441 6.516 1 95.44 136 CYS B C 1
ATOM 3155 O O . CYS B 1 136 ? 0.622 6.32 6.156 1 95.44 136 CYS B O 1
ATOM 3157 N N . ILE B 1 137 ? 0.806 7.914 7.656 1 93.75 137 ILE B N 1
ATOM 3158 C CA . ILE B 1 137 ? 0.298 7.07 8.734 1 93.75 137 ILE B CA 1
ATOM 3159 C C . ILE B 1 137 ? -1.119 6.605 8.398 1 93.75 137 ILE B C 1
ATOM 3161 O O . ILE B 1 137 ? -1.531 5.516 8.805 1 93.75 137 ILE B O 1
ATOM 3165 N N . SER B 1 138 ? -1.844 7.367 7.711 1 95.81 138 SER B N 1
ATOM 3166 C CA . SER B 1 138 ? -3.227 7.027 7.391 1 95.81 138 SER B CA 1
ATOM 3167 C C . SER B 1 138 ? -3.301 6.082 6.195 1 95.81 138 SER B C 1
ATOM 3169 O O . SER B 1 138 ? -4.383 5.621 5.824 1 95.81 138 SER B O 1
ATOM 3171 N N . CYS B 1 139 ? -2.205 5.789 5.535 1 95 139 CYS B N 1
ATOM 3172 C CA . CYS B 1 139 ? -2.18 4.914 4.371 1 95 139 CYS B CA 1
ATOM 3173 C C . CYS B 1 139 ? -1.445 3.613 4.68 1 95 139 CYS B C 1
ATOM 3175 O O . CYS B 1 139 ? -1.132 2.842 3.77 1 95 139 CYS B O 1
ATOM 3177 N N . GLY B 1 140 ? -1.137 3.367 5.934 1 90.38 140 GLY B N 1
ATOM 3178 C CA . GLY B 1 140 ? -0.447 2.145 6.312 1 90.38 140 GLY B CA 1
ATOM 3179 C C . GLY B 1 140 ? 1.029 2.158 5.961 1 90.38 140 GLY B C 1
ATOM 3180 O O . GLY B 1 140 ? 1.638 3.225 5.859 1 90.38 140 GLY B O 1
ATOM 3181 N N . ALA B 1 141 ? 1.638 0.966 5.852 1 87 141 ALA B N 1
ATOM 3182 C CA . ALA B 1 141 ? 3.076 0.842 5.629 1 87 141 ALA B CA 1
ATOM 3183 C C . ALA B 1 141 ? 3.402 0.852 4.137 1 87 141 ALA B C 1
ATOM 3185 O O . ALA B 1 141 ? 4.004 -0.093 3.621 1 87 141 ALA B O 1
ATOM 3186 N N . THR B 1 142 ? 2.982 1.828 3.504 1 93.06 142 THR B N 1
ATOM 3187 C CA . THR B 1 142 ? 3.195 2.043 2.076 1 93.06 142 THR B CA 1
ATOM 3188 C C . THR B 1 142 ? 3.939 3.354 1.832 1 93.06 142 THR B C 1
ATOM 3190 O O . THR B 1 142 ? 3.723 4.336 2.541 1 93.06 142 THR B O 1
ATOM 3193 N N . ALA B 1 143 ? 4.809 3.312 0.891 1 96.69 143 ALA B N 1
ATOM 3194 C CA . ALA B 1 143 ? 5.5 4.523 0.454 1 96.69 143 ALA B CA 1
ATOM 3195 C C . ALA B 1 143 ? 5.211 4.82 -1.016 1 96.69 143 ALA B C 1
ATOM 3197 O O . ALA B 1 143 ? 4.992 3.9 -1.81 1 96.69 143 ALA B O 1
ATOM 3198 N N . ALA B 1 144 ? 5.156 6.031 -1.379 1 98.38 144 ALA B N 1
ATOM 3199 C CA . ALA B 1 144 ? 5.012 6.473 -2.764 1 98.38 144 ALA B CA 1
ATOM 3200 C C . ALA B 1 144 ? 6.035 7.555 -3.102 1 98.38 144 ALA B C 1
ATOM 3202 O O . ALA B 1 144 ? 6.359 8.398 -2.262 1 98.38 144 ALA B O 1
ATOM 3203 N N . TRP B 1 145 ? 6.617 7.469 -4.273 1 98.31 145 TRP B N 1
ATOM 3204 C CA . TRP B 1 145 ? 7.449 8.555 -4.789 1 98.31 145 TRP B CA 1
ATOM 3205 C C . TRP B 1 145 ? 6.59 9.734 -5.227 1 98.31 145 TRP B C 1
ATOM 3207 O O . TRP B 1 145 ? 5.723 9.594 -6.09 1 98.31 145 TRP B O 1
ATOM 3217 N N . VAL B 1 146 ? 6.836 10.906 -4.621 1 97.88 146 VAL B N 1
ATOM 3218 C CA . VAL B 1 146 ? 5.992 12.07 -4.863 1 97.88 146 VAL B CA 1
ATOM 3219 C C . VAL B 1 146 ? 6.859 13.281 -5.199 1 97.88 146 VAL B C 1
ATOM 3221 O O . VAL B 1 146 ? 7.891 13.508 -4.559 1 97.88 146 VAL B O 1
ATOM 3224 N N . ILE B 1 147 ? 6.445 14.047 -6.164 1 96.75 147 ILE B N 1
ATOM 3225 C CA . ILE B 1 147 ? 7.121 15.266 -6.582 1 96.75 147 ILE B CA 1
ATOM 3226 C C . ILE B 1 147 ? 6.297 16.484 -6.156 1 96.75 147 ILE B C 1
ATOM 3228 O O . ILE B 1 147 ? 5.094 16.547 -6.418 1 96.75 147 ILE B O 1
ATOM 3232 N N . ARG B 1 148 ? 6.949 17.406 -5.43 1 95.88 148 ARG B N 1
ATOM 3233 C CA . ARG B 1 148 ? 6.289 18.625 -4.965 1 95.88 148 ARG B CA 1
ATOM 3234 C C . ARG B 1 148 ? 7.188 19.844 -5.148 1 95.88 148 ARG B C 1
ATOM 3236 O O . ARG B 1 148 ? 8.414 19.703 -5.227 1 95.88 148 ARG B O 1
ATOM 3243 N N . PRO B 1 149 ? 6.555 21.047 -5.176 1 95 149 PRO B N 1
ATOM 3244 C CA . PRO B 1 149 ? 7.371 22.266 -5.227 1 95 149 PRO B CA 1
ATOM 3245 C C . PRO B 1 149 ? 8.336 22.375 -4.055 1 95 149 PRO B C 1
ATOM 3247 O O . PRO B 1 149 ? 8.023 21.938 -2.943 1 95 149 PRO B O 1
ATOM 3250 N N . GLN B 1 150 ? 9.484 23.031 -4.281 1 94.5 150 GLN B N 1
ATOM 3251 C CA . GLN B 1 150 ? 10.5 23.203 -3.248 1 94.5 150 GLN B CA 1
ATOM 3252 C C . GLN B 1 150 ? 10.023 24.188 -2.18 1 94.5 150 GLN B C 1
ATOM 3254 O O . GLN B 1 150 ? 10.414 24.094 -1.017 1 94.5 150 GLN B O 1
ATOM 3259 N N . CYS B 1 151 ? 9.25 25.109 -2.658 1 93.38 151 CYS B N 1
ATOM 3260 C CA . CYS B 1 151 ? 8.734 26.156 -1.778 1 93.38 151 CYS B CA 1
ATOM 3261 C C . CYS B 1 151 ? 7.301 26.516 -2.145 1 93.38 151 CYS B C 1
ATOM 3263 O O . CYS B 1 151 ? 6.898 26.391 -3.301 1 93.38 151 CYS B O 1
ATOM 3265 N N . VAL B 1 152 ? 6.594 26.906 -1.115 1 95 152 VAL B N 1
ATOM 3266 C CA . VAL B 1 152 ? 5.227 27.375 -1.334 1 95 152 VAL B CA 1
ATOM 3267 C C . VAL B 1 152 ? 4.91 28.516 -0.377 1 95 152 VAL B C 1
ATOM 3269 O O . VAL B 1 152 ? 5.426 28.562 0.742 1 95 152 VAL B O 1
ATOM 3272 N N . THR B 1 153 ? 4.117 29.422 -0.812 1 96.62 153 THR B N 1
ATOM 3273 C CA . THR B 1 153 ? 3.555 30.422 0.082 1 96.62 153 THR B CA 1
ATOM 3274 C C . THR B 1 153 ? 2.191 29.969 0.606 1 96.62 153 THR B C 1
ATOM 3276 O O . THR B 1 153 ? 1.28 29.703 -0.176 1 96.62 153 THR B O 1
ATOM 3279 N N . CYS B 1 154 ? 2.121 29.891 1.886 1 97.94 154 CYS B N 1
ATOM 3280 C CA . CYS B 1 154 ? 0.882 29.453 2.516 1 97.94 154 CYS B CA 1
ATOM 3281 C C . CYS B 1 154 ? 0.215 30.594 3.275 1 97.94 154 CYS B C 1
ATOM 3283 O O . CYS B 1 154 ? 0.887 31.359 3.969 1 97.94 154 CYS B O 1
ATOM 3285 N N . SER B 1 155 ? -1.048 30.75 3.072 1 98.25 155 SER B N 1
ATOM 3286 C CA . SER B 1 155 ? -1.862 31.672 3.85 1 98.25 155 SER B CA 1
ATOM 3287 C C . SER B 1 155 ? -2.902 30.922 4.684 1 98.25 155 SER B C 1
ATOM 3289 O O . SER B 1 155 ? -3.385 29.859 4.281 1 98.25 155 SER B O 1
ATOM 3291 N N . GLY B 1 156 ? -3.268 31.406 5.855 1 97.88 156 GLY B N 1
ATOM 3292 C CA . GLY B 1 156 ? -4.246 30.844 6.766 1 97.88 156 GLY B CA 1
ATOM 3293 C C . GLY B 1 156 ? -4.273 31.531 8.117 1 97.88 156 GLY B C 1
ATOM 3294 O O . GLY B 1 156 ? -4.109 32.75 8.203 1 97.88 156 GLY B O 1
ATOM 3295 N N . TRP B 1 157 ? -4.625 30.812 9.164 1 98.31 157 TRP B N 1
ATOM 3296 C CA . TRP B 1 157 ? -4.656 31.344 10.523 1 98.31 157 TRP B CA 1
ATOM 3297 C C . TRP B 1 157 ? -3.799 30.5 11.453 1 98.31 157 TRP B C 1
ATOM 3299 O O . TRP B 1 157 ? -3.551 29.312 11.188 1 98.31 157 TRP B O 1
ATOM 3309 N N . ASP B 1 158 ? -3.281 31.125 12.461 1 97.62 158 ASP B N 1
ATOM 3310 C CA . ASP B 1 158 ? -2.625 30.359 13.516 1 97.62 158 ASP B CA 1
ATOM 3311 C C . ASP B 1 158 ? -3.637 29.859 14.547 1 97.62 158 ASP B C 1
ATOM 3313 O O . ASP B 1 158 ? -4.848 29.984 14.344 1 97.62 158 ASP B O 1
ATOM 3317 N N . GLU B 1 159 ? -3.24 29.219 15.609 1 96.69 159 GLU B N 1
ATOM 3318 C CA . GLU B 1 159 ? -4.109 28.547 16.578 1 96.69 159 GLU B CA 1
ATOM 3319 C C . GLU B 1 159 ? -4.902 29.562 17.391 1 96.69 159 GLU B C 1
ATOM 3321 O O . GLU B 1 159 ? -5.836 29.203 18.109 1 96.69 159 GLU B O 1
ATOM 3326 N N . TYR B 1 160 ? -4.637 30.875 17.203 1 96.06 160 TYR B N 1
ATOM 3327 C CA . TYR B 1 160 ? -5.332 31.922 17.938 1 96.06 160 TYR B CA 1
ATOM 3328 C C . TYR B 1 160 ? -6.238 32.719 17.016 1 96.06 160 TYR B C 1
ATOM 3330 O O . TYR B 1 160 ? -6.906 33.656 17.438 1 96.06 160 TYR B O 1
ATOM 3338 N N . GLY B 1 161 ? -6.203 32.375 15.711 1 96.12 161 GLY B N 1
ATOM 3339 C CA . GLY B 1 161 ? -7.078 33.031 14.75 1 96.12 161 GLY B CA 1
ATOM 3340 C C . GLY B 1 161 ? -6.426 34.188 14.047 1 96.12 161 GLY B C 1
ATOM 3341 O O . GLY B 1 161 ? -7.074 34.906 13.273 1 96.12 161 GLY B O 1
ATOM 3342 N N . ASN B 1 162 ? -5.18 34.406 14.328 1 97.31 162 ASN B N 1
ATOM 3343 C CA . ASN B 1 162 ? -4.465 35.469 13.633 1 97.31 162 ASN B CA 1
ATOM 3344 C C . ASN B 1 162 ? -4.102 35.062 12.203 1 97.31 162 ASN B C 1
ATOM 3346 O O . ASN B 1 162 ? -3.713 33.938 11.961 1 97.31 162 ASN B O 1
ATOM 3350 N N . GLU B 1 163 ? -4.258 36.031 11.32 1 97.25 163 GLU B N 1
ATOM 3351 C CA . GLU B 1 163 ? -3.859 35.781 9.938 1 97.25 163 GLU B CA 1
ATOM 3352 C C . GLU B 1 163 ? -2.354 35.531 9.828 1 97.25 163 GLU B C 1
ATOM 3354 O O . GLU B 1 163 ? -1.569 36.219 10.5 1 97.25 163 GLU B O 1
ATOM 3359 N N . LYS B 1 164 ? -2.027 34.594 9.023 1 95.88 164 LYS B N 1
ATOM 3360 C CA . LYS B 1 164 ? -0.613 34.312 8.789 1 95.88 164 LYS B CA 1
ATOM 3361 C C . LYS B 1 164 ? -0.363 33.938 7.332 1 95.88 164 LYS B C 1
ATOM 3363 O O . LYS B 1 164 ? -1.172 33.219 6.719 1 95.88 164 LYS B O 1
ATOM 3368 N N . THR B 1 165 ? 0.671 34.469 6.738 1 98.06 165 THR B N 1
ATOM 3369 C CA . THR B 1 165 ? 1.207 34.125 5.426 1 98.06 165 THR B CA 1
ATOM 3370 C C . THR B 1 165 ? 2.717 33.938 5.492 1 98.06 165 THR B C 1
ATOM 3372 O O . THR B 1 165 ? 3.451 34.812 5.957 1 98.06 165 THR B O 1
ATOM 3375 N N . GLU B 1 166 ? 3.184 32.812 5.098 1 97.12 166 GLU B N 1
ATOM 3376 C CA . GLU B 1 166 ? 4.598 32.469 5.227 1 97.12 166 GLU B CA 1
ATOM 3377 C C . GLU B 1 166 ? 5.094 31.703 4.008 1 97.12 166 GLU B C 1
ATOM 3379 O O . GLU B 1 166 ? 4.367 30.875 3.457 1 97.12 166 GLU B O 1
ATOM 3384 N N . LEU B 1 167 ? 6.293 32.062 3.562 1 96 167 LEU B N 1
ATOM 3385 C CA . LEU B 1 167 ? 7 31.203 2.602 1 96 167 LEU B CA 1
ATOM 3386 C C . LEU B 1 167 ? 7.645 30.016 3.293 1 96 167 LEU B C 1
ATOM 3388 O O . LEU B 1 167 ? 8.492 30.188 4.172 1 96 167 LEU B O 1
ATOM 3392 N N . LEU B 1 168 ? 7.164 28.859 2.965 1 94.81 168 LEU B N 1
ATOM 3393 C CA . LEU B 1 168 ? 7.711 27.625 3.529 1 94.81 168 LEU B CA 1
ATOM 3394 C C . LEU B 1 168 ? 8.617 26.922 2.523 1 94.81 168 LEU B C 1
ATOM 3396 O O . LEU B 1 168 ? 8.359 26.969 1.318 1 94.81 168 LEU B O 1
ATOM 3400 N N . ASP B 1 169 ? 9.656 26.281 2.982 1 93.12 169 ASP B N 1
ATOM 3401 C CA . ASP B 1 169 ? 10.555 25.5 2.146 1 93.12 169 ASP B CA 1
ATOM 3402 C C . ASP B 1 169 ? 10.969 24.203 2.844 1 93.12 169 ASP B C 1
ATOM 3404 O O . ASP B 1 169 ? 10.539 23.938 3.971 1 93.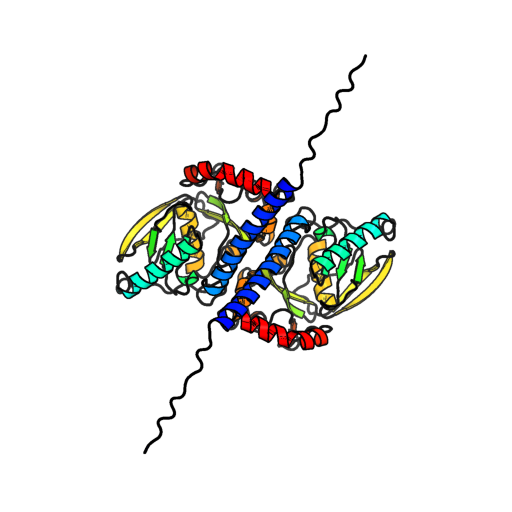12 169 ASP B O 1
ATOM 3408 N N . GLY B 1 170 ? 11.633 23.375 2.039 1 92.19 170 GLY B N 1
ATOM 3409 C CA . GLY B 1 170 ? 12.164 22.156 2.621 1 92.19 170 GLY B CA 1
ATOM 3410 C C . GLY B 1 170 ? 11.094 21.25 3.193 1 92.19 170 GLY B C 1
ATOM 3411 O O . GLY B 1 170 ? 10.047 21.062 2.572 1 92.19 170 GLY B O 1
ATOM 3412 N N . MET B 1 171 ? 11.398 20.719 4.387 1 92.75 171 MET B N 1
ATOM 3413 C CA . MET B 1 171 ? 10.523 19.719 4.984 1 92.75 171 MET B CA 1
ATOM 3414 C C . MET B 1 171 ? 9.219 20.344 5.453 1 92.75 171 MET B C 1
ATOM 3416 O O . MET B 1 171 ? 8.164 19.703 5.391 1 92.75 171 MET B O 1
ATOM 3420 N N . ARG B 1 172 ? 9.266 21.578 5.875 1 94.38 172 ARG B N 1
ATOM 3421 C CA . ARG B 1 172 ? 8.039 22.25 6.297 1 94.38 172 ARG B CA 1
ATOM 3422 C C . ARG B 1 172 ? 7.051 22.359 5.141 1 94.38 172 ARG B C 1
ATOM 3424 O O . ARG B 1 172 ? 5.859 22.094 5.309 1 94.38 172 ARG B O 1
ATOM 3431 N N . ALA B 1 173 ? 7.602 22.781 3.98 1 95.12 173 ALA B N 1
ATOM 3432 C CA . ALA B 1 173 ? 6.758 22.875 2.791 1 95.12 173 ALA B CA 1
ATOM 3433 C C . ALA B 1 173 ? 6.219 21.5 2.391 1 95.12 173 ALA B C 1
ATOM 3435 O O . ALA B 1 173 ? 5.035 21.359 2.088 1 95.12 173 ALA B O 1
ATOM 3436 N N . ARG B 1 174 ? 7.109 20.531 2.396 1 95.06 174 ARG B N 1
ATOM 3437 C CA . ARG B 1 174 ? 6.746 19.172 2.057 1 95.06 174 ARG B CA 1
ATOM 3438 C C . ARG B 1 174 ? 5.609 18.672 2.941 1 95.06 174 ARG B C 1
ATOM 3440 O O . ARG B 1 174 ? 4.602 18.156 2.441 1 95.06 174 ARG B O 1
ATOM 3447 N N . CYS B 1 175 ? 5.754 18.828 4.211 1 95.94 175 CYS B N 1
ATOM 3448 C CA . CYS B 1 175 ? 4.777 18.359 5.184 1 95.94 175 CYS B CA 1
ATOM 3449 C C . CYS B 1 175 ? 3.443 19.078 5.012 1 95.94 175 CYS B C 1
ATOM 3451 O O . CYS B 1 175 ? 2.385 18.438 5.074 1 95.94 175 CYS B O 1
ATOM 3453 N N . LEU B 1 176 ? 3.52 20.344 4.836 1 97.56 176 LEU B N 1
ATOM 3454 C CA . LEU B 1 176 ? 2.283 21.094 4.66 1 97.56 176 LEU B CA 1
ATOM 3455 C C . LEU B 1 176 ? 1.512 20.594 3.443 1 97.56 176 LEU B C 1
ATOM 3457 O O . LEU B 1 176 ? 0.308 20.344 3.527 1 97.56 176 LEU B O 1
ATOM 3461 N N . MET B 1 177 ? 2.189 20.469 2.311 1 97.12 177 MET B N 1
ATOM 3462 C CA . MET B 1 177 ? 1.527 20.031 1.086 1 97.12 177 MET B CA 1
ATOM 3463 C C . MET B 1 177 ? 1.008 18.594 1.229 1 97.12 177 MET B C 1
ATOM 3465 O O . MET B 1 177 ? -0.059 18.266 0.709 1 97.12 177 MET B O 1
ATOM 3469 N N . HIS B 1 178 ? 1.737 17.734 1.903 1 97.31 178 HIS B N 1
ATOM 3470 C CA . HIS B 1 178 ? 1.26 16.406 2.229 1 97.31 178 HIS B CA 1
ATOM 3471 C C . HIS B 1 178 ? -0.071 16.453 2.971 1 97.31 178 HIS B C 1
ATOM 3473 O O . HIS B 1 178 ? -1.022 15.766 2.6 1 97.31 178 HIS B O 1
ATOM 3479 N N . GLU B 1 179 ? -0.117 17.281 4.02 1 98.31 179 GLU B N 1
ATOM 3480 C CA . GLU B 1 179 ? -1.335 17.375 4.816 1 98.31 179 GLU B CA 1
ATOM 3481 C C . GLU B 1 179 ? -2.451 18.078 4.039 1 98.31 179 GLU B C 1
ATOM 3483 O O . GLU B 1 179 ? -3.631 17.781 4.238 1 98.31 179 GLU B O 1
ATOM 3488 N N . LEU B 1 180 ? -2.084 19.016 3.121 1 98.25 180 LEU B N 1
ATOM 3489 C CA . LEU B 1 180 ? -3.094 19.625 2.262 1 98.25 180 LEU B CA 1
ATOM 3490 C C . LEU B 1 180 ? -3.783 18.562 1.403 1 98.25 180 LEU B C 1
ATOM 3492 O O . LEU B 1 180 ? -4.984 18.672 1.141 1 98.25 180 LEU B O 1
ATOM 3496 N N . ASP B 1 181 ? -3.008 17.641 0.879 1 97.88 181 ASP B N 1
ATOM 3497 C CA . ASP B 1 181 ? -3.646 16.531 0.177 1 97.88 181 ASP B CA 1
ATOM 3498 C C . ASP B 1 181 ? -4.789 15.938 1.003 1 97.88 181 ASP B C 1
ATOM 3500 O O . ASP B 1 181 ? -5.898 15.75 0.496 1 97.88 181 ASP B O 1
ATOM 3504 N N . HIS B 1 182 ? -4.551 15.688 2.264 1 98.25 182 HIS B N 1
ATOM 3505 C CA . HIS B 1 182 ? -5.562 15.094 3.127 1 98.25 182 HIS B CA 1
ATOM 3506 C C . HIS B 1 182 ? -6.746 16.047 3.318 1 98.25 182 HIS B C 1
ATOM 3508 O O . HIS B 1 182 ? -7.898 15.602 3.326 1 98.25 182 HIS B O 1
ATOM 3514 N N . LEU B 1 183 ? -6.457 17.312 3.514 1 98.31 183 LEU B N 1
ATOM 3515 C CA . LEU B 1 183 ? -7.539 18.281 3.658 1 98.31 183 LEU B CA 1
ATOM 3516 C C . LEU B 1 183 ? -8.398 18.312 2.4 1 98.31 183 LEU B C 1
ATOM 3518 O O . LEU B 1 183 ? -9.539 18.797 2.438 1 98.31 183 LEU B O 1
ATOM 3522 N N . HIS B 1 184 ? -7.875 17.859 1.297 1 97.38 184 HIS B N 1
ATOM 3523 C CA . HIS B 1 184 ? -8.617 17.875 0.041 1 97.38 184 HIS B CA 1
ATOM 3524 C C . HIS B 1 184 ? -9.07 16.469 -0.351 1 97.38 184 HIS B C 1
ATOM 3526 O O . HIS B 1 184 ? -9.461 16.234 -1.498 1 97.38 184 HIS B O 1
ATOM 3532 N N . GLY B 1 185 ? -8.969 15.508 0.524 1 97.38 185 GLY B N 1
ATOM 3533 C CA . GLY B 1 185 ? -9.484 14.164 0.3 1 97.38 185 GLY B CA 1
ATOM 3534 C C . GLY B 1 185 ? -8.555 13.297 -0.529 1 97.38 185 GLY B C 1
ATOM 3535 O O . GLY B 1 185 ? -9 12.344 -1.172 1 97.38 185 GLY B O 1
ATOM 3536 N N . LYS B 1 186 ? -7.316 13.68 -0.572 1 97.62 186 LYS B N 1
ATOM 3537 C CA . LYS B 1 186 ? -6.324 12.945 -1.352 1 97.62 186 LYS B CA 1
ATOM 3538 C C . LYS B 1 186 ? -5.195 12.438 -0.461 1 97.62 186 LYS B C 1
ATOM 3540 O O . LYS B 1 186 ? -5.078 12.844 0.697 1 97.62 186 LYS B O 1
ATOM 3545 N N . THR B 1 187 ? -4.453 11.531 -0.942 1 97.88 187 THR B N 1
ATOM 3546 C CA . THR B 1 187 ? -3.299 10.969 -0.244 1 97.88 187 THR B CA 1
ATOM 3547 C C . THR B 1 187 ? -2.092 10.883 -1.175 1 97.88 187 THR B C 1
ATOM 3549 O O . THR B 1 187 ? -2.152 11.336 -2.32 1 97.88 187 THR B O 1
ATOM 3552 N N . ILE B 1 188 ? -1.056 10.289 -0.671 1 97.94 188 ILE B N 1
ATOM 3553 C CA . ILE B 1 188 ? 0.163 10.094 -1.449 1 97.94 188 ILE B CA 1
ATOM 3554 C C . ILE B 1 188 ? -0.119 9.156 -2.621 1 97.94 188 ILE B C 1
ATOM 3556 O O . ILE B 1 188 ? 0.582 9.195 -3.635 1 97.94 188 ILE B O 1
ATOM 3560 N N . LEU B 1 189 ? -1.112 8.367 -2.523 1 97.75 189 LEU B N 1
ATOM 3561 C CA . LEU B 1 189 ? -1.46 7.445 -3.602 1 97.75 189 LEU B CA 1
ATOM 3562 C C . LEU B 1 189 ? -1.99 8.203 -4.812 1 97.75 189 LEU B C 1
ATOM 3564 O O . LEU B 1 189 ? -1.774 7.789 -5.953 1 97.75 189 LEU B O 1
ATOM 3568 N N . HIS B 1 190 ? -2.654 9.312 -4.547 1 97.25 190 HIS B N 1
ATOM 3569 C CA . HIS B 1 190 ? -3.15 10.164 -5.617 1 97.25 190 HIS B CA 1
ATOM 3570 C C .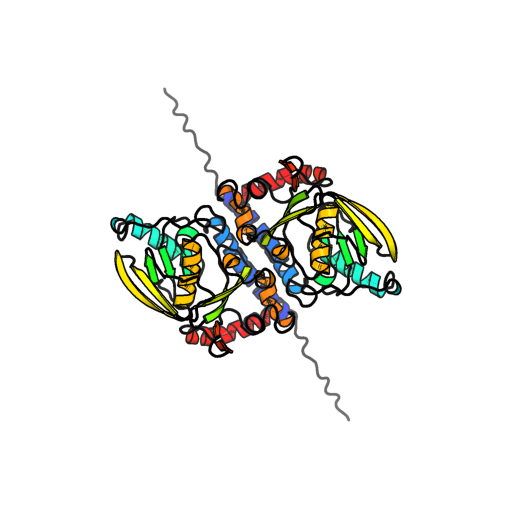 HIS B 1 190 ? -2.01 10.922 -6.297 1 97.25 190 HIS B C 1
ATOM 3572 O O . HIS B 1 190 ? -2.133 11.328 -7.453 1 97.25 190 HIS B O 1
ATOM 3578 N N . GLN B 1 191 ? -0.94 11.109 -5.566 1 96.94 191 GLN B N 1
ATOM 3579 C CA . GLN B 1 191 ? 0.166 11.922 -6.062 1 96.94 191 GLN B CA 1
ATOM 3580 C C . GLN B 1 191 ? 1.223 11.062 -6.742 1 96.94 191 GLN B C 1
ATOM 3582 O O . GLN B 1 191 ? 2.107 11.578 -7.43 1 96.94 191 GLN B O 1
ATOM 3587 N N . ALA B 1 192 ? 1.135 9.711 -6.531 1 96.69 192 ALA B N 1
ATOM 3588 C CA . ALA B 1 192 ? 2.104 8.797 -7.145 1 96.69 192 ALA B CA 1
ATOM 3589 C C . ALA B 1 192 ? 2.061 8.898 -8.664 1 96.69 192 ALA B C 1
ATOM 3591 O O . ALA B 1 192 ? 0.992 9.094 -9.25 1 96.69 192 ALA B O 1
ATOM 3592 N N . LEU B 1 193 ? 3.17 8.711 -9.336 1 95.38 193 LEU B N 1
ATOM 3593 C CA . LEU B 1 193 ? 3.287 8.852 -10.781 1 95.38 193 LEU B CA 1
ATOM 3594 C C . LEU B 1 193 ? 2.754 7.609 -11.492 1 95.38 193 LEU B C 1
ATOM 3596 O O . LEU B 1 193 ? 2.52 7.637 -12.703 1 95.38 193 LEU B O 1
ATOM 3600 N N . GLY B 1 194 ? 2.561 6.566 -10.852 1 96.75 194 GLY B N 1
ATOM 3601 C CA . GLY B 1 194 ? 2.074 5.285 -11.344 1 96.75 194 GLY B CA 1
ATOM 3602 C C . GLY B 1 194 ? 2.223 4.164 -10.328 1 96.75 194 GLY B C 1
ATOM 3603 O O . GLY B 1 194 ? 2.791 4.363 -9.258 1 96.75 194 GLY B O 1
ATOM 3604 N N . PRO B 1 195 ? 1.704 3.037 -10.688 1 97 195 PRO B N 1
ATOM 3605 C CA . PRO B 1 195 ? 1.752 1.921 -9.742 1 97 195 PRO B CA 1
ATOM 3606 C C . PRO B 1 195 ? 3.18 1.518 -9.375 1 97 195 PRO B C 1
ATOM 3608 O O . PRO B 1 195 ? 3.428 1.056 -8.258 1 97 195 PRO B O 1
ATOM 3611 N N . GLU B 1 196 ? 4.145 1.726 -10.289 1 97.69 196 GLU B N 1
ATOM 3612 C CA . GLU B 1 196 ? 5.527 1.337 -10.047 1 97.69 196 GLU B CA 1
ATOM 3613 C C . GLU B 1 196 ? 6.176 2.223 -8.984 1 97.69 196 GLU B C 1
ATOM 3615 O O . GLU B 1 196 ? 7.242 1.897 -8.461 1 97.69 196 GLU B O 1
ATOM 3620 N N . PHE B 1 197 ? 5.523 3.32 -8.727 1 98.25 197 PHE B N 1
ATOM 3621 C CA . PHE B 1 197 ? 6.082 4.297 -7.797 1 98.25 197 PHE B CA 1
ATOM 3622 C C . PHE B 1 197 ? 5.477 4.129 -6.41 1 98.25 197 PHE B C 1
ATOM 3624 O O . PHE B 1 197 ? 5.641 4.996 -5.551 1 98.25 197 PHE B O 1
ATOM 3631 N N . ILE B 1 198 ? 4.699 3.131 -6.172 1 98 198 ILE B N 1
ATOM 3632 C CA . ILE B 1 198 ? 4.133 2.754 -4.883 1 98 198 ILE B CA 1
ATOM 3633 C C . ILE B 1 198 ? 4.781 1.461 -4.391 1 98 198 ILE B C 1
ATOM 3635 O O . ILE B 1 198 ? 4.73 0.437 -5.078 1 98 198 ILE B O 1
ATOM 3639 N N . VAL B 1 199 ? 5.422 1.492 -3.205 1 96.88 199 VAL B N 1
ATOM 3640 C CA . VAL B 1 199 ? 6.133 0.316 -2.715 1 96.88 199 VAL B CA 1
ATOM 3641 C C . VAL B 1 199 ? 5.82 0.103 -1.234 1 96.88 199 VAL B C 1
ATOM 3643 O O . VAL B 1 199 ? 5.406 1.034 -0.541 1 96.88 199 VAL B O 1
ATOM 3646 N N . SER B 1 200 ? 5.992 -1.128 -0.787 1 93.56 200 SER B N 1
ATOM 3647 C CA . SER B 1 200 ? 5.742 -1.448 0.615 1 93.56 200 SER B CA 1
ATOM 3648 C C . SER B 1 200 ? 6.902 -0.998 1.499 1 93.56 200 SER B C 1
ATOM 3650 O O . SER B 1 200 ? 8.008 -0.771 1.01 1 93.56 200 SER B O 1
ATOM 3652 N N . GLY B 1 201 ? 6.566 -0.854 2.805 1 89.56 201 GLY B N 1
ATOM 3653 C CA . GLY B 1 201 ? 7.637 -0.594 3.754 1 89.56 201 GLY B CA 1
ATOM 3654 C C . GLY B 1 201 ? 8.727 -1.649 3.73 1 89.56 201 GLY B C 1
ATOM 3655 O O . GLY B 1 201 ? 9.914 -1.329 3.859 1 89.56 201 GLY B O 1
ATOM 3656 N N . ILE B 1 202 ? 8.367 -2.875 3.539 1 88.44 202 ILE B N 1
ATOM 3657 C CA . ILE B 1 202 ? 9.328 -3.969 3.479 1 88.44 202 ILE B CA 1
ATOM 3658 C C . ILE B 1 202 ? 10.234 -3.795 2.26 1 88.44 202 ILE B C 1
ATOM 3660 O O . ILE B 1 202 ? 11.453 -3.961 2.354 1 88.44 202 ILE B O 1
ATOM 3664 N N . ALA B 1 203 ? 9.633 -3.465 1.165 1 94.19 203 ALA B N 1
ATOM 3665 C CA . ALA B 1 203 ? 10.391 -3.275 -0.069 1 94.19 203 ALA B CA 1
ATOM 3666 C C . ALA B 1 203 ? 11.406 -2.146 0.08 1 94.19 203 ALA B C 1
ATOM 3668 O O . ALA B 1 203 ? 12.492 -2.201 -0.502 1 94.19 203 ALA B O 1
ATOM 3669 N N . MET B 1 204 ? 11.031 -1.124 0.826 1 92.75 204 MET B N 1
ATOM 3670 C CA . MET B 1 204 ? 11.953 -0.022 1.077 1 92.75 204 MET B CA 1
ATOM 3671 C C . MET B 1 204 ? 13.203 -0.516 1.793 1 92.75 204 MET B C 1
ATOM 3673 O O . MET B 1 204 ? 14.281 0.054 1.628 1 92.75 204 MET B O 1
ATOM 3677 N N . GLY B 1 205 ? 13.039 -1.537 2.523 1 88 205 GLY B N 1
ATOM 3678 C CA . GLY B 1 205 ? 14.172 -2.141 3.213 1 88 205 GLY B CA 1
ATOM 3679 C C . GLY B 1 205 ? 14.977 -3.072 2.33 1 88 205 GLY B C 1
ATOM 3680 O O . GLY B 1 205 ? 16.031 -3.568 2.742 1 88 205 GLY B O 1
ATOM 3681 N N . GLN B 1 206 ? 14.516 -3.373 1.123 1 92.25 206 GLN B N 1
ATOM 3682 C CA . GLN B 1 206 ? 15.164 -4.262 0.165 1 92.25 206 GLN B CA 1
ATOM 3683 C C . GLN B 1 206 ? 15.617 -3.496 -1.074 1 92.25 206 GLN B C 1
ATOM 3685 O O . GLN B 1 206 ? 15.57 -4.023 -2.188 1 92.25 206 GLN B O 1
ATOM 3690 N N . ARG B 1 207 ? 15.992 -2.322 -0.938 1 93.94 207 ARG B N 1
ATOM 3691 C CA . ARG B 1 207 ? 16.266 -1.475 -2.094 1 93.94 207 ARG B CA 1
ATOM 3692 C C . ARG B 1 207 ? 17.438 -2.012 -2.904 1 93.94 207 ARG B C 1
ATOM 3694 O O . ARG B 1 207 ? 17.5 -1.806 -4.117 1 93.94 207 ARG B O 1
ATOM 3701 N N . ASP B 1 208 ? 18.391 -2.643 -2.227 1 94.19 208 ASP B N 1
ATOM 3702 C CA . ASP B 1 208 ? 19.531 -3.205 -2.922 1 94.19 208 ASP B CA 1
ATOM 3703 C C . ASP B 1 208 ? 19.109 -4.293 -3.902 1 94.19 208 ASP B C 1
ATOM 3705 O O . ASP B 1 208 ? 19.875 -4.672 -4.793 1 94.19 208 ASP B O 1
ATOM 3709 N N . LEU B 1 209 ? 17.906 -4.77 -3.766 1 96.12 209 LEU B N 1
ATOM 3710 C CA . LEU B 1 209 ? 17.406 -5.855 -4.609 1 96.12 209 LEU B CA 1
ATOM 3711 C C . LEU B 1 209 ? 16.594 -5.305 -5.777 1 96.12 209 LEU B C 1
ATOM 3713 O O . LEU B 1 209 ? 16.125 -6.066 -6.633 1 96.12 209 LEU B O 1
ATOM 3717 N N . TRP B 1 210 ? 16.406 -4.004 -5.855 1 97.69 210 TRP B N 1
ATOM 3718 C CA . TRP B 1 210 ? 15.68 -3.377 -6.953 1 97.69 210 TRP B CA 1
ATOM 3719 C C . TRP B 1 210 ? 16.516 -3.365 -8.227 1 97.69 210 TRP B C 1
ATOM 3721 O O . TRP B 1 210 ? 17.75 -3.398 -8.164 1 97.69 210 TRP B O 1
ATOM 3731 N N . PRO B 1 211 ? 15.852 -3.396 -9.414 1 97.94 211 PRO B N 1
ATOM 3732 C CA . PRO B 1 211 ? 16.656 -3.129 -10.609 1 97.94 211 PRO B CA 1
ATOM 3733 C C . PRO B 1 211 ? 17.219 -1.708 -10.633 1 97.94 211 PRO B C 1
ATOM 3735 O O . PRO B 1 211 ? 16.547 -0.767 -10.211 1 97.94 211 PRO B O 1
ATOM 3738 N N . PRO B 1 212 ? 18.391 -1.547 -11.148 1 97.12 212 PRO B N 1
ATOM 3739 C CA . PRO B 1 212 ? 18.938 -0.19 -11.234 1 97.12 212 PRO B CA 1
ATOM 3740 C C . PRO B 1 212 ? 17.984 0.779 -11.945 1 97.12 212 PRO B C 1
ATOM 3742 O O . PRO B 1 212 ? 17.344 0.407 -12.93 1 97.12 212 PRO B O 1
ATOM 3745 N N . ASN B 1 213 ? 17.859 2.055 -11.375 1 97.81 213 ASN B N 1
ATOM 3746 C CA . ASN B 1 213 ? 17.125 3.168 -11.945 1 97.81 213 ASN B CA 1
ATOM 3747 C C . ASN B 1 213 ? 15.625 2.871 -12 1 97.81 213 ASN B C 1
ATOM 3749 O O . ASN B 1 213 ? 14.906 3.4 -12.852 1 97.81 213 ASN B O 1
ATOM 3753 N N . PHE B 1 214 ? 15.117 2.018 -11.195 1 97.75 214 PHE B N 1
ATOM 3754 C CA . PHE B 1 214 ? 13.688 1.732 -11.094 1 97.75 214 PHE B CA 1
ATOM 3755 C C . PHE B 1 214 ? 13.125 2.266 -9.789 1 97.75 214 PHE B C 1
ATOM 3757 O O . PHE B 1 214 ? 13.734 2.1 -8.727 1 97.75 214 PHE B O 1
ATOM 3764 N N . PRO B 1 215 ? 11.93 2.719 -9.758 1 97.94 215 PRO B N 1
ATOM 3765 C CA . PRO B 1 215 ? 11.062 2.967 -10.914 1 97.94 215 PRO B CA 1
ATOM 3766 C C . PRO B 1 215 ? 11.523 4.148 -11.758 1 97.94 215 PRO B C 1
ATOM 3768 O O . PRO B 1 215 ? 11.031 4.348 -12.875 1 97.94 215 PRO B O 1
ATOM 3771 N N . SER B 1 216 ? 12.305 5.012 -11.367 1 98.25 216 SER B N 1
ATOM 3772 C CA . SER B 1 216 ? 13.078 6.031 -12.07 1 98.25 216 SER B CA 1
ATOM 3773 C C . SER B 1 216 ? 14.469 6.188 -11.461 1 98.25 216 SER B C 1
ATOM 3775 O O . SER B 1 216 ? 14.711 5.742 -10.336 1 98.25 216 SER B O 1
ATOM 3777 N N . ALA B 1 217 ? 15.359 6.801 -12.156 1 98.31 217 ALA B N 1
ATOM 3778 C CA . ALA B 1 217 ? 16.703 7.031 -11.633 1 98.31 217 ALA B CA 1
ATOM 3779 C C . ALA B 1 217 ? 16.656 7.871 -10.352 1 98.31 217 ALA B C 1
ATOM 3781 O O . ALA B 1 217 ? 17.359 7.574 -9.383 1 98.31 217 ALA B O 1
ATOM 3782 N N . GLU B 1 218 ? 15.812 8.883 -10.336 1 98.5 218 GLU B N 1
ATOM 3783 C CA . GLU B 1 218 ? 15.68 9.797 -9.211 1 98.5 218 GLU B CA 1
ATOM 3784 C C . GLU B 1 218 ? 15.156 9.078 -7.973 1 98.5 218 GLU B C 1
ATOM 3786 O O . GLU B 1 218 ? 15.711 9.211 -6.883 1 98.5 218 GLU B O 1
ATOM 3791 N N . ALA B 1 219 ? 14.086 8.328 -8.188 1 98.5 219 ALA B N 1
ATOM 3792 C CA . ALA B 1 219 ? 13.484 7.59 -7.082 1 98.5 219 ALA B CA 1
ATOM 3793 C C . ALA B 1 219 ? 14.438 6.527 -6.547 1 98.5 219 ALA B C 1
ATOM 3795 O O . ALA B 1 219 ? 14.5 6.293 -5.336 1 98.5 219 ALA B O 1
ATOM 3796 N N . TYR B 1 220 ? 15.164 5.891 -7.445 1 98.19 220 TYR B N 1
ATOM 3797 C CA . TYR B 1 220 ? 16.078 4.801 -7.109 1 98.19 220 TYR B CA 1
ATOM 3798 C C . TYR B 1 220 ? 17.219 5.297 -6.246 1 98.19 220 TYR B C 1
ATOM 3800 O O . TYR B 1 220 ? 17.594 4.656 -5.262 1 98.19 220 TYR B O 1
ATOM 3808 N N . VAL B 1 221 ? 17.781 6.426 -6.504 1 97.94 221 VAL B N 1
ATOM 3809 C CA . VAL B 1 221 ? 19 6.875 -5.867 1 97.94 221 VAL B CA 1
ATOM 3810 C C . VAL B 1 221 ? 18.672 7.609 -4.57 1 97.94 221 VAL B C 1
ATOM 3812 O O . VAL B 1 221 ? 19.562 7.879 -3.758 1 97.94 221 VAL B O 1
ATOM 3815 N N . THR B 1 222 ? 17.453 8.016 -4.355 1 97.75 222 THR B N 1
ATOM 3816 C CA . THR B 1 222 ? 17.078 8.844 -3.217 1 97.75 222 THR B CA 1
ATOM 3817 C C . THR B 1 222 ? 16.734 7.98 -2.006 1 97.75 222 THR B C 1
ATOM 3819 O O . THR B 1 222 ? 15.812 7.172 -2.057 1 97.75 222 THR B O 1
ATOM 3822 N N . ALA B 1 223 ? 17.391 8.148 -0.947 1 93.31 223 ALA B N 1
ATOM 3823 C CA . ALA B 1 223 ? 17.141 7.395 0.282 1 93.31 223 ALA B CA 1
ATOM 3824 C C . ALA B 1 223 ? 15.938 7.938 1.03 1 93.31 223 ALA B C 1
ATOM 3826 O O . ALA B 1 223 ? 15.484 9.055 0.772 1 93.31 223 ALA B O 1
ATOM 3827 N N . PRO B 1 224 ? 15.352 7.055 1.93 1 89.31 224 PRO B N 1
ATOM 3828 C CA . PRO B 1 224 ? 14.266 7.562 2.768 1 89.31 224 PRO B CA 1
ATOM 3829 C C . PRO B 1 224 ? 14.641 8.836 3.523 1 89.31 224 PRO B C 1
ATOM 3831 O O . PRO B 1 224 ? 15.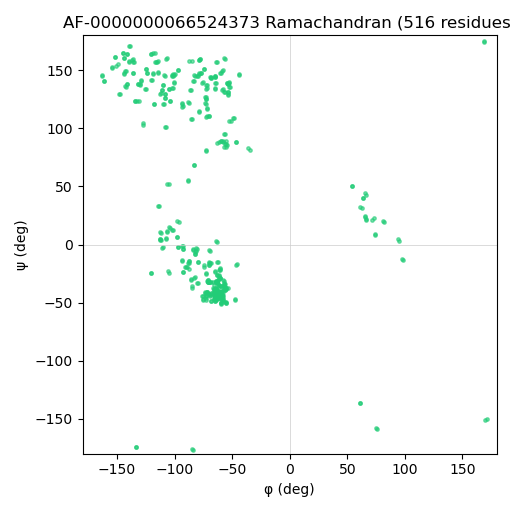781 8.969 3.986 1 89.31 224 PRO B O 1
ATOM 3834 N N . HIS B 1 225 ? 13.766 9.82 3.631 1 88.88 225 HIS B N 1
ATOM 3835 C CA . HIS B 1 225 ? 13.891 11.07 4.363 1 88.88 225 HIS B CA 1
ATOM 3836 C C . HIS B 1 225 ? 14.828 12.039 3.645 1 88.88 225 HIS B C 1
ATOM 3838 O O . HIS B 1 225 ? 15.242 13.047 4.219 1 88.88 225 HIS B O 1
ATOM 3844 N N . GLN B 1 226 ? 15.195 11.68 2.443 1 94.69 226 GLN B N 1
ATOM 3845 C CA . GLN B 1 226 ? 15.93 12.617 1.6 1 94.69 226 GLN B CA 1
ATOM 3846 C C . GLN B 1 226 ? 15.055 13.148 0.471 1 94.69 226 GLN B C 1
ATOM 3848 O O . GLN B 1 226 ? 13.992 12.594 0.193 1 94.69 226 GLN B O 1
ATOM 3853 N N . PHE B 1 227 ? 15.523 14.312 -0.067 1 97.56 227 PHE B N 1
ATOM 3854 C CA . PHE B 1 227 ? 14.93 14.859 -1.281 1 97.56 227 PHE B CA 1
ATOM 3855 C C . PHE B 1 227 ? 15.781 14.523 -2.5 1 97.56 227 PHE B C 1
ATOM 3857 O O . PHE B 1 227 ? 17 14.336 -2.383 1 97.56 227 PHE B O 1
ATOM 3864 N N . PHE B 1 228 ? 15.195 14.328 -3.588 1 98.12 228 PHE B N 1
ATOM 3865 C CA . PHE B 1 228 ? 15.891 14.539 -4.855 1 98.12 228 PHE B CA 1
ATOM 3866 C C . PHE B 1 228 ? 15.648 15.953 -5.375 1 98.12 228 PHE B C 1
ATOM 3868 O O . PHE B 1 228 ? 14.508 16.344 -5.617 1 98.12 228 PHE B O 1
ATOM 3875 N N . ASP B 1 229 ? 16.641 16.703 -5.512 1 98.12 229 ASP B N 1
ATOM 3876 C CA . ASP B 1 229 ? 16.562 18.047 -6.059 1 98.12 229 ASP B CA 1
ATOM 3877 C C . ASP B 1 229 ? 16.609 18.031 -7.582 1 98.12 229 ASP B C 1
ATOM 3879 O O . ASP B 1 229 ? 17.672 17.828 -8.18 1 98.12 229 ASP B O 1
ATOM 3883 N N . TYR B 1 230 ? 15.531 18.297 -8.203 1 96.25 230 TYR B N 1
ATOM 3884 C CA . TYR B 1 230 ? 15.438 18.188 -9.656 1 96.25 230 TYR B CA 1
ATOM 3885 C C . TYR B 1 230 ? 16.156 19.344 -10.336 1 96.25 230 TYR B C 1
ATOM 3887 O O . TYR B 1 230 ? 16.406 19.312 -11.547 1 96.25 230 TYR B O 1
ATOM 3895 N N . VAL B 1 231 ? 16.422 20.422 -9.594 1 96.25 231 VAL B N 1
ATOM 3896 C CA . VAL B 1 231 ? 17.203 21.516 -10.133 1 96.25 231 VAL B CA 1
ATOM 3897 C C . VAL B 1 231 ? 18.688 21.125 -10.148 1 96.25 231 VAL B C 1
ATOM 3899 O O . VAL B 1 231 ? 19.359 21.281 -11.172 1 96.25 231 VAL B O 1
ATOM 3902 N N . LYS B 1 232 ? 19.141 20.562 -9.117 1 97.06 232 LYS B N 1
ATOM 3903 C CA . LYS B 1 232 ? 20.547 20.188 -8.977 1 97.06 232 LYS B CA 1
ATOM 3904 C C . LYS B 1 232 ? 20.797 18.766 -9.5 1 97.06 232 LYS B C 1
ATOM 3906 O O . LYS B 1 232 ? 21.938 18.359 -9.695 1 97.06 232 LYS B O 1
ATOM 3911 N N . ASN B 1 233 ? 19.797 18 -9.602 1 97.75 233 ASN B N 1
ATOM 3912 C CA . ASN B 1 233 ? 19.812 16.625 -10.109 1 97.75 233 ASN B CA 1
ATOM 3913 C C . ASN B 1 233 ? 20.609 15.711 -9.195 1 97.75 233 ASN B C 1
ATOM 3915 O O . ASN B 1 233 ? 21.469 14.953 -9.672 1 97.75 233 ASN B O 1
ATOM 3919 N N . ILE B 1 234 ? 20.406 15.828 -7.91 1 97.94 234 ILE B N 1
ATOM 3920 C CA . ILE B 1 234 ? 21.094 15.008 -6.918 1 97.94 234 ILE B CA 1
ATOM 3921 C C . ILE B 1 234 ? 20.203 14.836 -5.688 1 97.94 234 ILE B C 1
ATOM 3923 O O . ILE B 1 234 ? 19.344 15.68 -5.414 1 97.94 234 ILE B O 1
ATOM 3927 N N . PRO B 1 235 ? 20.406 13.719 -4.934 1 97.75 235 PRO B N 1
ATOM 3928 C CA . PRO B 1 235 ? 19.766 13.633 -3.619 1 97.75 235 PRO B CA 1
ATOM 3929 C C . PRO B 1 235 ? 20.344 14.625 -2.611 1 97.75 235 PRO B C 1
ATOM 3931 O O . PRO B 1 235 ? 21.547 14.883 -2.621 1 97.75 235 PRO B O 1
ATOM 3934 N N . ILE B 1 236 ? 19.5 15.156 -1.764 1 96.88 236 ILE B N 1
ATOM 3935 C CA . ILE B 1 236 ? 19.969 16.094 -0.742 1 96.88 236 ILE B CA 1
ATOM 3936 C C . ILE B 1 236 ? 19.25 15.805 0.575 1 96.88 236 ILE B C 1
ATOM 3938 O O . ILE B 1 236 ? 18.188 15.18 0.587 1 96.88 236 ILE B O 1
ATOM 3942 N N . VAL B 1 237 ? 19.891 16.25 1.647 1 93.69 237 VAL B N 1
ATOM 3943 C CA . VAL B 1 237 ? 19.188 16.344 2.926 1 93.69 237 VAL B CA 1
ATOM 3944 C C . VAL B 1 237 ? 18.203 17.516 2.896 1 93.69 237 VAL B C 1
ATOM 3946 O O . VAL B 1 237 ? 18.578 18.625 2.508 1 93.69 237 VAL B O 1
ATOM 3949 N N . PRO B 1 238 ? 16.984 17.203 3.215 1 92.88 238 PRO B N 1
ATOM 3950 C CA . PRO B 1 238 ? 16.047 18.328 3.217 1 92.88 238 PRO B CA 1
ATOM 3951 C C . PRO B 1 238 ? 16.516 19.5 4.062 1 92.88 238 PRO B C 1
ATOM 3953 O O . PRO B 1 238 ? 17 19.312 5.18 1 92.88 238 PRO B O 1
ATOM 3956 N N . PRO B 1 239 ? 16.328 20.656 3.432 1 87.69 239 PRO B N 1
ATOM 3957 C CA . PRO B 1 239 ? 16.672 21.828 4.238 1 87.69 239 PRO B CA 1
ATOM 3958 C C . PRO B 1 239 ? 15.969 21.844 5.59 1 87.69 239 PRO B C 1
ATOM 3960 O O . PRO B 1 239 ? 14.766 21.578 5.664 1 87.69 239 PRO B O 1
ATOM 3963 N N . GLY B 1 240 ? 16.719 22.078 6.699 1 79.12 240 GLY B N 1
ATOM 3964 C CA . GLY B 1 240 ? 16.172 22.094 8.047 1 79.12 240 GLY B CA 1
ATOM 3965 C C . GLY B 1 240 ? 16.375 20.797 8.797 1 79.12 240 GLY B C 1
ATOM 3966 O O . GLY B 1 240 ? 16.203 20.75 10.016 1 79.12 240 GLY B O 1
ATOM 3967 N N . MET B 1 241 ? 16.766 19.766 8.055 1 85.25 241 MET B N 1
ATOM 3968 C CA . MET B 1 241 ? 16.906 18.453 8.688 1 85.25 241 MET B CA 1
ATOM 3969 C C . MET B 1 241 ? 18.375 18.078 8.844 1 85.25 241 MET B C 1
ATOM 3971 O O . MET B 1 241 ? 18.703 16.953 9.234 1 85.25 241 MET B O 1
ATOM 3975 N N . GLU B 1 242 ? 19.266 18.969 8.508 1 82.69 242 GLU B N 1
ATOM 3976 C CA . GLU B 1 242 ? 20.688 18.672 8.461 1 82.69 242 GLU B CA 1
ATOM 3977 C C . GLU B 1 242 ? 21.188 18.172 9.812 1 82.69 242 GLU B C 1
ATOM 3979 O O . GLU B 1 242 ? 21.906 17.172 9.883 1 82.69 242 GLU B O 1
ATOM 3984 N N . TRP B 1 243 ? 20.766 18.812 10.836 1 79.38 243 TRP B N 1
ATOM 3985 C CA . TRP B 1 243 ? 21.219 18.422 12.172 1 79.38 243 TRP B CA 1
ATOM 3986 C C . TRP B 1 243 ? 20.641 17.078 12.578 1 79.38 243 TRP B C 1
ATOM 3988 O O . TRP B 1 243 ? 21.344 16.219 13.117 1 79.38 243 TRP B O 1
ATOM 3998 N N . TRP B 1 244 ? 19.406 16.922 12.32 1 80.88 244 TRP B N 1
ATOM 3999 C CA . TRP B 1 244 ? 18.734 15.664 12.633 1 80.88 244 TRP B CA 1
ATOM 4000 C C . TRP B 1 244 ? 19.406 14.5 11.906 1 80.88 244 TRP B C 1
ATOM 4002 O O . TRP B 1 244 ? 19.656 13.445 12.5 1 80.88 244 TRP B O 1
ATOM 4012 N N . TYR B 1 245 ? 19.703 14.719 10.633 1 79.94 245 TYR B N 1
ATOM 4013 C CA . TYR B 1 245 ? 20.359 13.703 9.82 1 79.94 245 TYR B CA 1
ATOM 4014 C C . TYR B 1 245 ? 21.75 13.383 10.359 1 79.94 245 TYR B C 1
ATOM 4016 O O . TYR B 1 245 ? 22.172 12.227 10.391 1 79.94 245 TYR B O 1
ATOM 4024 N N . ALA B 1 246 ? 22.438 14.414 10.703 1 75.06 246 ALA B N 1
ATOM 4025 C CA . ALA B 1 246 ? 23.781 14.242 11.234 1 75.06 246 ALA B CA 1
ATOM 4026 C C . ALA B 1 246 ? 23.766 13.398 12.508 1 75.06 246 ALA B C 1
ATOM 4028 O O . ALA B 1 246 ? 24.672 12.578 12.727 1 75.06 246 ALA B O 1
ATOM 4029 N N . GLN B 1 247 ? 22.781 13.539 13.297 1 71.44 247 GLN B N 1
ATOM 4030 C CA . GLN B 1 247 ? 22.688 12.828 14.57 1 71.44 247 GLN B CA 1
ATOM 4031 C C . GLN B 1 247 ? 22.203 11.398 14.367 1 71.44 247 GLN B C 1
ATOM 4033 O O . GLN B 1 247 ? 22.562 10.5 15.133 1 71.44 247 GLN B O 1
ATOM 4038 N N . ASN B 1 248 ? 21.359 11.148 13.398 1 63.62 248 ASN B N 1
ATOM 4039 C CA . ASN B 1 248 ? 20.656 9.875 13.273 1 63.62 248 ASN B CA 1
ATOM 4040 C C . ASN B 1 248 ? 21.25 9.023 12.156 1 63.62 248 ASN B C 1
ATOM 4042 O O . ASN B 1 248 ? 20.922 7.84 12.031 1 63.62 248 ASN B O 1
ATOM 4046 N N . MET B 1 249 ? 21.875 9.57 11.188 1 57.19 249 MET B N 1
ATOM 4047 C CA . MET B 1 249 ? 22.5 8.789 10.117 1 57.19 249 MET B CA 1
ATOM 4048 C C . MET B 1 249 ? 23.453 7.746 10.688 1 57.19 249 MET B C 1
ATOM 4050 O O . MET B 1 249 ? 23.641 6.684 10.094 1 57.19 249 MET B O 1
ATOM 4054 N N . GLN B 1 250 ? 24.094 8.133 11.688 1 48 250 GLN B N 1
ATOM 4055 C CA . GLN B 1 250 ? 24.938 7.066 12.227 1 48 250 GLN B CA 1
ATOM 4056 C C . GLN B 1 250 ? 24.094 5.867 12.641 1 48 250 GLN B C 1
ATOM 4058 O O . GLN B 1 250 ? 24.484 4.719 12.438 1 48 250 GLN B O 1
ATOM 4063 N N . GLN B 1 251 ? 23.047 6.137 13.234 1 44.78 251 GLN B N 1
ATOM 4064 C CA . GLN B 1 251 ? 22.172 5.074 13.719 1 44.78 251 GLN B CA 1
ATOM 4065 C C . GLN B 1 251 ? 21.422 4.41 12.57 1 44.78 251 GLN B C 1
ATOM 4067 O O . GLN B 1 251 ? 21.203 3.195 12.586 1 44.78 251 GLN B O 1
ATOM 4072 N N . HIS B 1 252 ? 20.922 5.09 11.617 1 45.09 252 HIS B N 1
ATOM 4073 C CA . HIS B 1 252 ? 20.188 4.555 10.469 1 45.09 252 HIS B CA 1
ATOM 4074 C C . HIS B 1 252 ? 21.094 3.682 9.602 1 45.09 252 HIS B C 1
ATOM 4076 O O . HIS B 1 252 ? 20.641 2.66 9.07 1 45.09 252 HIS B O 1
ATOM 4082 N N . PHE B 1 253 ? 22.359 4.168 9.398 1 41.53 253 PHE B N 1
ATOM 4083 C CA . PHE B 1 253 ? 23.328 3.26 8.789 1 41.53 253 PHE B CA 1
ATOM 4084 C C . PHE B 1 253 ? 23.469 1.985 9.609 1 41.53 253 PHE B C 1
ATOM 4086 O O . PHE B 1 253 ? 23.609 0.894 9.055 1 41.53 253 PHE B O 1
ATOM 4093 N N . GLN B 1 254 ? 23.438 2.158 10.82 1 40.53 254 GLN B N 1
ATOM 4094 C CA . GLN B 1 254 ? 23.516 0.983 11.68 1 40.53 254 GLN B CA 1
ATOM 4095 C C . GLN B 1 254 ? 22.219 0.178 11.648 1 40.53 254 GLN B C 1
ATOM 4097 O O . GLN B 1 254 ? 22.25 -1.054 11.617 1 40.53 254 GLN B O 1
ATOM 4102 N N . ASP B 1 255 ? 21.125 0.732 11.711 1 39.47 255 ASP B N 1
ATOM 4103 C CA . ASP B 1 255 ? 19.828 0.052 11.672 1 39.47 255 ASP B CA 1
ATOM 4104 C C . ASP B 1 255 ? 19.531 -0.48 10.273 1 39.47 255 ASP B C 1
ATOM 4106 O O . ASP B 1 255 ? 18.953 -1.558 10.125 1 39.47 255 ASP B O 1
ATOM 4110 N N . ALA B 1 256 ? 19.844 0.269 9.289 1 36.94 256 ALA B N 1
ATOM 4111 C CA . ALA B 1 256 ? 19.812 -0.27 7.934 1 36.94 256 ALA B CA 1
ATOM 4112 C C . ALA B 1 256 ? 20.688 -1.506 7.809 1 36.94 256 ALA B C 1
ATOM 4114 O O . ALA B 1 256 ? 20.375 -2.438 7.066 1 36.94 256 ALA B O 1
ATOM 4115 N N . ARG B 1 257 ? 21.812 -1.458 8.477 1 33.81 257 ARG B N 1
ATOM 4116 C CA . ARG B 1 257 ? 22.703 -2.605 8.562 1 33.81 257 ARG B CA 1
ATOM 4117 C C . ARG B 1 257 ? 22.078 -3.721 9.398 1 33.81 257 ARG B C 1
ATOM 4119 O O . ARG B 1 257 ? 22.359 -4.898 9.172 1 33.81 257 ARG B O 1
ATOM 4126 N N . LEU B 1 258 ? 21.594 -3.408 10.5 1 31.95 258 LEU B N 1
ATOM 4127 C CA . LEU B 1 258 ? 20.984 -4.465 11.312 1 31.95 258 LEU B CA 1
ATOM 4128 C C . LEU B 1 258 ? 19.781 -5.07 10.602 1 31.95 258 LEU B C 1
ATOM 4130 O O . LEU B 1 258 ? 19.328 -6.164 10.961 1 31.95 258 LEU B O 1
ATOM 4134 N N . ASN B 1 259 ? 19.078 -4.383 9.859 1 30.12 259 ASN B N 1
ATOM 4135 C CA . ASN B 1 259 ? 18.047 -4.992 9.023 1 30.12 259 ASN B CA 1
ATOM 4136 C C . ASN B 1 259 ? 18.641 -5.582 7.746 1 30.12 259 ASN B C 1
ATOM 4138 O O . ASN B 1 259 ? 17.891 -5.922 6.82 1 30.12 259 ASN B O 1
ATOM 4142 N N . GLN B 1 260 ? 19.891 -5.445 7.496 1 25.08 260 GLN B N 1
ATOM 4143 C CA . GLN B 1 260 ? 20.656 -6.328 6.617 1 25.08 260 GLN B CA 1
ATOM 4144 C C . GLN B 1 260 ? 21.016 -7.629 7.324 1 25.08 260 GLN B C 1
ATOM 4146 O O . GLN B 1 260 ? 21.375 -7.617 8.508 1 25.08 260 GLN B O 1
#

Solvent-accessible surface area (backbone atoms only — not comparable to full-atom values): 27514 Å² total; per-residue (Å²): 136,84,77,78,78,76,78,74,71,77,70,85,57,74,61,62,56,46,52,52,47,46,52,49,47,52,52,42,50,53,53,42,54,48,50,53,49,40,62,75,59,40,39,27,41,58,21,48,50,35,61,34,64,32,41,73,71,56,70,84,52,41,58,32,73,68,42,51,52,52,49,51,53,46,52,50,50,35,53,76,69,68,46,44,47,45,37,29,32,40,58,73,36,68,32,31,36,38,36,34,27,58,38,77,84,54,85,68,68,46,54,34,33,52,64,43,46,85,69,64,81,49,72,79,49,90,58,61,38,28,34,30,60,42,70,42,83,41,49,39,61,37,31,21,42,35,67,36,50,42,55,47,60,38,35,32,20,34,76,70,50,46,79,44,72,47,81,32,45,39,38,42,26,48,39,48,53,56,40,48,32,33,42,56,22,37,52,61,62,66,54,27,85,44,51,75,32,50,35,13,53,60,26,66,68,42,55,89,49,36,44,87,49,45,77,34,55,65,64,46,72,32,51,86,81,25,25,23,32,66,79,76,68,44,65,40,71,34,56,77,31,56,66,60,46,66,69,41,44,64,51,46,57,46,47,57,45,65,71,90,136,84,78,77,78,76,77,74,70,76,70,86,56,74,61,61,57,46,52,52,46,46,51,48,50,52,52,43,50,53,52,40,54,48,52,53,48,40,64,74,58,41,40,28,41,59,21,47,50,34,62,33,64,32,42,73,71,55,69,84,52,41,59,31,73,68,44,50,52,53,48,51,53,47,53,49,51,35,56,76,68,68,47,44,48,44,36,29,32,39,57,74,35,69,32,32,34,38,35,33,28,56,39,78,83,55,86,67,69,45,56,35,33,52,64,44,46,86,69,62,80,48,73,79,49,91,58,60,39,29,34,31,60,42,69,41,85,40,49,41,61,36,31,20,41,36,66,37,51,41,56,46,58,38,35,33,20,35,76,70,50,46,79,43,72,46,80,32,44,37,38,40,26,49,40,48,52,56,41,48,33,35,42,57,23,36,51,62,62,65,54,26,84,42,51,74,33,50,36,14,51,61,26,65,70,42,54,91,48,35,43,87,50,44,78,34,54,65,64,45,71,32,50,84,82,25,25,24,32,65,80,78,68,44,65,39,70,33,56,77,30,56,65,59,45,66,69,40,46,64,51,48,57,45,49,57,46,66,70,90

Secondary structure (DSSP, 8-state):
-------------HHHHHHHHHHHHHHHHHHHHHHHHHHHH-PPTT-GGGSSPPPPPPGGGTTSHHHHHHHHHHHHHHHHTT-SEEEGGGGT--SSEEEE-SSTT--SPEEEEEEE-TTTT-SS-SS-EEEEEEE-GGG-SEEEEEEEESEEEEEEE-TTS-EEEEEEEHHHHHHHHHHHHHHTT--HHHH-SSGGGEEEHHHHTTGGGSPTT-S-HHHHHPPTT-EEETTTTEEEPPTT-HHHHHHHHHHHHHHHHHT-/-------------THHHHHHHHHHHHHHHHHHHHHHHHHHH-PPTT-GGGSSPPPPPPGGGTTSHHHHHHHHHHHHHHHHTT-SEEEGGGGT--SSEEEE-SSTT--SPEEEEEEE-TTTT-SS-SS-EEEEEEE-GGG-SEEEEEEEESEEEEEEE-TTS-EEEEEEEHHHHHHHHHHHHHHTT--HHHH-SSGGGEEEHHHHTTGGGSPTT-S-HHHHHPPTT-EEETTTTEEEPPTT-HHHHHHHHHHHHHHHHHT-

Nearest PDB structures (foldseek):
  5vcp-assembly2_B  TM=9.151E-01  e=3.054E-11  Paraburkholderia xenovorans LB400
  5vcp-assembly1_A  TM=9.152E-01  e=4.340E-11  Paraburkholderia xenovorans LB400
  6il2-assembly1_A  TM=9.008E-01  e=1.484E-10  Xanthomonas oryzae pv. oryzae KACC 10331
  6iky-assembly1_A  TM=8.907E-01  e=1.087E-09  Xanthomonas oryzae pv. oryzae KACC 10331
  5cvk-assembly1_A-2  TM=8.687E-01  e=7.083E-09  Xanthomonas oryzae pv. oryzae KACC 10331

Organism: Trypanosoma cruzi (strain CL Brener) (NCBI:txid353153)